Protein AF-A0A6P0LWA0-F1 (afdb_monomer)

Mean predicted aligned error: 20.04 Å

Solvent-accessible surface area (backbone atoms only — not comparable to full-atom values): 35787 Å² total; per-residue (Å²): 76,81,41,71,52,66,68,63,47,53,53,48,49,58,61,55,54,74,42,59,48,37,23,41,47,68,44,53,10,57,70,91,48,100,72,55,39,59,17,35,42,28,43,23,68,60,74,83,49,85,84,28,76,74,18,36,37,37,52,36,58,94,32,68,70,56,50,51,49,46,25,72,53,46,30,47,32,60,76,26,38,40,34,22,52,63,40,81,61,52,27,67,78,44,69,25,76,87,48,42,29,47,72,45,38,45,34,58,54,45,50,55,42,54,64,36,87,92,65,35,81,66,68,61,98,53,68,49,65,68,50,37,19,36,58,74,62,65,51,74,89,74,83,71,74,65,80,79,50,75,51,68,55,77,83,73,50,71,66,55,54,51,51,55,27,42,51,22,35,38,48,34,49,38,44,56,50,51,49,54,54,49,51,67,72,70,52,89,75,84,85,72,84,83,82,79,94,72,97,70,89,75,55,82,64,43,40,42,69,52,52,25,33,40,64,54,18,32,39,60,30,47,42,37,76,63,57,42,74,72,78,64,75,60,58,95,90,57,76,86,76,52,54,65,58,46,53,56,49,52,51,50,48,55,52,46,50,64,69,40,65,72,56,33,58,72,46,62,61,58,65,93,70,60,52,62,68,58,48,24,53,52,50,52,55,49,46,38,62,71,60,49,48,58,50,38,75,74,38,67,91,51,29,66,61,52,53,56,49,44,54,27,44,64,51,44,44,51,55,54,35,49,55,41,58,66,27,35,78,77,44,56,41,86,41,25,55,53,57,30,54,61,47,62,66,48,78,47,74,43,72,41,67,25,90,88,71,47,64,42,37,40,33,44,70,45,50,35,33,36,39,41,61,83,76,73,32,36,30,39,32,42,79,33,73,44,74,71,91,56,63,68,29,54,52,50,39,38,44,50,52,19,51,52,49,23,76,74,67,79,49,69,32,20,25,32,42,40,22,26,27,96,56,63,45,78,49,77,44,52,43,68,62,35,54,77,55,51,60,72,45,47,36,56,51,56,49,50,53,54,54,38,67,70,44,75,81,87,75,84,65,84,68,75,103,51,94,60,82,76,73,76,88,54,94,72,93,77,91,76,91,67,66,73,52,50,75,44,92,50,72,71,54,55,82,43,34,72,48,41,67,61,51,46,59,74,76,52,79,80,70,83,78,83,79,85,83,74,86,81,82,89,82,86,84,90,82,90,85,87,88,88,85,86,87,84,86,86,78,85,63,53,60,54,52,42,52,53,52,41,54,56,34,41,76,72,73,43,55,52,45,82,72,53,62,47,82,52,102,75,29,41,36,29,35,32,30,66,35,95,89,54,55,70,65,67,59,46,75,34,25,64,58,47,15,65,78,70,70,46,97,50,63,37,51,62,45,86,49,98,87,35,32,40,37,34,37,105

Radius of gyration: 31.92 Å; Cα contacts (8 Å, |Δi|>4): 887; chains: 1; bounding box: 71×88×86 Å

Structure (mmCIF, N/CA/C/O backbone):
data_AF-A0A6P0LWA0-F1
#
_entry.id   AF-A0A6P0LWA0-F1
#
loop_
_atom_site.group_PDB
_atom_site.id
_atom_site.type_symbol
_atom_site.label_atom_id
_atom_site.label_alt_id
_atom_site.label_comp_id
_atom_site.label_asym_id
_atom_site.label_entity_id
_atom_site.label_seq_id
_atom_site.pdbx_PDB_ins_code
_atom_site.Cartn_x
_atom_site.Cartn_y
_atom_site.Cartn_z
_atom_site.occupancy
_atom_site.B_iso_or_equiv
_atom_site.auth_seq_id
_atom_site.auth_comp_id
_atom_site.auth_asym_id
_atom_site.auth_atom_id
_atom_site.pdbx_PDB_model_num
ATOM 1 N N . MET A 1 1 ? 26.193 -9.022 -0.050 1.00 90.06 1 MET A N 1
ATOM 2 C CA . MET A 1 1 ? 27.642 -9.145 0.251 1.00 90.06 1 MET A CA 1
ATOM 3 C C . MET A 1 1 ? 28.475 -9.091 -1.036 1.00 90.06 1 MET A C 1
ATOM 5 O O . MET A 1 1 ? 28.055 -9.693 -2.011 1.00 90.06 1 MET A O 1
ATOM 9 N N . TYR A 1 2 ? 29.609 -8.376 -1.066 1.00 97.06 2 TYR A N 1
ATOM 10 C CA . TYR A 1 2 ? 30.525 -8.293 -2.226 1.00 97.06 2 TYR A CA 1
ATOM 11 C C . TYR A 1 2 ? 31.827 -9.043 -1.919 1.00 97.06 2 TYR A C 1
ATOM 13 O O . TYR A 1 2 ? 32.471 -8.737 -0.918 1.00 97.06 2 TYR A O 1
ATOM 21 N N . LEU A 1 3 ? 32.188 -10.029 -2.743 1.00 97.19 3 LEU A N 1
ATOM 22 C CA . LEU A 1 3 ? 33.341 -10.905 -2.530 1.00 97.19 3 LEU A CA 1
ATOM 23 C C . LEU A 1 3 ? 34.341 -10.786 -3.675 1.00 97.19 3 LEU A C 1
ATOM 25 O O . LEU A 1 3 ? 33.976 -10.928 -4.840 1.00 97.19 3 LEU A O 1
ATOM 29 N N . THR A 1 4 ? 35.615 -10.597 -3.331 1.00 96.88 4 THR A N 1
ATOM 30 C CA . THR A 1 4 ? 36.709 -10.463 -4.306 1.00 96.88 4 THR A CA 1
ATOM 31 C C . THR A 1 4 ? 37.733 -11.591 -4.236 1.00 96.88 4 THR A C 1
ATOM 33 O O . THR A 1 4 ? 38.434 -11.834 -5.220 1.00 96.88 4 THR A O 1
ATOM 36 N N . GLN A 1 5 ? 37.821 -12.305 -3.110 1.00 97.19 5 GLN A N 1
ATOM 37 C CA . GLN A 1 5 ? 38.816 -13.355 -2.901 1.00 97.19 5 GLN A CA 1
ATOM 38 C C . GLN A 1 5 ? 38.328 -14.710 -3.445 1.00 97.19 5 GLN A C 1
ATOM 40 O O . GLN A 1 5 ? 37.274 -15.181 -3.009 1.00 97.19 5 GLN A O 1
ATOM 45 N N . PRO A 1 6 ? 39.092 -15.390 -4.329 1.00 96.62 6 PRO A N 1
ATOM 46 C CA . PRO A 1 6 ? 38.699 -16.679 -4.905 1.00 96.62 6 PRO A CA 1
ATOM 47 C C . PRO A 1 6 ? 38.294 -17.741 -3.875 1.00 96.62 6 PRO A C 1
ATOM 49 O O . PRO A 1 6 ? 37.328 -18.465 -4.098 1.00 96.62 6 PRO A O 1
ATOM 52 N N . ALA A 1 7 ? 38.995 -17.825 -2.738 1.00 94.94 7 ALA A N 1
ATOM 53 C CA . ALA A 1 7 ? 38.699 -18.804 -1.688 1.00 94.94 7 ALA A CA 1
ATOM 54 C C . ALA A 1 7 ? 37.304 -18.595 -1.068 1.00 94.94 7 ALA A C 1
ATOM 56 O O . ALA A 1 7 ? 36.519 -19.537 -1.003 1.00 94.94 7 ALA A O 1
ATOM 57 N N . GLN A 1 8 ? 36.967 -17.351 -0.705 1.00 96.50 8 GLN A N 1
ATOM 58 C CA . GLN A 1 8 ? 35.656 -16.993 -0.146 1.00 96.50 8 GLN A CA 1
ATOM 59 C C . GLN A 1 8 ? 34.530 -17.204 -1.162 1.00 96.50 8 GLN A C 1
ATOM 61 O O . GLN A 1 8 ? 33.444 -17.659 -0.813 1.00 96.50 8 GLN A O 1
ATOM 66 N N . ILE A 1 9 ? 34.792 -16.897 -2.437 1.00 97.81 9 ILE A N 1
ATOM 67 C CA . ILE A 1 9 ? 33.823 -17.132 -3.509 1.00 97.81 9 ILE A CA 1
ATOM 68 C C . ILE A 1 9 ? 33.548 -18.635 -3.662 1.00 97.81 9 ILE A C 1
ATOM 70 O O . ILE A 1 9 ? 32.389 -19.029 -3.754 1.00 97.81 9 ILE A O 1
ATOM 74 N N . ARG A 1 10 ? 34.581 -19.489 -3.651 1.00 97.00 10 ARG A N 1
ATOM 75 C CA . ARG A 1 10 ? 34.414 -20.952 -3.750 1.00 97.00 10 ARG A CA 1
ATOM 76 C C . ARG A 1 10 ? 33.632 -21.534 -2.574 1.00 97.00 10 ARG A C 1
ATOM 78 O O . ARG A 1 10 ? 32.763 -22.370 -2.796 1.00 97.00 10 ARG A O 1
ATOM 85 N N . GLU A 1 11 ? 33.898 -21.072 -1.356 1.00 95.75 11 GLU A N 1
ATOM 86 C CA . GLU A 1 11 ? 33.141 -21.476 -0.165 1.00 95.75 11 GLU A CA 1
ATOM 87 C C . GLU A 1 11 ? 31.658 -21.101 -0.288 1.00 95.75 11 GLU A C 1
ATOM 89 O O . GLU A 1 11 ? 30.778 -21.940 -0.095 1.00 95.75 11 GLU A O 1
ATOM 94 N N . LEU A 1 12 ? 31.367 -19.865 -0.705 1.00 97.50 12 LEU A N 1
ATOM 95 C CA . LEU A 1 12 ? 29.992 -19.438 -0.940 1.00 97.50 12 LEU A CA 1
ATOM 96 C C . LEU A 1 12 ? 29.315 -20.263 -2.045 1.00 97.50 12 LEU A C 1
ATOM 98 O O . LEU A 1 12 ? 28.150 -20.618 -1.901 1.00 97.50 12 LEU A O 1
ATOM 102 N N . ILE A 1 13 ? 30.025 -20.605 -3.125 1.00 97.62 13 ILE A N 1
ATOM 103 C CA . ILE A 1 13 ? 29.497 -21.462 -4.199 1.00 97.62 13 ILE A CA 1
ATOM 104 C C . ILE A 1 13 ? 29.072 -22.831 -3.660 1.00 97.62 13 ILE A C 1
ATOM 106 O O . ILE A 1 13 ? 28.018 -23.334 -4.048 1.00 97.62 13 ILE A O 1
ATOM 110 N N . LEU A 1 14 ? 29.847 -23.424 -2.748 1.00 95.31 14 LEU A N 1
ATOM 111 C CA . LEU A 1 14 ? 29.467 -24.683 -2.107 1.00 95.31 14 LEU A CA 1
ATOM 112 C C . LEU A 1 14 ? 28.193 -24.525 -1.271 1.00 95.31 14 LEU A C 1
ATOM 114 O O . LEU A 1 14 ? 27.290 -25.350 -1.396 1.00 95.31 14 LEU A O 1
ATOM 118 N N . ASN A 1 15 ? 28.067 -23.443 -0.503 1.00 95.25 15 ASN A N 1
ATOM 119 C CA . ASN A 1 15 ? 26.852 -23.173 0.272 1.00 95.25 15 ASN A CA 1
ATOM 120 C C . ASN A 1 15 ? 25.626 -22.984 -0.638 1.00 95.25 15 ASN A C 1
ATOM 122 O O . ASN A 1 15 ? 24.583 -23.594 -0.414 1.00 95.25 15 ASN A O 1
ATOM 126 N N . LEU A 1 16 ? 25.772 -22.213 -1.719 1.00 95.88 16 LEU A N 1
ATOM 127 C CA . LEU A 1 16 ? 24.715 -21.986 -2.710 1.00 95.88 16 LEU A CA 1
ATOM 128 C C . LEU A 1 16 ? 24.316 -23.265 -3.462 1.00 95.88 16 LEU A C 1
ATOM 130 O O . LEU A 1 16 ? 23.205 -23.346 -3.976 1.00 95.88 16 LEU A O 1
ATOM 134 N N . SER A 1 17 ? 25.188 -24.278 -3.523 1.00 93.06 17 SER A N 1
ATOM 135 C CA . SER A 1 17 ? 24.883 -25.547 -4.199 1.00 93.06 17 SER A CA 1
ATOM 136 C C . SER A 1 17 ? 23.808 -26.387 -3.492 1.00 93.06 17 SER A C 1
ATOM 138 O O . SER A 1 17 ? 23.259 -27.309 -4.099 1.00 93.06 17 SER A O 1
ATOM 140 N N . ALA A 1 18 ? 23.486 -26.053 -2.237 1.00 93.00 18 ALA A N 1
ATOM 141 C CA . ALA A 1 18 ? 22.398 -26.661 -1.474 1.00 93.00 18 ALA A CA 1
ATOM 142 C C . ALA A 1 18 ? 21.027 -26.008 -1.737 1.00 93.00 18 ALA A C 1
ATOM 144 O O . ALA A 1 18 ? 19.996 -26.555 -1.334 1.00 93.00 18 ALA A O 1
ATOM 145 N N . GLU A 1 19 ? 20.996 -24.852 -2.404 1.00 96.88 19 GLU A N 1
ATOM 146 C CA . GLU A 1 19 ? 19.766 -24.108 -2.658 1.00 96.88 19 GLU A CA 1
ATOM 147 C C . GLU A 1 19 ? 18.940 -24.722 -3.787 1.00 96.88 19 GLU A C 1
ATOM 149 O O . GLU A 1 19 ? 19.455 -25.287 -4.749 1.00 96.88 19 GLU A O 1
ATOM 154 N N . LYS A 1 20 ? 17.616 -24.579 -3.694 1.00 96.88 20 LYS A N 1
ATOM 155 C CA . LYS A 1 20 ? 16.695 -25.126 -4.705 1.00 96.88 20 LYS A CA 1
ATOM 156 C C . LYS A 1 20 ? 16.570 -24.233 -5.934 1.00 96.88 20 LYS A C 1
ATOM 158 O O . LYS A 1 20 ? 16.376 -24.733 -7.039 1.00 96.88 20 LYS A O 1
ATOM 163 N N . ILE A 1 21 ? 16.620 -22.919 -5.732 1.00 98.12 21 ILE A N 1
ATOM 164 C CA . ILE A 1 21 ? 16.432 -21.911 -6.775 1.00 98.12 21 ILE A CA 1
ATOM 165 C C . ILE A 1 21 ? 17.455 -20.807 -6.546 1.00 98.12 21 ILE A C 1
ATOM 167 O O . ILE A 1 21 ? 17.596 -20.327 -5.425 1.00 98.12 21 ILE A O 1
ATOM 171 N N . LEU A 1 22 ? 18.131 -20.391 -7.612 1.00 98.38 22 LEU A N 1
ATOM 172 C CA . LEU A 1 22 ? 19.031 -19.244 -7.609 1.00 98.38 22 LEU A CA 1
ATOM 173 C C . LEU A 1 22 ? 18.617 -18.261 -8.704 1.00 98.38 22 LEU A C 1
ATOM 175 O O . LEU A 1 22 ? 18.446 -18.647 -9.865 1.00 98.38 22 LEU A O 1
ATOM 179 N N . TRP A 1 23 ? 18.489 -16.986 -8.340 1.00 98.62 23 TRP A N 1
ATOM 180 C CA . TRP A 1 23 ? 18.303 -15.886 -9.286 1.00 98.62 23 TRP A CA 1
ATOM 181 C C . TRP A 1 23 ? 19.658 -15.277 -9.600 1.00 98.62 23 TRP A C 1
ATOM 183 O O . TRP A 1 23 ? 20.361 -14.815 -8.699 1.00 98.62 23 TRP A O 1
ATOM 193 N N . LEU A 1 24 ? 20.022 -15.335 -10.876 1.00 98.25 24 LEU A N 1
ATOM 194 C CA . LEU A 1 24 ? 21.362 -15.057 -11.359 1.00 98.25 24 LEU A CA 1
ATOM 195 C C . LEU A 1 24 ? 21.334 -13.949 -12.407 1.00 98.25 24 LEU A C 1
ATOM 197 O O . LEU A 1 24 ? 20.447 -13.915 -13.262 1.00 98.25 24 LEU A O 1
ATOM 201 N N . ASP A 1 25 ? 22.337 -13.085 -12.344 1.00 97.38 25 ASP A N 1
ATOM 202 C CA . ASP A 1 25 ? 22.624 -12.066 -13.351 1.00 97.38 25 ASP A CA 1
ATOM 203 C C . ASP A 1 25 ? 24.142 -11.991 -13.565 1.00 97.38 25 ASP A C 1
ATOM 205 O O . ASP A 1 25 ? 24.910 -12.568 -12.776 1.00 97.38 25 ASP A O 1
ATOM 209 N N . THR A 1 26 ? 24.577 -11.354 -14.654 1.00 96.44 26 THR A N 1
ATOM 210 C CA . THR A 1 26 ? 26.001 -11.155 -14.940 1.00 96.44 26 THR A CA 1
ATOM 211 C C . THR A 1 26 ? 26.298 -9.757 -15.456 1.00 96.44 26 THR A C 1
ATOM 213 O O . THR A 1 26 ? 25.529 -9.198 -16.231 1.00 96.44 26 THR A O 1
ATOM 216 N N . GLU A 1 27 ? 27.469 -9.227 -15.094 1.00 95.94 27 GLU A N 1
ATOM 217 C CA . GLU A 1 27 ? 27.998 -7.997 -15.696 1.00 95.94 27 GLU A CA 1
ATOM 218 C C . GLU A 1 27 ? 29.295 -8.272 -16.445 1.00 95.94 27 GLU A C 1
ATOM 220 O O . GLU A 1 27 ? 30.135 -9.066 -16.006 1.00 95.94 27 GLU A O 1
ATOM 225 N N . VAL A 1 28 ? 29.468 -7.600 -17.581 1.00 93.19 28 VAL A N 1
ATOM 226 C CA . VAL A 1 28 ? 30.533 -7.878 -18.550 1.00 93.19 28 VAL A CA 1
ATOM 227 C C . VAL A 1 28 ? 31.359 -6.618 -18.788 1.00 93.19 28 VAL A C 1
ATOM 229 O O . VAL A 1 28 ? 30.832 -5.570 -19.157 1.00 93.19 28 VAL A O 1
ATOM 232 N N . ALA A 1 29 ? 32.669 -6.730 -18.595 1.00 91.06 29 ALA A N 1
ATOM 233 C CA . ALA A 1 29 ? 33.633 -5.707 -18.973 1.00 91.06 29 ALA A CA 1
ATOM 234 C C . ALA A 1 29 ? 33.945 -5.789 -20.475 1.00 91.06 29 ALA A C 1
ATOM 236 O O . ALA A 1 29 ? 33.913 -6.872 -21.066 1.00 91.06 29 ALA A O 1
ATOM 237 N N . ASP A 1 30 ? 34.275 -4.646 -21.080 1.00 86.75 30 ASP A N 1
ATOM 238 C CA . ASP A 1 30 ? 34.716 -4.554 -22.479 1.00 86.75 30 ASP A CA 1
ATOM 239 C C . ASP A 1 30 ? 33.729 -5.178 -23.482 1.00 86.75 30 ASP A C 1
ATOM 241 O O . ASP A 1 30 ? 34.130 -5.769 -24.487 1.00 86.75 30 ASP A O 1
ATOM 245 N N . TRP A 1 31 ? 32.422 -5.063 -23.209 1.00 81.12 31 TRP A N 1
ATOM 246 C CA . TRP A 1 31 ? 31.355 -5.728 -23.971 1.00 81.12 31 TRP A CA 1
ATOM 247 C C . TRP A 1 31 ? 31.340 -5.371 -25.467 1.00 81.12 31 TRP A C 1
ATOM 249 O O . TRP A 1 31 ? 30.814 -6.130 -26.280 1.00 81.12 31 TRP A O 1
ATOM 259 N N . ASN A 1 32 ? 31.905 -4.215 -25.826 1.00 78.31 32 ASN A N 1
ATOM 260 C CA . ASN A 1 32 ? 32.020 -3.698 -27.188 1.00 78.31 32 ASN A CA 1
ATOM 261 C C . ASN A 1 32 ? 33.325 -4.111 -27.899 1.00 78.31 32 ASN A C 1
ATOM 263 O O . ASN A 1 32 ? 33.543 -3.713 -29.043 1.00 78.31 32 ASN A O 1
ATOM 267 N N . THR A 1 33 ? 34.195 -4.884 -27.246 1.00 83.31 33 THR A N 1
ATOM 268 C CA . THR A 1 33 ? 35.459 -5.367 -27.814 1.00 83.31 33 THR A CA 1
ATOM 269 C C . THR A 1 33 ? 35.333 -6.813 -28.311 1.00 83.31 33 THR A C 1
ATOM 271 O O . THR A 1 33 ? 34.386 -7.512 -27.948 1.00 83.31 33 THR A O 1
ATOM 274 N N . PRO A 1 34 ? 36.290 -7.316 -29.117 1.00 80.94 34 PRO A N 1
ATOM 275 C CA . PRO A 1 34 ? 36.308 -8.722 -29.531 1.00 80.94 34 PRO A CA 1
ATOM 276 C C . PRO A 1 34 ? 36.442 -9.724 -28.374 1.00 80.94 34 PRO A C 1
ATOM 278 O O . PRO A 1 34 ? 36.107 -10.892 -28.553 1.00 80.94 34 PRO A O 1
ATOM 281 N N . ASN A 1 35 ? 36.925 -9.279 -27.207 1.00 85.38 35 ASN A N 1
ATOM 282 C CA . ASN A 1 35 ? 37.229 -10.124 -26.052 1.00 85.38 35 ASN A CA 1
ATOM 283 C C . ASN A 1 35 ? 36.488 -9.623 -24.796 1.00 85.38 35 ASN A C 1
ATOM 285 O O . ASN A 1 35 ? 37.136 -9.137 -23.868 1.00 85.38 35 ASN A O 1
ATOM 289 N N . PRO A 1 36 ? 35.146 -9.720 -24.744 1.00 90.06 36 PRO A N 1
ATOM 290 C CA . PRO A 1 36 ? 34.386 -9.361 -23.553 1.00 90.06 36 PRO A CA 1
ATOM 291 C C . PRO A 1 36 ? 34.758 -10.272 -22.380 1.00 90.06 36 PRO A C 1
ATOM 293 O O . PRO A 1 36 ? 34.930 -11.484 -22.545 1.00 90.06 36 PRO A O 1
ATOM 296 N N . ARG A 1 37 ? 34.853 -9.701 -21.179 1.00 93.12 37 ARG A N 1
ATOM 297 C CA . ARG A 1 37 ? 35.296 -10.416 -19.974 1.00 93.12 37 ARG A CA 1
ATOM 298 C C . ARG A 1 37 ? 34.187 -10.419 -18.936 1.00 93.12 37 ARG A C 1
ATOM 300 O O . ARG A 1 37 ? 33.644 -9.369 -18.602 1.00 93.12 37 ARG A O 1
ATOM 307 N N . LEU A 1 38 ? 33.850 -11.594 -18.407 1.00 96.44 38 LEU A N 1
ATOM 308 C CA . LEU A 1 38 ? 32.884 -11.692 -17.316 1.00 96.44 38 LEU A CA 1
ATOM 309 C C . LEU A 1 38 ? 33.459 -10.990 -16.081 1.00 96.44 38 LEU A C 1
ATOM 311 O O . LEU A 1 38 ? 34.525 -11.364 -15.599 1.00 96.44 38 LEU A O 1
ATOM 315 N N . SER A 1 39 ? 32.768 -9.961 -15.601 1.00 97.12 39 SER A N 1
ATOM 316 C CA . SER A 1 39 ? 33.226 -9.131 -14.489 1.00 97.12 39 SER A CA 1
ATOM 317 C C . SER A 1 39 ? 32.602 -9.568 -13.173 1.00 97.12 39 SER A C 1
ATOM 319 O O . SER A 1 39 ? 33.310 -9.786 -12.189 1.00 97.12 39 SER A O 1
ATOM 321 N N . LEU A 1 40 ? 31.278 -9.735 -13.159 1.00 98.25 40 LEU A N 1
ATOM 322 C CA . LEU A 1 40 ? 30.526 -10.087 -11.961 1.00 98.25 40 LEU A CA 1
ATOM 323 C C . LEU A 1 40 ? 29.564 -11.241 -12.230 1.00 98.25 40 LEU A C 1
ATOM 325 O O . LEU A 1 40 ? 28.981 -11.336 -13.310 1.00 98.25 40 LEU A O 1
ATOM 329 N N . ILE A 1 41 ? 29.362 -12.063 -11.203 1.00 98.44 41 ILE A N 1
ATOM 330 C CA . ILE A 1 41 ? 28.213 -12.964 -11.090 1.00 98.44 41 ILE A CA 1
ATOM 331 C C . ILE A 1 41 ? 27.416 -12.517 -9.871 1.00 98.44 41 ILE A C 1
ATOM 333 O O . ILE A 1 41 ? 27.947 -12.497 -8.756 1.00 98.44 41 ILE A O 1
ATOM 337 N N . GLN A 1 42 ? 26.153 -12.160 -10.067 1.00 98.19 42 GLN A N 1
ATOM 338 C CA . GLN A 1 42 ? 25.244 -11.829 -8.978 1.00 98.19 42 GLN A CA 1
ATOM 339 C C . GLN A 1 42 ? 24.365 -13.031 -8.651 1.00 98.19 42 GLN A C 1
ATOM 341 O O . GLN A 1 42 ? 23.885 -13.723 -9.547 1.00 98.19 42 GLN A O 1
ATOM 346 N N . VAL A 1 43 ? 24.155 -13.284 -7.358 1.00 98.19 43 VAL A N 1
ATOM 347 C CA . VAL A 1 43 ? 23.369 -14.421 -6.878 1.00 98.19 43 VAL A CA 1
ATOM 348 C C . VAL A 1 43 ? 22.431 -13.994 -5.763 1.00 98.19 43 VAL A C 1
ATOM 350 O O . VAL A 1 43 ? 22.871 -13.461 -4.746 1.00 98.19 43 VAL A O 1
ATOM 353 N N . LEU A 1 44 ? 21.152 -14.317 -5.908 1.00 97.81 44 LEU A N 1
ATOM 354 C CA . LEU A 1 44 ? 20.181 -14.282 -4.823 1.00 97.81 44 LEU A CA 1
ATOM 355 C C . LEU A 1 44 ? 19.620 -15.691 -4.603 1.00 97.81 44 LEU A C 1
ATOM 357 O O . LEU A 1 44 ? 19.242 -16.365 -5.560 1.00 97.81 44 LEU A O 1
ATOM 361 N N . ALA A 1 45 ? 19.568 -16.116 -3.342 1.00 94.25 45 ALA A N 1
ATOM 362 C CA . ALA A 1 45 ? 18.981 -17.393 -2.920 1.00 94.25 45 ALA A CA 1
ATOM 363 C C . ALA A 1 45 ? 17.644 -17.217 -2.175 1.00 94.25 45 ALA A C 1
ATOM 365 O O . ALA A 1 45 ? 16.846 -18.146 -2.097 1.00 94.25 45 ALA A O 1
ATOM 366 N N . ASP A 1 46 ? 17.365 -16.014 -1.658 1.00 89.62 46 ASP A N 1
ATOM 367 C CA . ASP A 1 46 ? 16.143 -15.718 -0.909 1.00 89.62 46 ASP A CA 1
ATOM 368 C C . ASP A 1 46 ? 15.188 -14.822 -1.725 1.00 89.62 46 ASP A C 1
ATOM 370 O O . ASP A 1 46 ? 15.464 -13.632 -1.896 1.00 89.62 46 ASP A O 1
ATOM 374 N N . PRO A 1 47 ? 14.036 -15.339 -2.197 1.00 83.56 47 PRO A N 1
ATOM 375 C CA . PRO A 1 47 ? 13.078 -14.559 -2.985 1.00 83.56 47 PRO A CA 1
ATOM 376 C C . PRO A 1 47 ? 12.328 -13.490 -2.182 1.00 83.56 47 PRO A C 1
ATOM 378 O O . PRO A 1 47 ? 11.573 -12.710 -2.764 1.00 83.56 47 PRO A O 1
ATOM 381 N N . THR A 1 48 ? 12.458 -13.487 -0.853 1.00 80.12 48 THR A N 1
ATOM 382 C CA . THR A 1 48 ? 11.819 -12.502 0.030 1.00 80.12 48 THR A CA 1
ATOM 383 C C . THR A 1 48 ? 12.668 -11.255 0.242 1.00 80.12 48 THR A C 1
ATOM 385 O O . THR A 1 48 ? 12.182 -10.302 0.849 1.00 80.12 48 THR A O 1
ATOM 388 N N . ASP A 1 49 ? 13.906 -11.231 -0.267 1.00 74.88 49 ASP A N 1
ATOM 389 C CA . ASP A 1 49 ? 14.747 -10.037 -0.237 1.00 74.88 49 ASP A CA 1
ATOM 390 C C . ASP A 1 49 ? 14.127 -8.917 -1.093 1.00 74.88 49 ASP A C 1
ATOM 392 O O . ASP A 1 49 ? 13.608 -9.143 -2.188 1.00 74.88 49 ASP A O 1
ATOM 396 N N . ILE A 1 50 ? 14.147 -7.699 -0.557 1.00 74.50 50 ILE A N 1
ATOM 397 C CA . ILE A 1 50 ? 13.594 -6.485 -1.176 1.00 74.50 50 ILE A CA 1
ATOM 398 C C . ILE A 1 50 ? 14.685 -5.420 -1.347 1.00 74.50 50 ILE A C 1
ATOM 400 O O . ILE A 1 50 ? 14.600 -4.603 -2.263 1.00 74.50 50 ILE A O 1
ATOM 404 N N . ASN A 1 51 ? 15.722 -5.442 -0.504 1.00 77.19 51 ASN A N 1
ATOM 405 C CA . ASN A 1 51 ? 16.749 -4.400 -0.441 1.00 77.19 51 ASN A CA 1
ATOM 406 C C . ASN A 1 51 ? 18.095 -4.855 -1.031 1.00 77.19 51 ASN A C 1
ATOM 408 O O . ASN A 1 51 ? 18.964 -4.022 -1.286 1.00 77.19 51 ASN A O 1
ATOM 412 N N . GLY A 1 52 ? 18.267 -6.159 -1.279 1.00 82.00 52 GLY A N 1
ATOM 413 C CA . GLY A 1 52 ? 19.510 -6.739 -1.790 1.00 82.00 52 GLY A CA 1
ATOM 414 C C . GLY A 1 52 ? 20.538 -7.034 -0.694 1.00 82.00 52 GLY A C 1
ATOM 415 O O . GLY A 1 52 ? 21.722 -7.217 -0.993 1.00 82.00 52 GLY A O 1
ATOM 416 N N . ASP A 1 53 ? 20.117 -7.073 0.572 1.00 83.31 53 ASP A N 1
ATOM 417 C CA . ASP A 1 53 ? 20.991 -7.356 1.717 1.00 83.31 53 ASP A CA 1
ATOM 418 C C . ASP A 1 53 ? 21.492 -8.807 1.695 1.00 83.31 53 ASP A C 1
ATOM 420 O O . ASP A 1 53 ? 22.630 -9.089 2.086 1.00 83.31 53 ASP A O 1
ATOM 424 N N . LYS A 1 54 ? 20.672 -9.714 1.153 1.00 88.69 54 LYS A N 1
ATOM 425 C CA . LYS A 1 54 ? 20.964 -11.143 0.992 1.00 88.69 54 LYS A CA 1
ATOM 426 C C . LYS A 1 54 ? 21.527 -11.476 -0.393 1.00 88.69 54 LYS A C 1
ATOM 428 O O . LYS A 1 54 ? 21.896 -12.621 -0.634 1.00 88.69 54 LYS A O 1
ATOM 433 N N . ALA A 1 55 ? 21.629 -10.497 -1.294 1.00 93.62 55 ALA A N 1
ATOM 434 C CA . ALA A 1 55 ? 22.246 -10.681 -2.604 1.00 93.62 55 ALA A CA 1
ATOM 435 C C . ALA A 1 55 ? 23.779 -10.748 -2.492 1.00 93.62 55 ALA A C 1
ATOM 437 O O . ALA A 1 55 ? 24.423 -9.925 -1.828 1.00 93.62 55 ALA A O 1
ATOM 438 N N . TYR A 1 56 ? 24.381 -11.711 -3.178 1.00 97.56 56 TYR A N 1
ATOM 439 C CA . TYR A 1 56 ? 25.822 -11.895 -3.286 1.00 97.56 56 TYR A CA 1
ATOM 440 C C . TYR A 1 56 ? 26.327 -11.355 -4.625 1.00 97.56 56 TYR A C 1
ATOM 442 O O . TYR A 1 56 ? 25.729 -11.609 -5.664 1.00 97.56 56 TYR A O 1
ATOM 450 N N . ILE A 1 57 ? 27.446 -10.633 -4.605 1.00 98.19 57 ILE A N 1
ATOM 451 C CA . ILE A 1 57 ? 28.181 -10.213 -5.801 1.00 98.19 57 ILE A CA 1
ATOM 452 C C . ILE A 1 57 ? 29.547 -10.887 -5.754 1.00 98.19 57 ILE A C 1
ATOM 454 O O . ILE A 1 57 ? 30.321 -10.646 -4.825 1.00 98.19 57 ILE A O 1
ATOM 458 N N . LEU A 1 58 ? 29.836 -11.712 -6.756 1.00 98.31 58 LEU A N 1
ATOM 459 C CA . LEU A 1 58 ? 31.110 -12.401 -6.924 1.00 98.31 58 LEU A CA 1
ATOM 460 C C . LEU A 1 58 ? 31.930 -11.645 -7.970 1.00 98.31 58 LEU A C 1
ATOM 462 O O . LEU A 1 58 ? 31.541 -11.604 -9.136 1.00 98.31 58 LEU A O 1
ATOM 466 N N . ASP A 1 59 ? 33.049 -11.046 -7.566 1.00 97.94 59 ASP A N 1
ATOM 467 C CA . ASP A 1 59 ? 33.988 -10.420 -8.498 1.00 97.94 59 ASP A CA 1
ATOM 468 C C . ASP A 1 59 ? 34.854 -11.492 -9.163 1.00 97.94 59 ASP A C 1
ATOM 470 O O . ASP A 1 59 ? 35.775 -12.046 -8.546 1.00 97.94 59 ASP A O 1
ATOM 474 N N . VAL A 1 60 ? 34.547 -11.778 -10.425 1.00 97.81 60 VAL A N 1
ATOM 475 C CA . VAL A 1 60 ? 35.177 -12.831 -11.230 1.00 97.81 60 VAL A CA 1
ATOM 476 C C . VAL A 1 60 ? 36.019 -12.279 -12.380 1.00 97.81 60 VAL A C 1
ATOM 478 O O . VAL A 1 60 ? 36.501 -13.059 -13.204 1.00 97.81 60 VAL A O 1
ATOM 481 N N . LEU A 1 61 ? 36.229 -10.958 -12.420 1.00 97.19 61 LEU A N 1
ATOM 482 C CA . LEU A 1 61 ? 37.048 -10.317 -13.443 1.00 97.19 61 LEU A CA 1
ATOM 483 C C . LEU A 1 61 ? 38.451 -10.936 -13.455 1.00 97.19 61 LEU A C 1
ATOM 485 O O . LEU A 1 61 ? 39.116 -10.997 -12.419 1.00 97.19 61 LEU A O 1
ATOM 489 N N . ASP A 1 62 ? 38.861 -11.416 -14.630 1.00 95.50 62 ASP A N 1
ATOM 490 C CA . ASP A 1 62 ? 40.137 -12.097 -14.882 1.00 95.50 62 ASP A CA 1
ATOM 491 C C . ASP A 1 62 ? 40.385 -13.354 -14.012 1.00 95.50 62 ASP A C 1
ATOM 493 O O . ASP A 1 62 ? 41.530 -13.734 -13.777 1.00 95.50 62 ASP A O 1
ATOM 497 N N . LYS A 1 63 ? 39.315 -14.032 -13.555 1.00 96.75 63 LYS A N 1
ATOM 498 C CA . LYS A 1 63 ? 39.374 -15.255 -12.718 1.00 96.75 63 LYS A CA 1
ATOM 499 C C . LYS A 1 63 ? 38.636 -16.441 -13.360 1.00 96.75 63 LYS A C 1
ATOM 501 O O . LYS A 1 63 ? 37.622 -16.912 -12.823 1.00 96.75 63 LYS A O 1
ATOM 506 N N . PRO A 1 64 ? 39.095 -16.946 -14.521 1.00 95.19 64 PRO A N 1
ATOM 507 C CA . PRO A 1 64 ? 38.412 -18.018 -15.251 1.00 95.19 64 PRO A CA 1
ATOM 508 C C . PRO A 1 64 ? 38.250 -19.305 -14.427 1.00 95.19 64 PRO A C 1
ATOM 510 O O . PRO A 1 64 ? 37.267 -20.026 -14.586 1.00 95.19 64 PRO A O 1
ATOM 513 N N . GLU A 1 65 ? 39.161 -19.584 -13.496 1.00 96.88 65 GLU A N 1
ATOM 514 C CA . GLU A 1 65 ? 39.094 -20.734 -12.599 1.00 96.88 65 GLU A CA 1
ATOM 515 C C . GLU A 1 65 ? 37.936 -20.648 -11.595 1.00 96.88 65 GLU A C 1
ATOM 517 O O . GLU A 1 65 ? 37.368 -21.676 -11.226 1.00 96.88 65 GLU A O 1
ATOM 522 N N . VAL A 1 66 ? 37.561 -19.441 -11.155 1.00 97.56 66 VAL A N 1
ATOM 523 C CA . VAL A 1 66 ? 36.402 -19.224 -10.272 1.00 97.56 66 VAL A CA 1
ATOM 524 C C . VAL A 1 66 ? 35.106 -19.371 -11.063 1.00 97.56 66 VAL A C 1
ATOM 526 O O . VAL A 1 66 ? 34.175 -20.023 -10.591 1.00 97.56 66 VAL A O 1
ATOM 529 N N . VAL A 1 67 ? 35.066 -18.839 -12.288 1.00 97.62 67 VAL A N 1
ATOM 530 C CA . VAL A 1 67 ? 33.923 -19.005 -13.199 1.00 97.62 67 VAL A CA 1
ATOM 531 C C . VAL A 1 67 ? 33.701 -20.484 -13.510 1.00 97.62 67 VAL A C 1
ATOM 533 O O . VAL A 1 67 ? 32.590 -20.985 -13.350 1.00 97.62 67 VAL A O 1
ATOM 536 N N . GLN A 1 68 ? 34.757 -21.223 -13.863 1.00 97.38 68 GLN A N 1
ATOM 537 C CA . GLN A 1 68 ? 34.658 -22.659 -14.123 1.00 97.38 68 GLN A CA 1
ATOM 538 C C . GLN A 1 68 ? 34.198 -23.434 -12.880 1.00 97.38 68 GLN A C 1
ATOM 540 O O . GLN A 1 68 ? 33.402 -24.368 -12.989 1.00 97.38 68 GLN A O 1
ATOM 545 N N . TYR A 1 69 ? 34.646 -23.031 -11.687 1.00 97.88 69 TYR A N 1
ATOM 546 C CA . TYR A 1 69 ? 34.174 -23.618 -10.435 1.00 97.88 69 TYR A CA 1
ATOM 547 C C . TYR A 1 69 ? 32.672 -23.375 -10.221 1.00 97.88 69 TYR A C 1
ATOM 549 O O . TYR A 1 69 ? 31.950 -24.319 -9.901 1.00 97.88 69 TYR A O 1
ATOM 557 N N . PHE A 1 70 ? 32.185 -22.153 -10.468 1.00 98.38 70 PHE A N 1
ATOM 558 C CA . PHE A 1 70 ? 30.756 -21.822 -10.428 1.00 98.38 70 PHE A CA 1
ATOM 559 C C . PHE A 1 70 ? 29.954 -22.678 -11.418 1.00 98.38 70 PHE A C 1
ATOM 561 O O . PHE A 1 70 ? 28.928 -23.257 -11.057 1.00 98.38 70 PHE A O 1
ATOM 568 N N . VAL A 1 71 ? 30.448 -22.829 -12.651 1.00 98.00 71 VAL A N 1
ATOM 569 C CA . VAL A 1 71 ? 29.813 -23.665 -13.681 1.00 98.00 71 VAL A CA 1
ATOM 570 C C . VAL A 1 71 ? 29.687 -25.117 -13.217 1.00 98.00 71 VAL A C 1
ATOM 572 O O . VAL A 1 71 ? 28.590 -25.676 -13.266 1.00 98.00 71 VAL A O 1
ATOM 575 N N . ASN A 1 72 ? 30.773 -25.694 -12.700 1.00 97.44 72 ASN A N 1
ATOM 576 C CA . ASN A 1 72 ? 30.838 -27.098 -12.291 1.00 97.44 72 ASN A CA 1
ATOM 577 C C . ASN A 1 72 ? 29.961 -27.442 -11.074 1.00 97.44 72 ASN A C 1
ATOM 579 O O . ASN A 1 72 ? 29.600 -28.605 -10.914 1.00 97.44 72 ASN A O 1
ATOM 583 N N . HIS A 1 73 ? 29.615 -26.470 -10.224 1.00 97.69 73 HIS A N 1
ATOM 584 C CA . HIS A 1 73 ? 28.829 -26.720 -9.004 1.00 97.69 73 HIS A CA 1
ATOM 585 C C . HIS A 1 73 ? 27.378 -26.234 -9.109 1.00 97.69 73 HIS A C 1
ATOM 587 O O . HIS A 1 73 ? 26.479 -26.866 -8.555 1.00 97.69 73 HIS A O 1
ATOM 593 N N . ILE A 1 74 ? 27.128 -25.141 -9.839 1.00 98.19 74 ILE A N 1
ATOM 594 C CA . ILE A 1 74 ? 25.804 -24.509 -9.931 1.00 98.19 74 ILE A CA 1
ATOM 595 C C . ILE A 1 74 ? 25.156 -24.760 -11.294 1.00 98.19 74 ILE A C 1
ATOM 597 O O . ILE A 1 74 ? 24.037 -25.277 -11.380 1.00 98.19 74 ILE A O 1
ATOM 601 N N . MET A 1 75 ? 25.849 -24.415 -12.383 1.00 98.00 75 MET A N 1
ATOM 602 C CA . MET A 1 75 ? 25.233 -24.394 -13.716 1.00 98.00 75 MET A CA 1
ATOM 603 C C . MET A 1 75 ? 24.902 -25.799 -14.221 1.00 98.00 75 MET A C 1
ATOM 605 O O . MET A 1 75 ? 23.797 -26.020 -14.725 1.00 98.00 75 MET A O 1
ATOM 609 N N . VAL A 1 76 ? 25.809 -26.759 -14.028 1.00 97.50 76 VAL A N 1
ATOM 610 C CA . VAL A 1 76 ? 25.604 -28.160 -14.441 1.00 97.50 76 VAL A CA 1
ATOM 611 C C . VAL A 1 76 ? 24.633 -28.928 -13.540 1.00 97.50 76 VAL A C 1
ATOM 613 O O . VAL A 1 76 ? 24.079 -29.937 -13.971 1.00 97.50 76 VAL A O 1
ATOM 616 N N . ASN A 1 77 ? 24.396 -28.463 -12.308 1.00 97.44 77 ASN A N 1
ATOM 617 C CA . ASN A 1 77 ? 23.595 -29.180 -11.317 1.00 97.44 77 ASN A CA 1
ATOM 618 C C . ASN A 1 77 ? 22.089 -29.099 -11.650 1.00 97.44 77 ASN A C 1
ATOM 620 O O . ASN A 1 77 ? 21.509 -28.017 -11.552 1.00 97.44 77 ASN A O 1
ATOM 624 N N . PRO A 1 78 ? 21.412 -30.202 -12.019 1.00 97.38 78 PRO A N 1
ATOM 625 C CA . PRO A 1 78 ? 20.002 -30.163 -12.411 1.00 97.38 78 PRO A CA 1
ATOM 626 C C . PRO A 1 78 ? 19.042 -29.910 -11.238 1.00 97.38 78 PRO A C 1
ATOM 628 O O . PRO A 1 78 ? 17.911 -29.485 -11.473 1.00 97.38 78 PRO A O 1
ATOM 631 N N . ASN A 1 79 ? 19.477 -30.133 -9.994 1.00 97.25 79 ASN A N 1
ATOM 632 C CA . ASN A 1 79 ? 18.634 -29.983 -8.803 1.00 97.25 79 ASN A CA 1
ATOM 633 C C . ASN A 1 79 ? 18.420 -28.519 -8.397 1.00 97.25 79 ASN A C 1
ATOM 635 O O . ASN A 1 79 ? 17.529 -28.235 -7.602 1.00 97.25 79 ASN A O 1
ATOM 639 N N . ILE A 1 80 ? 19.213 -27.607 -8.963 1.00 98.06 80 ILE A N 1
ATOM 640 C CA . ILE A 1 80 ? 19.099 -26.166 -8.750 1.00 98.06 80 ILE A CA 1
ATOM 641 C C . ILE A 1 80 ? 18.411 -25.564 -9.971 1.00 98.06 80 ILE A C 1
ATOM 643 O O . ILE A 1 80 ? 18.921 -25.693 -11.091 1.00 98.06 80 ILE A O 1
ATOM 647 N N . GLU A 1 81 ? 17.286 -24.886 -9.774 1.00 98.25 81 GLU A N 1
ATOM 648 C CA . GLU A 1 81 ? 16.689 -24.037 -10.804 1.00 98.25 81 GLU A CA 1
ATOM 649 C C . GLU A 1 81 ? 17.486 -22.733 -10.905 1.00 98.25 81 GLU A C 1
ATOM 651 O O . GLU A 1 81 ? 17.595 -21.986 -9.934 1.00 98.25 81 GLU A O 1
ATOM 656 N N . LYS A 1 82 ? 18.045 -22.444 -12.084 1.00 98.38 82 LYS A N 1
ATOM 657 C CA . LYS A 1 82 ? 18.732 -21.174 -12.341 1.00 98.38 82 LYS A CA 1
ATOM 658 C C . LYS A 1 82 ? 17.816 -20.253 -13.119 1.00 98.38 82 LYS A C 1
ATOM 660 O O . LYS A 1 82 ? 17.470 -20.532 -14.269 1.00 98.38 82 LYS A O 1
ATOM 665 N N . VAL A 1 83 ? 17.444 -19.144 -12.504 1.00 98.50 83 VAL A N 1
ATOM 666 C CA . VAL A 1 83 ? 16.542 -18.162 -13.091 1.00 98.50 83 VAL A CA 1
ATOM 667 C C . VAL A 1 83 ? 17.362 -16.984 -13.599 1.00 98.50 83 VAL A C 1
ATOM 669 O O . VAL A 1 83 ? 18.112 -16.394 -12.832 1.00 98.50 83 VAL A O 1
ATOM 672 N N . PHE A 1 84 ? 17.173 -16.628 -14.870 1.00 98.19 84 PHE A N 1
ATOM 673 C CA . PHE A 1 84 ? 17.781 -15.465 -15.532 1.00 98.19 84 PHE A CA 1
ATOM 674 C C . PHE A 1 84 ? 16.709 -14.640 -16.245 1.00 98.19 84 PHE A C 1
ATOM 676 O O . PHE A 1 84 ? 15.673 -15.180 -16.660 1.00 98.19 84 PHE A O 1
ATOM 683 N N . HIS A 1 85 ? 16.956 -13.348 -16.479 1.00 96.19 85 HIS A N 1
ATOM 684 C CA . HIS A 1 85 ? 16.059 -12.570 -17.330 1.00 96.19 85 HIS A CA 1
ATOM 685 C C . HIS A 1 85 ? 16.238 -12.914 -18.804 1.00 96.19 85 HIS A C 1
ATOM 687 O O . HIS A 1 85 ? 15.328 -13.478 -19.412 1.00 96.19 85 HIS A O 1
ATOM 693 N N . ASN A 1 86 ? 17.427 -12.678 -19.355 1.00 94.12 86 ASN A N 1
ATOM 694 C CA . ASN A 1 86 ? 17.783 -12.976 -20.738 1.00 94.12 86 ASN A CA 1
ATOM 695 C C . ASN A 1 86 ? 18.846 -14.085 -20.808 1.00 94.12 86 ASN A C 1
ATOM 697 O O . ASN A 1 86 ? 19.911 -13.896 -21.383 1.00 94.12 86 ASN A O 1
ATOM 701 N N . ALA A 1 87 ? 18.516 -15.266 -20.271 1.00 94.44 87 ALA A N 1
ATOM 702 C CA . ALA A 1 87 ? 19.433 -16.398 -20.079 1.00 94.44 87 ALA A CA 1
ATOM 703 C C . ALA A 1 87 ? 20.420 -16.663 -21.233 1.00 94.44 87 ALA A C 1
ATOM 705 O O . ALA A 1 87 ? 21.560 -17.042 -21.005 1.00 94.44 87 ALA A O 1
ATOM 706 N N . SER A 1 88 ? 20.013 -16.496 -22.496 1.00 91.62 88 SER A N 1
ATOM 707 C CA . SER A 1 88 ? 20.914 -16.724 -23.636 1.00 91.62 88 SER A CA 1
ATOM 708 C C . SER A 1 88 ? 22.141 -15.814 -23.675 1.00 91.62 88 SER A C 1
ATOM 710 O O . SER A 1 88 ? 23.103 -16.174 -24.348 1.00 91.62 88 SER A O 1
ATOM 712 N N . PHE A 1 89 ? 22.087 -14.645 -23.038 1.00 91.19 89 PHE A N 1
ATOM 713 C CA . PHE A 1 89 ? 23.219 -13.738 -22.908 1.00 91.19 89 PHE A CA 1
ATOM 714 C C . PHE A 1 89 ? 24.175 -14.246 -21.825 1.00 91.19 89 PHE A C 1
ATOM 716 O O . PHE A 1 89 ? 25.304 -14.605 -22.149 1.00 91.19 89 PHE A O 1
ATOM 723 N N . ASP A 1 90 ? 23.688 -14.397 -20.592 1.00 94.81 90 ASP A N 1
ATOM 724 C CA . ASP A 1 90 ? 24.483 -14.793 -19.420 1.00 94.81 90 ASP A CA 1
ATOM 725 C C . ASP A 1 90 ? 25.137 -16.168 -19.593 1.00 94.81 90 ASP A C 1
ATOM 727 O O . ASP A 1 90 ? 26.317 -16.368 -19.304 1.00 94.81 90 ASP A O 1
ATOM 731 N N . LEU A 1 91 ? 24.395 -17.129 -20.157 1.00 94.56 91 LEU A N 1
ATOM 732 C CA . LEU A 1 91 ? 24.890 -18.489 -20.360 1.00 94.56 91 LEU A CA 1
ATOM 733 C C . LEU A 1 91 ? 26.122 -18.551 -21.268 1.00 94.56 91 LEU A C 1
ATOM 735 O O . LEU A 1 91 ? 26.884 -19.505 -21.150 1.00 94.56 91 LEU A O 1
ATOM 739 N N . ARG A 1 92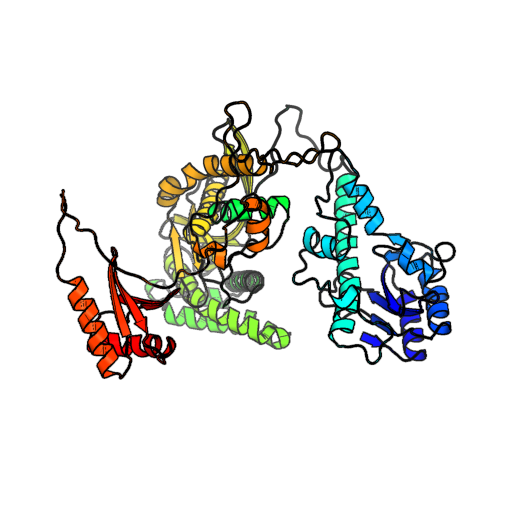 ? 26.357 -17.566 -22.148 1.00 93.31 92 ARG A N 1
ATOM 740 C CA . ARG A 1 92 ? 27.574 -17.524 -22.986 1.00 93.31 92 ARG A CA 1
ATOM 741 C C . ARG A 1 92 ? 28.843 -17.451 -22.144 1.00 93.31 92 ARG A C 1
ATOM 743 O O . ARG A 1 92 ? 29.862 -17.992 -22.553 1.00 93.31 92 ARG A O 1
ATOM 750 N N . TYR A 1 93 ? 28.750 -16.827 -20.975 1.00 93.56 93 TYR A N 1
ATOM 751 C CA . TYR A 1 93 ? 29.859 -16.633 -20.048 1.00 93.56 93 TYR A CA 1
ATOM 752 C C . TYR A 1 93 ? 29.884 -17.682 -18.925 1.00 93.56 93 TYR A C 1
ATOM 754 O O . TYR A 1 93 ? 30.877 -17.804 -18.217 1.00 93.56 93 TYR A O 1
ATOM 762 N N . LEU A 1 94 ? 28.813 -18.473 -18.784 1.00 96.06 94 LEU A N 1
ATOM 763 C CA . LEU A 1 94 ? 28.623 -19.460 -17.716 1.00 96.06 94 LEU A CA 1
ATOM 764 C C . LEU A 1 94 ? 28.539 -20.902 -18.254 1.00 96.06 94 LEU A C 1
ATOM 766 O O . LEU A 1 94 ? 27.653 -21.671 -17.881 1.00 96.06 94 LEU A O 1
ATOM 770 N N . GLY A 1 95 ? 29.460 -21.275 -19.150 1.00 88.50 95 GLY A N 1
ATOM 771 C CA . GLY A 1 95 ? 29.611 -22.652 -19.654 1.00 88.50 95 GLY A CA 1
ATOM 772 C C . GLY A 1 95 ? 28.697 -23.038 -20.826 1.00 88.50 95 GLY A C 1
ATOM 773 O O . GLY A 1 95 ? 28.770 -24.157 -21.334 1.00 88.50 95 GLY A O 1
ATOM 774 N N . GLY A 1 96 ? 27.857 -22.119 -21.300 1.00 89.94 96 GLY A N 1
ATOM 775 C CA . GLY A 1 96 ? 26.992 -22.322 -22.456 1.00 89.94 96 GLY A CA 1
ATOM 776 C C . GLY A 1 96 ? 25.701 -23.085 -22.151 1.00 89.94 96 GLY A C 1
ATOM 777 O O . GLY A 1 96 ? 25.499 -23.689 -21.096 1.00 89.94 96 GLY A O 1
ATOM 778 N N . LYS A 1 97 ? 24.793 -23.078 -23.133 1.00 87.81 97 LYS A N 1
ATOM 779 C CA . LYS A 1 97 ? 23.477 -23.733 -23.037 1.00 87.81 97 LYS A CA 1
ATOM 780 C C . LYS A 1 97 ? 23.570 -25.259 -22.889 1.00 87.81 97 LYS A C 1
ATOM 782 O O . LYS A 1 97 ? 22.646 -25.870 -22.365 1.00 87.81 97 LYS A O 1
ATOM 787 N N . GLU A 1 98 ? 24.643 -25.879 -23.374 1.00 88.50 98 GLU A N 1
ATOM 788 C CA . GLU A 1 98 ? 24.809 -27.337 -23.337 1.00 88.50 98 GLU A CA 1
ATOM 789 C C . GLU A 1 98 ? 25.087 -27.852 -21.920 1.00 88.50 98 GLU A C 1
ATOM 791 O O . GLU A 1 98 ? 24.520 -28.869 -21.500 1.00 88.50 98 GLU A O 1
ATOM 796 N N . GLN A 1 99 ? 25.908 -27.114 -21.168 1.00 91.62 99 GLN A N 1
ATOM 797 C CA . GLN A 1 99 ? 26.285 -27.460 -19.801 1.00 91.62 99 GLN A CA 1
ATOM 798 C C . GLN A 1 99 ? 25.200 -27.063 -18.796 1.00 91.62 99 GLN A C 1
ATOM 800 O O . GLN A 1 99 ? 24.891 -27.845 -17.899 1.00 91.62 99 GLN A O 1
ATOM 805 N N . ALA A 1 100 ? 24.576 -25.893 -18.966 1.00 94.88 100 ALA A N 1
ATOM 806 C CA . ALA A 1 100 ? 23.579 -25.394 -18.026 1.00 94.88 100 ALA A CA 1
ATOM 807 C C . ALA A 1 100 ? 22.291 -26.241 -18.020 1.00 94.88 100 ALA A C 1
ATOM 809 O O . ALA A 1 100 ? 21.597 -26.365 -19.033 1.00 94.88 100 ALA A O 1
ATOM 810 N N . LYS A 1 101 ? 21.942 -26.811 -16.862 1.00 96.00 101 LYS A N 1
ATOM 811 C CA . LYS A 1 101 ? 20.719 -27.613 -16.655 1.00 96.00 101 LYS A CA 1
ATOM 812 C C . LYS A 1 101 ? 19.685 -26.838 -15.841 1.00 96.00 101 LYS A C 1
ATOM 814 O O . LYS A 1 101 ? 20.069 -25.976 -15.067 1.00 96.00 101 LYS A O 1
ATOM 819 N N . ASN A 1 102 ? 18.396 -27.159 -15.988 1.00 97.00 102 ASN A N 1
ATOM 820 C CA . ASN A 1 102 ? 17.290 -26.563 -15.217 1.00 97.00 102 ASN A CA 1
ATOM 821 C C . ASN A 1 102 ? 17.316 -25.016 -15.192 1.00 97.00 102 ASN A C 1
ATOM 823 O O . ASN A 1 102 ? 17.475 -24.387 -14.147 1.00 97.00 102 ASN A O 1
ATOM 827 N N . VAL A 1 103 ? 17.246 -24.407 -16.382 1.00 97.75 103 VAL A N 1
ATOM 828 C CA . VAL A 1 103 ? 17.302 -22.947 -16.554 1.00 97.75 103 VAL A CA 1
ATOM 829 C C . VAL A 1 103 ? 15.924 -22.390 -16.892 1.00 97.75 103 VAL A C 1
ATOM 831 O O . VAL A 1 103 ? 15.340 -22.749 -17.920 1.00 97.75 103 VAL A O 1
ATOM 834 N N . THR A 1 104 ? 15.471 -21.426 -16.097 1.00 97.88 104 THR A N 1
ATOM 835 C CA . THR A 1 104 ? 14.254 -20.648 -16.337 1.00 97.88 104 THR A CA 1
ATOM 836 C C . THR A 1 104 ? 14.610 -19.253 -16.846 1.00 97.88 104 THR A C 1
ATOM 838 O O . THR A 1 104 ? 15.483 -18.571 -16.316 1.00 97.88 104 THR A O 1
ATOM 841 N N . CYS A 1 105 ? 13.928 -18.806 -17.904 1.00 97.50 105 CYS A N 1
ATOM 842 C CA . CYS A 1 105 ? 14.182 -17.513 -18.539 1.00 97.50 105 CYS A CA 1
ATOM 843 C C . CYS A 1 105 ? 12.939 -16.623 -18.467 1.00 97.50 105 CYS A C 1
ATOM 845 O O . CYS A 1 105 ? 11.966 -16.850 -19.197 1.00 97.50 105 CYS A O 1
ATOM 847 N N . THR A 1 106 ? 12.973 -15.590 -17.623 1.00 96.44 106 THR A N 1
ATOM 848 C CA . THR A 1 106 ? 11.801 -14.732 -17.390 1.00 96.44 106 THR A CA 1
ATOM 849 C C . THR A 1 106 ? 11.438 -13.895 -18.614 1.00 96.44 106 THR A C 1
ATOM 851 O O . THR A 1 106 ? 10.252 -13.730 -18.882 1.00 96.44 106 THR A O 1
ATOM 854 N N . TYR A 1 107 ? 12.403 -13.485 -19.449 1.00 94.75 107 TYR A N 1
ATOM 855 C CA . TYR A 1 107 ? 12.119 -12.825 -20.730 1.00 94.75 107 TYR A CA 1
ATOM 856 C C . TYR A 1 107 ? 11.311 -13.720 -21.679 1.00 94.75 107 TYR A C 1
ATOM 858 O O . TYR A 1 107 ? 10.391 -13.249 -22.345 1.00 94.75 107 TYR A O 1
ATOM 866 N N . LYS A 1 108 ? 11.601 -15.030 -21.737 1.00 94.00 108 LYS A N 1
ATOM 867 C CA . LYS A 1 108 ? 10.828 -15.970 -22.570 1.00 94.00 108 LYS A CA 1
ATOM 868 C C . LYS A 1 108 ? 9.415 -16.163 -22.040 1.00 94.00 108 LYS A C 1
ATOM 870 O O . LYS A 1 108 ? 8.482 -16.196 -22.844 1.00 94.00 108 LYS A O 1
ATOM 875 N N . ILE A 1 109 ? 9.254 -16.275 -20.720 1.00 92.25 109 ILE A N 1
ATOM 876 C CA . ILE A 1 109 ? 7.929 -16.353 -20.090 1.00 92.25 109 ILE A CA 1
ATOM 877 C C . ILE A 1 109 ? 7.145 -15.078 -20.409 1.00 92.25 109 ILE A C 1
ATOM 879 O O . ILE A 1 109 ? 6.034 -15.164 -20.932 1.00 92.25 109 ILE A O 1
ATOM 883 N N . ALA A 1 110 ? 7.760 -13.910 -20.197 1.00 89.44 110 ALA A N 1
ATOM 884 C CA . ALA A 1 110 ? 7.165 -12.615 -20.490 1.00 89.44 110 ALA A CA 1
ATOM 885 C C . ALA A 1 110 ? 6.749 -12.511 -21.960 1.00 89.44 110 ALA A C 1
ATOM 887 O O . ALA A 1 110 ? 5.577 -12.333 -22.260 1.00 89.44 110 ALA A O 1
ATOM 888 N N . ARG A 1 111 ? 7.665 -12.768 -22.899 1.00 89.12 111 ARG A N 1
ATOM 889 C CA . ARG A 1 111 ? 7.378 -12.734 -24.340 1.00 89.12 111 ARG A CA 1
ATOM 890 C C . ARG A 1 111 ? 6.256 -13.689 -24.748 1.00 89.12 111 ARG A C 1
ATOM 892 O O . ARG A 1 111 ? 5.436 -13.342 -25.593 1.00 89.12 111 ARG A O 1
ATOM 899 N N . THR A 1 112 ? 6.216 -14.885 -24.165 1.00 87.00 112 THR A N 1
ATOM 900 C CA . THR A 1 112 ? 5.168 -15.879 -24.449 1.00 87.00 112 THR A CA 1
ATOM 901 C C . THR A 1 112 ? 3.802 -15.379 -23.998 1.00 87.00 112 THR A C 1
ATOM 903 O O . THR A 1 112 ? 2.831 -15.504 -24.739 1.00 87.00 112 THR A O 1
ATOM 906 N N . LEU A 1 113 ? 3.725 -14.790 -22.805 1.00 82.50 113 LEU A N 1
ATOM 907 C CA . LEU A 1 113 ? 2.500 -14.194 -22.285 1.00 82.50 113 LEU A CA 1
ATOM 908 C C . LEU A 1 113 ? 2.100 -12.949 -23.096 1.00 82.50 113 LEU A C 1
ATOM 910 O O . LEU A 1 113 ? 0.942 -12.846 -23.488 1.00 82.50 113 LEU A O 1
ATOM 914 N N . THR A 1 114 ? 3.046 -12.075 -23.451 1.00 79.56 114 THR A N 1
ATOM 915 C CA . THR A 1 114 ? 2.790 -10.868 -24.255 1.00 79.56 114 THR A CA 1
ATOM 916 C C . THR A 1 114 ? 2.250 -11.199 -25.651 1.00 79.56 114 THR A C 1
ATOM 918 O O . THR A 1 114 ? 1.347 -10.532 -26.151 1.00 79.56 114 THR A O 1
ATOM 921 N N . ASN A 1 115 ? 2.727 -12.285 -26.266 1.00 75.12 115 ASN A N 1
ATOM 922 C CA . ASN A 1 115 ? 2.317 -12.702 -27.610 1.00 75.12 115 ASN A CA 1
ATOM 923 C C . ASN A 1 115 ? 0.978 -13.468 -27.667 1.00 75.12 115 ASN A C 1
ATOM 925 O O . ASN A 1 115 ? 0.540 -13.840 -28.761 1.00 75.12 115 ASN A O 1
ATOM 929 N N . LYS A 1 116 ? 0.294 -13.714 -26.537 1.00 69.88 116 LYS A N 1
ATOM 930 C CA . LYS A 1 116 ? -1.055 -14.313 -26.532 1.00 69.88 116 LYS A CA 1
ATOM 931 C C . LYS A 1 116 ? -2.083 -13.295 -27.056 1.00 69.88 116 LYS A C 1
ATOM 933 O O . LYS A 1 116 ? -2.699 -12.566 -26.283 1.00 69.88 116 LYS A O 1
ATOM 938 N N . LYS A 1 117 ? -2.272 -13.270 -28.384 1.00 48.16 117 LYS A N 1
ATOM 939 C CA . LYS A 1 117 ? -3.041 -12.270 -29.163 1.00 48.16 117 LYS A CA 1
ATOM 940 C C . LYS A 1 117 ? -4.465 -11.951 -28.670 1.00 48.16 117 LYS A C 1
ATOM 942 O O . LYS A 1 117 ? -4.936 -10.856 -28.943 1.00 48.16 117 LYS A O 1
ATOM 947 N N . LEU A 1 118 ? -5.148 -12.863 -27.969 1.00 45.81 118 LEU A N 1
ATOM 948 C CA . LEU A 1 118 ? -6.520 -12.637 -27.478 1.00 45.81 118 LEU A CA 1
ATOM 949 C C . LEU A 1 118 ? -6.612 -12.110 -26.036 1.00 45.81 118 LEU A C 1
ATOM 951 O O . LEU A 1 118 ? -7.678 -11.639 -25.653 1.00 45.81 118 LEU A O 1
ATOM 955 N N . SER A 1 119 ? -5.549 -12.202 -25.229 1.00 53.56 119 SER A N 1
ATOM 956 C CA . SER A 1 119 ? -5.630 -11.879 -23.796 1.00 53.56 119 SER A CA 1
ATOM 957 C C . SER A 1 119 ? -4.474 -11.065 -23.227 1.00 53.56 119 SER A C 1
ATOM 959 O O . SER A 1 119 ? -4.679 -10.524 -22.146 1.00 53.56 119 SER A O 1
ATOM 961 N N . ASN A 1 120 ? -3.315 -10.987 -23.912 1.00 61.91 120 ASN A N 1
ATOM 962 C CA . ASN A 1 120 ? -2.053 -10.368 -23.455 1.00 61.91 120 ASN A CA 1
ATOM 963 C C . ASN A 1 120 ? -2.061 -10.038 -21.944 1.00 61.91 120 ASN A C 1
ATOM 965 O O . ASN A 1 120 ? -2.239 -8.879 -21.565 1.00 61.91 120 ASN A O 1
ATOM 969 N N . PRO A 1 121 ? -1.932 -11.051 -21.070 1.00 61.97 121 PRO A N 1
ATOM 970 C CA . PRO A 1 121 ? -2.191 -10.894 -19.643 1.00 61.97 121 PRO A CA 1
ATOM 971 C C . PRO A 1 121 ? -1.149 -10.039 -18.911 1.00 61.97 121 PRO A C 1
ATOM 973 O O . PRO A 1 121 ? -1.364 -9.721 -17.746 1.00 61.97 121 PRO A O 1
ATOM 976 N N . LEU A 1 122 ? -0.025 -9.690 -19.551 1.00 68.44 122 LEU A N 1
ATOM 977 C CA . LEU A 1 122 ? 1.014 -8.872 -18.924 1.00 68.44 122 LEU A CA 1
ATOM 978 C C . LEU A 1 122 ? 0.776 -7.377 -19.086 1.00 68.44 122 LEU A C 1
ATOM 980 O O . LEU A 1 122 ? 1.060 -6.647 -18.149 1.00 68.44 122 LEU A O 1
ATOM 984 N N . GLN A 1 123 ? 0.260 -6.934 -20.239 1.00 68.12 123 GLN A N 1
ATOM 985 C CA . GLN A 1 123 ? 0.008 -5.514 -20.539 1.00 68.12 123 GLN A CA 1
ATOM 986 C C . GLN A 1 123 ? 1.189 -4.577 -20.194 1.00 68.12 123 GLN A C 1
ATOM 988 O O . GLN A 1 123 ? 0.978 -3.436 -19.800 1.00 68.12 123 GLN A O 1
ATOM 993 N N . VAL A 1 124 ? 2.426 -5.060 -20.351 1.00 70.94 124 VAL A N 1
ATOM 994 C CA . VAL A 1 124 ? 3.652 -4.295 -20.070 1.00 70.94 124 VAL A CA 1
ATOM 995 C C . VAL A 1 124 ? 4.151 -3.545 -21.302 1.00 70.94 124 VAL A C 1
ATOM 997 O O . VAL A 1 124 ? 3.977 -4.019 -22.428 1.00 70.94 124 VAL A O 1
ATOM 1000 N N . SER A 1 125 ? 4.811 -2.403 -21.103 1.00 72.94 125 SER A N 1
ATOM 1001 C CA . SER A 1 125 ? 5.332 -1.562 -22.191 1.00 72.94 125 SER A CA 1
ATOM 1002 C C . SER A 1 125 ? 6.426 -2.261 -23.004 1.00 72.94 125 SER A C 1
ATOM 1004 O O . SER A 1 125 ? 6.504 -2.118 -24.224 1.00 72.94 125 SER A O 1
ATOM 1006 N N . ASN A 1 126 ? 7.265 -3.058 -22.343 1.00 82.31 126 ASN A N 1
ATOM 1007 C CA . ASN A 1 126 ? 8.232 -3.945 -22.970 1.00 82.31 126 ASN A CA 1
ATOM 1008 C C . ASN A 1 126 ? 8.613 -5.089 -22.012 1.00 82.31 126 ASN A C 1
ATOM 1010 O O . ASN A 1 126 ? 8.284 -5.082 -20.830 1.00 82.31 126 ASN A O 1
ATOM 1014 N N . ASN A 1 127 ? 9.332 -6.088 -22.526 1.00 88.44 127 ASN A N 1
ATOM 1015 C CA . ASN A 1 127 ? 9.683 -7.278 -21.750 1.00 88.44 127 ASN A CA 1
ATOM 1016 C C . ASN A 1 127 ? 11.029 -7.166 -21.009 1.00 88.44 127 ASN A C 1
ATOM 1018 O O . ASN A 1 127 ? 11.524 -8.204 -20.591 1.00 88.44 127 ASN A O 1
ATOM 1022 N N . LYS A 1 128 ? 11.656 -5.983 -20.882 1.00 90.94 128 LYS A N 1
ATOM 1023 C CA . LYS A 1 128 ? 12.932 -5.807 -20.154 1.00 90.94 128 LYS A CA 1
ATOM 1024 C C . LYS A 1 128 ? 12.728 -5.987 -18.649 1.00 90.94 128 LYS A C 1
ATOM 1026 O O . LYS A 1 128 ? 11.699 -5.585 -18.116 1.00 90.94 128 LYS A O 1
ATOM 1031 N N . LEU A 1 129 ? 13.745 -6.487 -17.944 1.00 91.62 129 LEU A N 1
ATOM 1032 C CA . LEU A 1 129 ? 13.669 -6.795 -16.512 1.00 91.62 129 LEU A CA 1
ATOM 1033 C C . LEU A 1 129 ? 13.188 -5.606 -15.681 1.00 91.62 129 LEU A C 1
ATOM 1035 O O . LEU A 1 129 ? 12.227 -5.732 -14.932 1.00 91.62 129 LEU A O 1
ATOM 1039 N N . LYS A 1 130 ? 13.830 -4.450 -15.863 1.00 88.81 130 LYS A N 1
ATOM 1040 C CA . LYS A 1 130 ? 13.531 -3.204 -15.148 1.00 88.81 130 LYS A CA 1
ATOM 1041 C C . LYS A 1 130 ? 12.083 -2.750 -15.382 1.00 88.81 130 LYS A C 1
ATOM 1043 O O . LYS A 1 130 ? 11.396 -2.372 -14.439 1.00 88.81 130 LYS A O 1
ATOM 1048 N N . THR A 1 131 ? 11.590 -2.879 -16.616 1.00 82.94 131 THR A N 1
ATOM 1049 C CA . THR A 1 131 ? 10.190 -2.603 -16.968 1.00 82.94 131 THR A CA 1
ATOM 1050 C C . THR A 1 131 ? 9.239 -3.573 -16.277 1.00 82.94 131 THR A C 1
ATOM 1052 O O . THR A 1 131 ? 8.279 -3.137 -15.654 1.00 82.94 131 THR A O 1
ATOM 1055 N N . LEU A 1 132 ? 9.526 -4.877 -16.301 1.00 86.38 132 LEU A N 1
ATOM 1056 C CA . LEU A 1 132 ? 8.711 -5.870 -15.597 1.00 86.38 132 LEU A CA 1
ATOM 1057 C C . LEU A 1 132 ? 8.734 -5.655 -14.073 1.00 86.38 132 LEU A C 1
ATOM 1059 O O . LEU A 1 132 ? 7.719 -5.838 -13.407 1.00 86.38 132 LEU A O 1
ATOM 1063 N N . ALA A 1 133 ? 9.869 -5.251 -13.505 1.00 84.62 133 ALA A N 1
ATOM 1064 C CA . ALA A 1 133 ? 10.003 -4.963 -12.081 1.00 84.62 133 ALA A CA 1
ATOM 1065 C C . ALA A 1 133 ? 9.179 -3.733 -11.671 1.00 84.62 133 ALA A C 1
ATOM 1067 O O . ALA A 1 133 ? 8.485 -3.761 -10.652 1.00 84.62 133 ALA A O 1
ATOM 1068 N N . LEU A 1 134 ? 9.202 -2.683 -12.491 1.00 80.62 134 LEU A N 1
ATOM 1069 C CA . LEU A 1 134 ? 8.400 -1.480 -12.296 1.00 80.62 134 LEU A CA 1
ATOM 1070 C C . LEU A 1 134 ? 6.900 -1.772 -12.460 1.00 80.62 134 LEU A C 1
ATOM 1072 O O . LEU A 1 134 ? 6.119 -1.532 -11.542 1.00 80.62 134 LEU A O 1
ATOM 1076 N N . GLU A 1 135 ? 6.502 -2.330 -13.604 1.00 80.38 135 GLU A N 1
ATOM 1077 C CA . GLU A 1 135 ? 5.097 -2.422 -14.024 1.00 80.38 135 GLU A CA 1
ATOM 1078 C C . GLU A 1 135 ? 4.359 -3.632 -13.430 1.00 80.38 135 GLU A C 1
ATOM 1080 O O . GLU A 1 135 ? 3.160 -3.554 -13.171 1.00 80.38 135 GLU A O 1
ATOM 1085 N N . LEU A 1 136 ? 5.048 -4.752 -13.161 1.00 79.44 136 LEU A N 1
ATOM 1086 C CA . LEU A 1 136 ? 4.415 -5.951 -12.584 1.00 79.44 136 LEU A CA 1
ATOM 1087 C C . LEU A 1 136 ? 4.642 -6.103 -11.082 1.00 79.44 136 LEU A C 1
ATOM 1089 O O . LEU A 1 136 ? 3.831 -6.753 -10.416 1.00 79.44 136 LEU A O 1
ATOM 1093 N N . CYS A 1 137 ? 5.746 -5.561 -10.561 1.00 74.00 137 CYS A N 1
ATOM 1094 C CA . CYS A 1 137 ? 6.169 -5.771 -9.172 1.00 74.00 137 CYS A CA 1
ATOM 1095 C C . CYS A 1 137 ? 6.179 -4.485 -8.328 1.00 74.00 137 CYS A C 1
ATOM 1097 O O . CYS A 1 137 ? 6.366 -4.573 -7.118 1.00 74.00 137 CYS A O 1
ATOM 1099 N N . ASN A 1 138 ? 5.892 -3.318 -8.921 1.00 65.44 138 ASN A N 1
ATOM 1100 C CA . ASN A 1 138 ? 5.796 -2.016 -8.250 1.00 65.44 138 ASN A CA 1
ATOM 1101 C C . ASN A 1 138 ? 7.098 -1.528 -7.583 1.00 65.44 138 ASN A C 1
ATOM 1103 O O . ASN A 1 138 ? 7.039 -0.784 -6.598 1.00 65.44 138 ASN A O 1
ATOM 1107 N N . PHE A 1 139 ? 8.273 -1.916 -8.092 1.00 67.50 139 PHE A N 1
ATOM 1108 C CA . PHE A 1 139 ? 9.534 -1.331 -7.623 1.00 67.50 139 PHE A CA 1
ATOM 1109 C C . PHE A 1 139 ? 9.622 0.146 -8.018 1.00 67.50 139 PHE A C 1
ATOM 1111 O O . PHE A 1 139 ? 9.425 0.497 -9.177 1.00 67.50 139 PHE A O 1
ATOM 1118 N N . ALA A 1 140 ? 9.927 1.017 -7.055 1.00 52.41 140 ALA A N 1
ATOM 1119 C CA . ALA A 1 140 ? 10.178 2.437 -7.302 1.00 52.41 140 ALA A CA 1
ATOM 1120 C C . ALA A 1 140 ? 11.675 2.692 -7.537 1.00 52.41 140 ALA A C 1
ATOM 1122 O O . ALA A 1 140 ? 12.509 1.970 -6.994 1.00 52.41 140 ALA A O 1
ATOM 1123 N N . ASN A 1 141 ? 12.005 3.752 -8.285 1.00 60.69 141 ASN A N 1
ATOM 1124 C CA . ASN A 1 141 ? 13.383 4.212 -8.517 1.00 60.69 141 ASN A CA 1
ATOM 1125 C C . ASN A 1 141 ? 14.302 3.116 -9.080 1.00 60.69 141 ASN A C 1
ATOM 1127 O O . ASN A 1 141 ? 15.424 2.920 -8.614 1.00 60.69 141 ASN A O 1
ATOM 1131 N N . VAL A 1 142 ? 13.787 2.374 -10.061 1.00 71.94 142 VAL A N 1
ATOM 1132 C CA . VAL A 1 142 ? 14.536 1.341 -10.772 1.00 71.94 142 VAL A CA 1
ATOM 1133 C C . VAL A 1 142 ? 15.620 2.022 -11.608 1.00 71.94 142 VAL A C 1
ATOM 1135 O O . VAL A 1 142 ? 15.324 2.635 -12.630 1.00 71.94 142 VAL A O 1
ATOM 1138 N N . ASP A 1 143 ? 16.864 1.942 -11.139 1.00 72.12 143 ASP A N 1
ATOM 1139 C CA . ASP A 1 143 ? 18.024 2.534 -11.807 1.00 72.12 143 ASP A CA 1
ATOM 1140 C C . ASP A 1 143 ? 18.294 1.806 -13.135 1.00 72.12 143 ASP A C 1
ATOM 1142 O O . ASP A 1 143 ? 18.345 0.571 -13.178 1.00 72.12 143 ASP A O 1
ATOM 1146 N N . THR A 1 144 ? 18.426 2.576 -14.217 1.00 70.81 144 THR A N 1
ATOM 1147 C CA . THR A 1 144 ? 18.756 2.101 -15.570 1.00 70.81 144 THR A CA 1
ATOM 1148 C C . THR A 1 144 ? 20.093 2.638 -16.077 1.00 70.81 144 THR A C 1
ATOM 1150 O O . THR A 1 144 ? 20.513 2.270 -17.169 1.00 70.81 144 THR A O 1
ATOM 1153 N N . GLU A 1 145 ? 20.746 3.529 -15.331 1.00 73.81 145 GLU A N 1
ATOM 1154 C CA . GLU A 1 145 ? 21.928 4.265 -15.789 1.00 73.81 145 GLU A CA 1
ATOM 1155 C C . GLU A 1 145 ? 23.203 3.422 -15.708 1.00 73.81 145 GLU A C 1
ATOM 1157 O O . GLU A 1 145 ? 24.068 3.524 -16.575 1.00 73.81 145 GLU A O 1
ATOM 1162 N N . GLU A 1 146 ? 23.314 2.544 -14.707 1.00 82.75 146 GLU A N 1
ATOM 1163 C CA . GLU A 1 146 ? 24.517 1.719 -14.524 1.00 82.75 146 GLU A CA 1
ATOM 1164 C C . GLU A 1 146 ? 24.589 0.508 -15.468 1.00 82.75 146 GLU A C 1
ATOM 1166 O O . GLU A 1 146 ? 25.608 -0.176 -15.501 1.00 82.75 146 GLU A O 1
ATOM 1171 N N . GLN A 1 147 ? 23.570 0.264 -16.301 1.00 76.06 147 GLN A N 1
ATOM 1172 C CA . GLN A 1 147 ? 23.597 -0.835 -17.275 1.00 76.06 147 GLN A CA 1
ATOM 1173 C C . GLN A 1 147 ? 24.767 -0.706 -18.271 1.00 76.06 147 GLN A C 1
ATOM 1175 O O . GLN A 1 147 ? 25.299 -1.706 -18.745 1.00 76.06 147 GLN A O 1
ATOM 1180 N N . SER A 1 148 ? 25.170 0.525 -18.599 1.00 78.19 148 SER A N 1
ATOM 1181 C CA . SER A 1 148 ? 26.296 0.825 -19.495 1.00 78.19 148 SER A CA 1
ATOM 1182 C C . SER A 1 148 ? 27.568 1.246 -18.751 1.00 78.19 148 SER A C 1
ATOM 1184 O O . SER A 1 148 ? 28.440 1.878 -19.348 1.00 78.19 148 SER A O 1
ATOM 1186 N N . SER A 1 149 ? 27.654 0.962 -17.449 1.00 85.38 149 SER A N 1
ATOM 1187 C CA . SER A 1 149 ? 28.805 1.320 -16.617 1.00 85.38 149 SER A CA 1
ATOM 1188 C C . SER A 1 149 ? 30.065 0.554 -17.040 1.00 85.38 149 SER A C 1
ATOM 1190 O O . SER A 1 149 ? 29.995 -0.527 -17.630 1.00 85.38 149 SER A O 1
ATOM 1192 N N . ASP A 1 150 ? 31.244 1.102 -16.735 1.00 87.69 150 ASP A N 1
ATOM 1193 C CA . ASP A 1 150 ? 32.508 0.393 -16.947 1.00 87.69 150 ASP A CA 1
ATOM 1194 C C . ASP A 1 150 ? 32.706 -0.649 -15.838 1.00 87.69 150 ASP A C 1
ATOM 1196 O O . ASP A 1 150 ? 33.245 -0.372 -14.760 1.00 87.69 150 ASP A O 1
ATOM 1200 N N . TRP A 1 151 ? 32.249 -1.869 -16.118 1.00 94.06 151 TRP A N 1
ATOM 1201 C CA . TRP A 1 151 ? 32.377 -3.014 -15.223 1.00 94.06 151 TRP A CA 1
ATOM 1202 C C . TRP A 1 151 ? 33.795 -3.593 -15.171 1.00 94.06 151 TRP A C 1
ATOM 1204 O O . TRP A 1 151 ? 34.042 -4.470 -14.345 1.00 94.06 151 TRP A O 1
ATOM 1214 N N . GLY A 1 152 ? 34.741 -3.135 -15.996 1.00 92.44 152 GLY A N 1
ATOM 1215 C CA . GLY A 1 152 ? 36.157 -3.518 -15.914 1.00 92.44 152 GLY A CA 1
ATOM 1216 C C . GLY A 1 152 ? 36.935 -2.699 -14.884 1.00 92.44 152 GLY A C 1
ATOM 1217 O O . GLY A 1 152 ? 37.959 -3.146 -14.364 1.00 92.44 152 GLY A O 1
ATOM 1218 N N . LYS A 1 153 ? 36.432 -1.512 -14.537 1.00 92.88 153 LYS A N 1
ATOM 1219 C CA . LYS A 1 153 ? 37.082 -0.607 -13.589 1.00 92.88 153 LYS A CA 1
ATOM 1220 C C . LYS A 1 153 ? 36.986 -1.116 -12.149 1.00 92.88 153 LYS A C 1
ATOM 1222 O O . LYS A 1 153 ? 35.953 -1.621 -11.703 1.00 92.88 153 LYS A O 1
ATOM 1227 N N . ARG A 1 154 ? 38.073 -0.955 -11.388 1.00 94.62 154 ARG A N 1
ATOM 1228 C CA . ARG A 1 154 ? 38.124 -1.199 -9.938 1.00 94.62 154 ARG A CA 1
ATOM 1229 C C . ARG A 1 154 ? 38.736 0.004 -9.200 1.00 94.62 154 ARG A C 1
ATOM 1231 O O . ARG A 1 154 ? 39.613 0.656 -9.768 1.00 94.62 154 ARG A O 1
ATOM 1238 N N . PRO A 1 155 ? 38.312 0.289 -7.950 1.00 93.81 155 PRO A N 1
ATOM 1239 C CA . PRO A 1 155 ? 37.213 -0.365 -7.226 1.00 93.81 155 PRO A CA 1
ATOM 1240 C C . PRO A 1 155 ? 35.844 -0.053 -7.853 1.00 93.81 155 PRO A C 1
ATOM 1242 O O . PRO A 1 155 ? 35.679 0.984 -8.493 1.00 93.81 155 PRO A O 1
ATOM 1245 N N . LEU A 1 156 ? 34.877 -0.960 -7.684 1.00 95.19 156 LEU A N 1
ATOM 1246 C CA . LEU A 1 156 ? 33.489 -0.692 -8.070 1.00 95.19 156 LEU A CA 1
ATOM 1247 C C . LEU A 1 156 ? 32.904 0.393 -7.165 1.00 95.19 156 LEU A C 1
ATOM 1249 O O . LEU A 1 156 ? 33.146 0.395 -5.956 1.00 95.19 156 LEU A O 1
ATOM 1253 N N . SER A 1 157 ? 32.117 1.296 -7.745 1.00 94.81 157 SER A N 1
ATOM 1254 C CA . SER A 1 157 ? 31.405 2.314 -6.975 1.00 94.81 157 SER A CA 1
ATOM 1255 C C . SER A 1 157 ? 30.248 1.707 -6.175 1.00 94.81 157 SER A C 1
ATOM 1257 O O . SER A 1 157 ? 29.707 0.652 -6.516 1.00 94.81 157 SER A O 1
ATOM 1259 N N . GLU A 1 158 ? 29.801 2.405 -5.129 1.00 92.62 158 GLU A N 1
ATOM 1260 C CA . GLU A 1 158 ? 28.611 1.992 -4.374 1.00 92.62 158 GLU A CA 1
ATOM 1261 C C . GLU A 1 158 ? 27.360 1.910 -5.258 1.00 92.62 158 GLU A C 1
ATOM 1263 O O . GLU A 1 158 ? 26.525 1.028 -5.058 1.00 92.62 158 GLU A O 1
ATOM 1268 N N . LYS A 1 159 ? 27.251 2.783 -6.270 1.00 91.06 159 LYS A N 1
ATOM 1269 C CA . LYS A 1 159 ? 26.132 2.783 -7.220 1.00 91.06 159 LYS A CA 1
ATOM 1270 C C . LYS A 1 159 ? 26.141 1.521 -8.088 1.00 91.06 159 LYS A C 1
ATOM 1272 O O . LYS A 1 159 ? 25.116 0.851 -8.166 1.00 91.06 159 LYS A O 1
ATOM 1277 N N . GLN A 1 160 ? 27.302 1.126 -8.617 1.00 93.94 160 GLN A N 1
ATOM 1278 C CA . GLN A 1 160 ? 27.479 -0.133 -9.356 1.00 93.94 160 GLN A CA 1
ATOM 1279 C C . GLN A 1 160 ? 27.136 -1.355 -8.492 1.00 93.94 160 GLN A C 1
ATOM 1281 O O . GLN A 1 160 ? 26.393 -2.237 -8.918 1.00 93.94 160 GLN A O 1
ATOM 1286 N N . LEU A 1 161 ? 27.623 -1.393 -7.246 1.00 94.69 161 LEU A N 1
ATOM 1287 C CA . LEU A 1 161 ? 27.323 -2.488 -6.318 1.00 94.69 161 LEU A CA 1
ATOM 1288 C C . LEU A 1 161 ? 25.832 -2.549 -5.963 1.00 94.69 161 LEU A C 1
ATOM 1290 O O . LEU A 1 161 ? 25.262 -3.635 -5.871 1.00 94.69 161 LEU A O 1
ATOM 1294 N N . LYS A 1 162 ? 25.186 -1.398 -5.756 1.00 92.44 162 LYS A N 1
ATOM 1295 C CA . LYS A 1 162 ? 23.748 -1.327 -5.479 1.00 92.44 162 LYS A CA 1
ATOM 1296 C C . LYS A 1 162 ? 22.927 -1.784 -6.683 1.00 92.44 162 LYS A C 1
ATOM 1298 O O . LYS A 1 162 ? 22.009 -2.580 -6.505 1.00 92.44 162 LYS A O 1
ATOM 1303 N N . TYR A 1 163 ? 23.276 -1.322 -7.882 1.00 92.25 163 TYR A N 1
ATOM 1304 C CA . TYR A 1 163 ? 22.633 -1.727 -9.129 1.00 92.25 163 TYR A CA 1
ATOM 1305 C C . TYR A 1 163 ? 22.708 -3.248 -9.322 1.00 92.25 163 TYR A C 1
ATOM 1307 O O . TYR A 1 163 ? 21.669 -3.902 -9.408 1.00 92.25 163 TYR A O 1
ATOM 1315 N N . ALA A 1 164 ? 23.918 -3.813 -9.244 1.00 93.44 164 ALA A N 1
ATOM 1316 C CA . ALA A 1 164 ? 24.163 -5.245 -9.402 1.00 93.44 164 ALA A CA 1
ATOM 1317 C C . ALA A 1 164 ? 23.357 -6.098 -8.400 1.00 93.44 164 ALA A C 1
ATOM 1319 O O . ALA A 1 164 ? 22.761 -7.107 -8.771 1.00 93.44 164 ALA A O 1
ATOM 1320 N N . LYS A 1 165 ? 23.276 -5.689 -7.124 1.00 93.12 165 LYS A N 1
ATOM 1321 C CA . LYS A 1 165 ? 22.438 -6.393 -6.132 1.00 93.12 165 LYS A CA 1
ATOM 1322 C C . LYS A 1 165 ? 20.967 -6.398 -6.542 1.00 93.12 165 LYS A C 1
ATOM 1324 O O . LYS A 1 165 ? 20.319 -7.444 -6.509 1.00 93.12 165 LYS A O 1
ATOM 1329 N N . LEU A 1 166 ? 20.442 -5.227 -6.899 1.00 92.25 166 LEU A N 1
ATOM 1330 C CA . LEU A 1 166 ? 19.016 -5.045 -7.145 1.00 92.25 166 LEU A CA 1
ATOM 1331 C C . LEU A 1 166 ? 18.525 -5.786 -8.391 1.00 92.25 166 LEU A C 1
ATOM 1333 O O . LEU A 1 166 ? 17.357 -6.163 -8.414 1.00 92.25 166 LEU A O 1
ATOM 1337 N N . ASP A 1 167 ? 19.375 -6.075 -9.378 1.00 93.00 167 ASP A N 1
ATOM 1338 C CA . ASP A 1 167 ? 18.947 -6.853 -10.547 1.00 93.00 167 ASP A CA 1
ATOM 1339 C C . ASP A 1 167 ? 18.507 -8.276 -10.208 1.00 93.00 167 ASP A C 1
ATOM 1341 O O . ASP A 1 167 ? 17.443 -8.719 -10.649 1.00 93.00 167 ASP A O 1
ATOM 1345 N N . THR A 1 168 ? 19.228 -8.961 -9.322 1.00 94.38 168 THR A N 1
ATOM 1346 C CA . THR A 1 168 ? 18.801 -10.288 -8.842 1.00 94.38 168 THR A CA 1
ATOM 1347 C C . THR A 1 168 ? 17.533 -10.230 -7.985 1.00 94.38 168 THR A C 1
ATOM 1349 O O . THR A 1 168 ? 16.697 -11.134 -8.062 1.00 94.38 168 THR A O 1
ATOM 1352 N N . VAL A 1 169 ? 17.325 -9.136 -7.240 1.00 93.25 169 VAL A N 1
ATOM 1353 C CA . VAL A 1 169 ? 16.081 -8.881 -6.494 1.00 93.25 169 VAL A CA 1
ATOM 1354 C C . VAL A 1 169 ? 14.915 -8.696 -7.463 1.00 93.25 169 VAL A C 1
ATOM 1356 O O . VAL A 1 169 ? 13.917 -9.412 -7.384 1.00 93.25 169 VAL A O 1
ATOM 1359 N N . TYR A 1 170 ? 15.040 -7.793 -8.435 1.00 94.31 170 TYR A N 1
ATOM 1360 C CA . TYR A 1 170 ? 14.023 -7.577 -9.463 1.00 94.31 170 TYR A CA 1
ATOM 1361 C C . TYR A 1 170 ? 13.680 -8.875 -10.187 1.00 94.31 170 TYR A C 1
ATOM 1363 O O . TYR A 1 170 ? 12.504 -9.191 -10.377 1.00 94.31 170 TYR A O 1
ATOM 1371 N N . LEU A 1 171 ? 14.697 -9.661 -10.530 1.00 97.06 171 LEU A N 1
ATOM 1372 C CA . LEU A 1 171 ? 14.543 -10.946 -11.187 1.00 97.06 171 LEU A CA 1
ATOM 1373 C C . LEU A 1 171 ? 13.749 -11.950 -10.345 1.00 97.06 171 LEU A C 1
ATOM 1375 O O . LEU A 1 171 ? 12.861 -12.607 -10.894 1.00 97.06 171 LEU A O 1
ATOM 1379 N N . ALA A 1 172 ? 13.993 -12.032 -9.035 1.00 94.94 172 ALA A N 1
ATOM 1380 C CA . ALA A 1 172 ? 13.230 -12.893 -8.133 1.00 94.94 172 ALA A CA 1
ATOM 1381 C C . ALA A 1 172 ? 11.740 -12.544 -8.084 1.00 94.94 172 ALA A C 1
ATOM 1383 O O . ALA A 1 172 ? 10.875 -13.412 -8.264 1.00 94.94 172 ALA A O 1
ATOM 1384 N N . HIS A 1 173 ? 11.425 -11.261 -7.914 1.00 91.31 173 HIS A N 1
ATOM 1385 C CA . HIS A 1 173 ? 10.039 -10.799 -7.840 1.00 91.31 173 HIS A CA 1
ATOM 1386 C C . HIS A 1 173 ? 9.315 -10.936 -9.181 1.00 91.31 173 HIS A C 1
ATOM 1388 O O . HIS A 1 173 ? 8.191 -11.445 -9.221 1.00 91.31 173 HIS A O 1
ATOM 1394 N N . VAL A 1 174 ? 9.976 -10.575 -10.286 1.00 93.75 174 VAL A N 1
ATOM 1395 C CA . VAL A 1 174 ? 9.438 -10.742 -11.644 1.00 93.75 174 VAL A CA 1
ATOM 1396 C C . VAL A 1 174 ? 9.203 -12.216 -11.951 1.00 93.75 174 VAL A C 1
ATOM 1398 O O . VAL A 1 174 ? 8.147 -12.564 -12.475 1.00 93.75 174 VAL A O 1
ATOM 1401 N N . HIS A 1 175 ? 10.135 -13.101 -11.590 1.00 97.12 175 HIS A N 1
ATOM 1402 C CA . HIS A 1 175 ? 9.975 -14.540 -11.776 1.00 97.12 175 HIS A CA 1
ATOM 1403 C C . HIS A 1 175 ? 8.703 -15.059 -11.104 1.00 97.12 175 HIS A C 1
ATOM 1405 O O . HIS A 1 175 ? 7.844 -15.642 -11.772 1.00 97.12 175 HIS A O 1
ATOM 1411 N N . ARG A 1 176 ? 8.544 -14.783 -9.803 1.00 91.94 176 ARG A N 1
ATOM 1412 C CA . ARG A 1 176 ? 7.357 -15.183 -9.038 1.00 91.94 176 ARG A CA 1
ATOM 1413 C C . ARG A 1 176 ? 6.082 -14.651 -9.687 1.00 91.94 176 ARG A C 1
ATOM 1415 O O . ARG A 1 176 ? 5.131 -15.405 -9.898 1.00 91.94 176 ARG A O 1
ATOM 1422 N N . ARG A 1 177 ? 6.077 -13.368 -10.054 1.00 89.50 177 ARG A N 1
ATOM 1423 C CA . ARG A 1 177 ? 4.902 -12.708 -10.622 1.00 89.50 177 ARG A CA 1
ATOM 1424 C C . ARG A 1 177 ? 4.503 -13.278 -11.982 1.00 89.50 177 ARG A C 1
ATOM 1426 O O . ARG A 1 177 ? 3.322 -13.509 -12.230 1.00 89.50 177 ARG A O 1
ATOM 1433 N N . LEU A 1 178 ? 5.471 -13.554 -12.852 1.00 90.69 178 LEU A N 1
ATOM 1434 C CA . LEU A 1 178 ? 5.218 -14.170 -14.153 1.00 90.69 178 LEU A CA 1
ATOM 1435 C C . LEU A 1 178 ? 4.656 -15.590 -14.017 1.00 90.69 178 LEU A C 1
ATOM 1437 O O . LEU A 1 178 ? 3.758 -15.952 -14.776 1.00 90.69 178 LEU A O 1
ATOM 1441 N N . LEU A 1 179 ? 5.133 -16.379 -13.048 1.00 90.00 179 LEU A N 1
ATOM 1442 C CA . LEU A 1 179 ? 4.591 -17.713 -12.779 1.00 90.00 179 LEU A CA 1
ATOM 1443 C C . LEU A 1 179 ? 3.147 -17.662 -12.265 1.00 90.00 179 LEU A C 1
ATOM 1445 O O . LEU A 1 179 ? 2.324 -18.462 -12.707 1.00 90.00 179 LEU A O 1
ATOM 1449 N N . GLU A 1 180 ? 2.813 -16.722 -11.376 1.00 84.69 180 GLU A N 1
ATOM 1450 C CA . GLU A 1 180 ? 1.430 -16.495 -10.927 1.00 84.69 180 GLU A CA 1
ATOM 1451 C C . GLU A 1 180 ? 0.506 -16.185 -12.113 1.00 84.69 180 GLU A C 1
ATOM 1453 O O . GLU A 1 180 ? -0.543 -16.809 -12.280 1.00 84.69 180 GLU A O 1
ATOM 1458 N N . ILE A 1 181 ? 0.928 -15.263 -12.984 1.00 81.62 181 ILE A N 1
ATOM 1459 C CA . ILE A 1 181 ? 0.164 -14.868 -14.173 1.00 81.62 181 ILE A CA 1
ATOM 1460 C C . ILE A 1 181 ? 0.033 -16.044 -15.152 1.00 81.62 181 ILE A C 1
ATOM 1462 O O . ILE A 1 181 ? -1.048 -16.283 -15.698 1.00 81.62 181 ILE A O 1
ATOM 1466 N N . ALA A 1 182 ? 1.103 -16.813 -15.359 1.00 84.06 182 ALA A N 1
ATOM 1467 C CA . ALA A 1 182 ? 1.099 -17.973 -16.242 1.00 84.06 182 ALA A CA 1
ATOM 1468 C C . ALA A 1 182 ? 0.178 -19.094 -15.735 1.00 84.06 182 ALA A C 1
ATOM 1470 O O . ALA A 1 182 ? -0.569 -19.657 -16.539 1.00 84.06 182 ALA A O 1
ATOM 1471 N N . LYS A 1 183 ? 0.171 -19.381 -14.425 1.00 77.06 183 LYS A N 1
ATOM 1472 C CA . LYS A 1 183 ? -0.735 -20.360 -13.793 1.00 77.06 183 LYS A CA 1
ATOM 1473 C C . LYS A 1 183 ? -2.198 -19.952 -13.952 1.00 77.06 183 LYS A C 1
ATOM 1475 O O . LYS A 1 183 ? -3.011 -20.743 -14.423 1.00 77.06 183 LYS A O 1
ATOM 1480 N N . ASN A 1 184 ? -2.507 -18.684 -13.695 1.00 63.25 184 ASN A N 1
ATOM 1481 C CA . ASN A 1 184 ? -3.855 -18.144 -13.889 1.00 63.25 184 ASN A CA 1
ATOM 1482 C C . ASN A 1 184 ? -4.285 -18.142 -15.368 1.00 63.25 184 ASN A C 1
ATOM 1484 O O . ASN A 1 184 ? -5.470 -18.192 -15.673 1.00 63.25 184 ASN A O 1
ATOM 1488 N N . SER A 1 185 ? -3.323 -18.124 -16.296 1.00 58.38 185 SER A N 1
ATOM 1489 C CA . SER A 1 185 ? -3.567 -18.184 -17.743 1.00 58.38 185 SER A CA 1
ATOM 1490 C C . SER A 1 185 ? -3.605 -19.607 -18.325 1.00 58.38 185 SER A C 1
ATOM 1492 O O . SER A 1 185 ? -3.843 -19.745 -19.526 1.00 58.38 185 SER A O 1
ATOM 1494 N N . SER A 1 186 ? -3.286 -20.643 -17.539 1.00 49.81 186 SER A N 1
ATOM 1495 C CA . SER A 1 186 ? -3.205 -22.051 -17.980 1.00 49.81 186 SER A CA 1
ATOM 1496 C C . SER A 1 186 ? -4.208 -22.980 -17.291 1.00 49.81 186 SER A C 1
ATOM 1498 O O . SER A 1 186 ? -4.432 -24.071 -17.800 1.00 49.81 186 SER A O 1
ATOM 1500 N N . ASN A 1 187 ? -4.882 -22.525 -16.228 1.00 35.53 187 ASN A N 1
ATOM 1501 C CA . ASN A 1 187 ? -6.030 -23.205 -15.623 1.00 35.53 187 ASN A CA 1
ATOM 1502 C C . ASN A 1 187 ? -7.318 -22.376 -15.785 1.00 35.53 187 ASN A C 1
ATOM 1504 O O . ASN A 1 187 ? -7.659 -21.593 -14.898 1.00 35.53 187 ASN A O 1
ATOM 1508 N N . PRO A 1 188 ? -8.084 -22.569 -16.875 1.00 37.88 188 PRO A N 1
ATOM 1509 C CA . PRO A 1 188 ? -9.438 -22.028 -16.990 1.00 37.88 188 PRO A CA 1
ATOM 1510 C C . PRO A 1 188 ? -10.468 -22.752 -16.095 1.00 37.88 188 PRO A C 1
ATOM 1512 O O . PRO A 1 188 ? -11.598 -22.286 -15.982 1.00 37.88 188 PRO A O 1
ATOM 1515 N N . GLU A 1 189 ? -10.116 -23.886 -15.467 1.00 27.41 189 GLU A N 1
ATOM 1516 C CA . GLU A 1 189 ? -11.086 -24.860 -14.925 1.00 27.41 189 GLU A CA 1
ATOM 1517 C C . GLU A 1 189 ? -11.240 -24.924 -13.390 1.00 27.41 189 GLU A C 1
ATOM 1519 O O . GLU A 1 189 ? -12.066 -25.690 -12.902 1.00 27.41 189 GLU A O 1
ATOM 1524 N N . GLN A 1 190 ? -10.555 -24.098 -12.592 1.00 28.23 190 GLN A N 1
ATOM 1525 C CA . GLN A 1 190 ? -10.760 -24.075 -11.127 1.00 28.23 190 GLN A CA 1
ATOM 1526 C C . GLN A 1 190 ? -11.137 -22.699 -10.565 1.00 28.23 190 GLN A C 1
ATOM 1528 O O . GLN A 1 190 ? -10.603 -22.258 -9.557 1.00 28.23 190 GLN A O 1
ATOM 1533 N N . MET A 1 191 ? -12.131 -22.049 -11.176 1.00 29.95 191 MET A N 1
ATOM 1534 C CA . MET A 1 191 ? -13.064 -21.161 -10.453 1.00 29.95 191 MET A CA 1
ATOM 1535 C C . MET A 1 191 ? -14.504 -21.292 -10.983 1.00 29.95 191 MET A C 1
ATOM 1537 O O . MET A 1 191 ? -15.270 -20.331 -10.992 1.00 29.95 191 MET A O 1
ATOM 1541 N N . VAL A 1 192 ? -14.906 -22.499 -11.399 1.00 33.09 192 VAL A N 1
ATOM 1542 C CA . VAL A 1 192 ? -16.314 -22.822 -11.666 1.00 33.09 192 VAL A CA 1
ATOM 1543 C C . VAL A 1 192 ? -16.717 -24.032 -10.832 1.00 33.09 192 VAL A C 1
ATOM 1545 O O . VAL A 1 192 ? -16.599 -25.171 -11.264 1.00 33.09 192 VAL A O 1
ATOM 1548 N N . THR A 1 193 ? -17.290 -23.795 -9.655 1.00 28.73 193 THR A N 1
ATOM 1549 C CA . THR A 1 193 ? -18.304 -24.715 -9.129 1.00 28.73 193 THR A CA 1
ATOM 1550 C C . THR A 1 193 ? -19.617 -23.970 -8.981 1.00 28.73 193 THR A C 1
ATOM 1552 O O . THR A 1 193 ? -19.849 -23.247 -8.019 1.00 28.73 193 THR A O 1
ATOM 1555 N N . LYS A 1 194 ? -20.451 -24.199 -10.001 1.00 34.25 194 LYS A N 1
ATOM 1556 C CA . LYS A 1 194 ? -21.910 -24.072 -10.051 1.00 34.25 194 LYS A CA 1
ATOM 1557 C C . LYS A 1 194 ? -22.501 -22.735 -9.587 1.00 34.25 194 LYS A C 1
ATOM 1559 O O . LYS A 1 194 ? -23.017 -22.626 -8.482 1.00 34.25 194 LYS A O 1
ATOM 1564 N N . LYS A 1 195 ? -22.680 -21.825 -10.548 1.00 30.20 195 LYS A N 1
ATOM 1565 C CA . LYS A 1 195 ? -24.032 -21.333 -10.849 1.00 30.20 195 LYS A CA 1
ATOM 1566 C C . LYS A 1 195 ? -24.304 -21.436 -12.347 1.00 30.20 195 LYS A C 1
ATOM 1568 O O . LYS A 1 195 ? -23.441 -21.203 -13.184 1.00 30.20 195 LYS A O 1
ATOM 1573 N N . SER A 1 196 ? -25.499 -21.931 -12.618 1.00 25.52 196 SER A N 1
ATOM 1574 C CA . SER A 1 196 ? -26.101 -22.252 -13.900 1.00 25.52 196 SER A CA 1
ATOM 1575 C C . SER A 1 196 ? -26.085 -21.096 -14.899 1.00 25.52 196 SER A C 1
ATOM 1577 O O . SER A 1 196 ? -26.182 -19.931 -14.528 1.00 25.52 196 SER A O 1
ATOM 1579 N N . ARG A 1 197 ? -26.031 -21.482 -16.179 1.00 32.78 197 ARG A N 1
ATOM 1580 C CA . ARG A 1 197 ? -26.285 -20.674 -17.377 1.00 32.78 197 ARG A CA 1
ATOM 1581 C C . ARG A 1 197 ? -27.344 -19.583 -17.170 1.00 32.78 197 ARG A C 1
ATOM 1583 O O . ARG A 1 197 ? -28.513 -19.913 -17.019 1.00 32.78 197 ARG A O 1
ATOM 1590 N N . THR A 1 198 ? -26.926 -18.335 -17.354 1.00 25.53 198 THR A N 1
ATOM 1591 C CA . THR A 1 198 ? -27.558 -17.370 -18.271 1.00 25.53 198 THR A CA 1
ATOM 1592 C C . THR A 1 198 ? -26.538 -16.286 -18.602 1.00 25.53 198 THR A C 1
ATOM 1594 O O . THR A 1 198 ? -25.817 -15.810 -17.732 1.00 25.53 198 THR A O 1
ATOM 1597 N N . GLN A 1 199 ? -26.429 -15.961 -19.886 1.00 36.62 199 GLN A N 1
ATOM 1598 C CA . GLN A 1 199 ? -25.537 -14.943 -20.426 1.00 36.62 199 GLN A CA 1
ATOM 1599 C C . GLN A 1 199 ? -25.849 -13.574 -19.810 1.00 36.62 199 GLN A C 1
ATOM 1601 O O . GLN A 1 199 ? -26.929 -13.044 -20.038 1.00 36.62 199 GLN A O 1
ATOM 1606 N N . GLN A 1 200 ? -24.889 -12.991 -19.095 1.00 29.23 200 GLN A N 1
ATOM 1607 C CA . GLN A 1 200 ? -24.680 -11.546 -19.012 1.00 29.23 200 GLN A CA 1
ATOM 1608 C C . GLN A 1 200 ? -23.223 -11.307 -18.606 1.00 29.23 200 GLN A C 1
ATOM 1610 O O . GLN A 1 200 ? -22.707 -11.911 -17.670 1.00 29.23 200 GLN A O 1
ATOM 1615 N N . SER A 1 201 ? -22.533 -10.479 -19.382 1.00 34.78 201 SER A N 1
ATOM 1616 C CA . SER A 1 201 ? -21.146 -10.074 -19.177 1.00 34.78 201 SER A CA 1
ATOM 1617 C C . SER A 1 201 ? -20.975 -9.371 -17.822 1.00 34.78 201 SER A C 1
ATOM 1619 O O . SER A 1 201 ? -21.244 -8.172 -17.716 1.00 34.78 201 SER A O 1
ATOM 1621 N N . GLU A 1 202 ? -20.535 -10.077 -16.779 1.00 38.06 202 GLU A N 1
ATOM 1622 C CA . GLU A 1 202 ? -20.143 -9.409 -15.534 1.00 38.06 202 GLU A CA 1
ATOM 1623 C C . GLU A 1 202 ? -18.807 -8.689 -15.751 1.00 38.06 202 GLU A C 1
ATOM 1625 O O . GLU A 1 202 ? -17.780 -9.297 -16.056 1.00 38.06 202 GLU A O 1
ATOM 1630 N N . SER A 1 203 ? -18.837 -7.362 -15.629 1.00 54.03 203 SER A N 1
ATOM 1631 C CA . SER A 1 203 ? -17.633 -6.529 -15.635 1.00 54.03 203 SER A CA 1
ATOM 1632 C C . SER A 1 203 ? -16.778 -6.844 -14.395 1.00 54.03 203 SER A C 1
ATOM 1634 O O . SER A 1 203 ? -17.344 -7.150 -13.341 1.00 54.03 203 SER A O 1
ATOM 1636 N N . PRO A 1 204 ? -15.434 -6.775 -14.474 1.00 70.06 204 PRO A N 1
ATOM 1637 C CA . PRO A 1 204 ? -14.571 -6.994 -13.313 1.00 70.06 204 PRO A CA 1
ATOM 1638 C C . PRO A 1 204 ? -14.938 -6.037 -12.169 1.00 70.06 204 PRO A C 1
ATOM 1640 O O . PRO A 1 204 ? -15.336 -4.895 -12.398 1.00 70.06 204 PRO A O 1
ATOM 1643 N N . GLY A 1 205 ? -14.836 -6.515 -10.926 1.00 86.00 205 GLY A N 1
ATOM 1644 C CA . GLY A 1 205 ? -15.198 -5.732 -9.743 1.00 86.00 205 GLY A CA 1
ATOM 1645 C C . GLY A 1 205 ? -14.234 -4.571 -9.477 1.00 86.00 205 GLY A C 1
ATOM 1646 O O . GLY A 1 205 ? -13.033 -4.716 -9.691 1.00 86.00 205 GLY A O 1
ATOM 1647 N N . PHE A 1 206 ? -14.742 -3.453 -8.954 1.00 94.19 206 PHE A N 1
ATOM 1648 C CA . PHE A 1 206 ? -13.921 -2.349 -8.451 1.00 94.19 206 PHE A CA 1
ATOM 1649 C C . PHE A 1 206 ? -13.620 -2.515 -6.962 1.00 94.19 206 PHE A C 1
ATOM 1651 O O . PHE A 1 206 ? -14.386 -3.139 -6.231 1.00 94.19 206 PHE A O 1
ATOM 1658 N N . SER A 1 207 ? -12.518 -1.946 -6.482 1.00 93.31 207 SER A N 1
ATOM 1659 C CA . SER A 1 207 ? -12.307 -1.757 -5.046 1.00 93.31 207 SER A CA 1
ATOM 1660 C C . SER A 1 207 ? -12.798 -0.381 -4.592 1.00 93.31 207 SER A C 1
ATOM 1662 O O . SER A 1 207 ? -12.778 0.573 -5.366 1.00 93.31 207 SER A O 1
ATOM 1664 N N . VAL A 1 208 ? -13.194 -0.233 -3.327 1.00 92.88 208 VAL A N 1
ATOM 1665 C CA . VAL A 1 208 ? -13.551 1.080 -2.757 1.00 92.88 208 VAL A CA 1
ATOM 1666 C C . VAL A 1 208 ? -12.400 2.083 -2.920 1.00 92.88 208 VAL A C 1
ATOM 1668 O O . VAL A 1 208 ? -12.628 3.231 -3.291 1.00 92.88 208 VAL A O 1
ATOM 1671 N N . THR A 1 209 ? -11.151 1.635 -2.762 1.00 89.25 209 THR A N 1
ATOM 1672 C CA . THR A 1 209 ? -9.955 2.447 -3.037 1.00 89.25 209 THR A CA 1
ATOM 1673 C C . THR A 1 209 ? -9.901 2.928 -4.487 1.00 89.25 209 THR A C 1
ATOM 1675 O O . THR A 1 209 ? -9.570 4.083 -4.731 1.00 89.25 209 THR A O 1
ATOM 1678 N N . GLN A 1 210 ? -10.246 2.081 -5.460 1.00 91.94 210 GLN A N 1
ATOM 1679 C CA . GLN A 1 210 ? -10.309 2.487 -6.867 1.00 91.94 210 GLN A CA 1
ATOM 1680 C C . GLN A 1 210 ? -11.403 3.530 -7.111 1.00 91.94 210 GLN A C 1
ATOM 1682 O O . GLN A 1 210 ? -11.177 4.465 -7.876 1.00 91.94 210 GLN A O 1
ATOM 1687 N N . VAL A 1 211 ? -12.556 3.412 -6.444 1.00 92.19 211 VAL A N 1
ATOM 1688 C CA . VAL A 1 211 ? -13.621 4.422 -6.534 1.00 92.19 211 VAL A CA 1
ATOM 1689 C C . VAL A 1 211 ? -13.164 5.751 -5.934 1.00 92.19 211 VAL A C 1
ATOM 1691 O O . VAL A 1 211 ? -13.358 6.787 -6.567 1.00 92.19 211 VAL A O 1
ATOM 1694 N N . ARG A 1 212 ? -12.481 5.732 -4.779 1.00 90.88 212 ARG A N 1
ATOM 1695 C CA . ARG A 1 212 ? -11.867 6.931 -4.184 1.00 90.88 212 ARG A CA 1
ATOM 1696 C C . ARG A 1 212 ? -10.925 7.622 -5.171 1.00 90.88 212 ARG A C 1
ATOM 1698 O O . ARG A 1 212 ? -11.124 8.790 -5.484 1.00 90.88 212 ARG A O 1
ATOM 1705 N N . VAL A 1 213 ? -9.961 6.883 -5.724 1.00 90.31 213 VAL A N 1
ATOM 1706 C CA . VAL A 1 213 ? -8.984 7.422 -6.689 1.00 90.31 213 VAL A CA 1
ATOM 1707 C C . VAL A 1 213 ? -9.686 7.985 -7.927 1.00 90.31 213 VAL A C 1
ATOM 1709 O O . VAL A 1 213 ? -9.303 9.030 -8.443 1.00 90.31 213 VAL A O 1
ATOM 1712 N N . ALA A 1 214 ? -10.751 7.333 -8.396 1.00 91.81 214 ALA A N 1
ATOM 1713 C CA . ALA A 1 214 ? -11.544 7.806 -9.526 1.00 91.81 214 ALA A CA 1
ATOM 1714 C C . ALA A 1 214 ? -12.325 9.097 -9.230 1.00 91.81 214 ALA A C 1
ATOM 1716 O O . ALA A 1 214 ? -12.698 9.821 -10.159 1.00 91.81 214 ALA A O 1
ATOM 1717 N N . ILE A 1 215 ? -12.622 9.380 -7.962 1.00 89.19 215 ILE A N 1
ATOM 1718 C CA . ILE A 1 215 ? -13.231 10.635 -7.514 1.00 89.19 215 ILE A CA 1
ATOM 1719 C C . ILE A 1 215 ? -12.176 11.739 -7.444 1.00 89.19 215 ILE A C 1
ATOM 1721 O O . ILE A 1 215 ? -12.408 12.788 -8.041 1.00 89.19 215 ILE A O 1
ATOM 1725 N N . GLU A 1 216 ? -11.013 11.461 -6.852 1.00 89.38 216 GLU A N 1
ATOM 1726 C CA . GLU A 1 216 ? -9.887 12.405 -6.764 1.00 89.38 216 GLU A CA 1
ATOM 1727 C C . GLU A 1 216 ? -9.374 12.795 -8.160 1.00 89.38 216 GLU A C 1
ATOM 1729 O O . GLU A 1 216 ? -9.239 13.973 -8.498 1.00 89.38 216 GLU A O 1
ATOM 1734 N N . CYS A 1 217 ? -9.087 11.801 -9.007 1.00 92.12 217 CYS A N 1
ATOM 1735 C CA . CYS A 1 217 ? -8.560 12.012 -10.349 1.00 92.12 217 CYS A CA 1
ATOM 1736 C C . CYS A 1 217 ? -8.920 10.853 -11.303 1.00 92.12 217 CYS A C 1
ATOM 1738 O O . CYS A 1 217 ? -8.287 9.793 -11.274 1.00 92.12 217 CYS A O 1
ATOM 1740 N N . PRO A 1 218 ? -9.878 11.056 -12.230 1.00 93.31 218 PRO A N 1
ATOM 1741 C CA . PRO A 1 218 ? -10.257 10.054 -13.229 1.00 93.31 218 PRO A CA 1
ATOM 1742 C C . PRO A 1 218 ? -9.100 9.600 -14.125 1.00 93.31 218 PRO A C 1
ATOM 1744 O O . PRO A 1 218 ? -9.011 8.415 -14.446 1.00 93.31 218 PRO A O 1
ATOM 1747 N N . ARG A 1 219 ? -8.185 10.513 -14.489 1.00 93.06 219 ARG A N 1
ATOM 1748 C CA . ARG A 1 219 ? -6.945 10.160 -15.200 1.00 93.06 219 ARG A CA 1
ATOM 1749 C C . ARG A 1 219 ? -6.052 9.248 -14.363 1.00 93.06 219 ARG A C 1
ATOM 1751 O O . ARG A 1 219 ? -5.635 8.221 -14.875 1.00 93.06 219 ARG A O 1
ATOM 1758 N N . LEU A 1 220 ? -5.807 9.558 -13.087 1.00 90.12 220 LEU A N 1
ATOM 1759 C CA . LEU A 1 220 ? -4.995 8.702 -12.211 1.00 90.12 220 LEU A CA 1
ATOM 1760 C C . LEU A 1 220 ? -5.633 7.323 -12.030 1.00 90.12 220 LEU A C 1
ATOM 1762 O O . LEU A 1 220 ? -4.934 6.317 -12.100 1.00 90.12 220 LEU A O 1
ATOM 1766 N N . PHE A 1 221 ? -6.957 7.258 -11.868 1.00 92.25 221 PHE A N 1
ATOM 1767 C CA . PHE A 1 221 ? -7.679 5.987 -11.857 1.00 92.25 221 PHE A CA 1
ATOM 1768 C C . PHE A 1 221 ? -7.449 5.214 -13.157 1.00 92.25 221 PHE A C 1
ATOM 1770 O O . PHE A 1 221 ? -7.007 4.068 -13.103 1.00 92.25 221 PHE A O 1
ATOM 1777 N N . TYR A 1 222 ? -7.678 5.839 -14.313 1.00 88.12 222 TYR A N 1
ATOM 1778 C CA . TYR A 1 222 ? -7.471 5.207 -15.613 1.00 88.12 222 TYR A CA 1
ATOM 1779 C C . TYR A 1 222 ? -6.035 4.693 -15.777 1.00 88.12 222 TYR A C 1
ATOM 1781 O O . TYR A 1 222 ? -5.842 3.528 -16.124 1.00 88.12 222 TYR A O 1
ATOM 1789 N N . LEU A 1 223 ? -5.035 5.527 -15.473 1.00 79.38 223 LEU A N 1
ATOM 1790 C CA . LEU A 1 223 ? -3.624 5.149 -15.533 1.00 79.38 223 LEU A CA 1
ATOM 1791 C C . LEU A 1 223 ? -3.335 3.989 -14.585 1.00 79.38 223 LEU A C 1
ATOM 1793 O O . LEU A 1 223 ? -2.720 3.020 -15.001 1.00 79.38 223 LEU A O 1
ATOM 1797 N N . SER A 1 224 ? -3.867 4.011 -13.362 1.00 79.38 224 SER A N 1
ATOM 1798 C CA . SER A 1 224 ? -3.677 2.921 -12.400 1.00 79.38 224 SER A CA 1
ATOM 1799 C C . SER A 1 224 ? -4.273 1.591 -12.862 1.00 79.38 224 SER A C 1
ATOM 1801 O O . SER A 1 224 ? -3.697 0.538 -12.609 1.00 79.38 224 SER A O 1
ATOM 1803 N N . GLN A 1 225 ? -5.412 1.623 -13.563 1.00 79.81 225 GLN A N 1
ATOM 1804 C CA . GLN A 1 225 ? -6.041 0.418 -14.104 1.00 79.81 225 GLN A CA 1
ATOM 1805 C C . GLN A 1 225 ? -5.320 -0.112 -15.347 1.00 79.81 225 GLN A C 1
ATOM 1807 O O . GLN A 1 225 ? -5.416 -1.301 -15.638 1.00 79.81 225 GLN A O 1
ATOM 1812 N N . ARG A 1 226 ? -4.630 0.759 -16.091 1.00 72.06 226 ARG A N 1
ATOM 1813 C CA . ARG A 1 226 ? -3.928 0.406 -17.334 1.00 72.06 226 ARG A CA 1
ATOM 1814 C C . ARG A 1 226 ? -2.459 0.055 -17.128 1.00 72.06 226 ARG A C 1
ATOM 1816 O O . ARG A 1 226 ? -1.968 -0.858 -17.773 1.00 72.06 226 ARG A O 1
ATOM 1823 N N . PHE A 1 227 ? -1.783 0.793 -16.259 1.00 64.25 227 PHE A N 1
ATOM 1824 C CA . PHE A 1 227 ? -0.329 0.811 -16.099 1.00 64.25 227 PHE A CA 1
ATOM 1825 C C . PHE A 1 227 ? 0.115 0.518 -14.659 1.00 64.25 227 PHE A C 1
ATOM 1827 O O . PHE A 1 227 ? 1.310 0.422 -14.395 1.00 64.25 227 PHE A O 1
ATOM 1834 N N . GLY A 1 228 ? -0.819 0.384 -13.710 1.00 62.53 228 GLY A N 1
ATOM 1835 C CA . GLY A 1 228 ? -0.484 0.238 -12.294 1.00 62.53 228 GLY A CA 1
ATOM 1836 C C . GLY A 1 228 ? 0.083 1.528 -11.689 1.00 62.53 228 GLY A C 1
ATOM 1837 O O . GLY A 1 228 ? -0.303 2.635 -12.061 1.00 62.53 228 GLY A O 1
ATOM 1838 N N . GLY A 1 229 ? 0.985 1.395 -10.715 1.00 59.28 229 GLY A N 1
ATOM 1839 C CA . GLY A 1 229 ? 1.640 2.527 -10.053 1.00 59.28 229 GLY A CA 1
ATOM 1840 C C . GLY A 1 229 ? 0.915 3.059 -8.811 1.00 59.28 229 GLY A C 1
ATOM 1841 O O . GLY A 1 229 ? -0.200 2.659 -8.470 1.00 59.28 229 GLY A O 1
ATOM 1842 N N . LYS A 1 230 ? 1.582 3.968 -8.086 1.00 71.12 230 LYS A N 1
ATOM 1843 C CA . LYS A 1 230 ? 1.036 4.583 -6.865 1.00 71.12 230 LYS A CA 1
ATOM 1844 C C . LYS A 1 230 ? -0.170 5.460 -7.210 1.00 71.12 230 LYS A C 1
ATOM 1846 O O . LYS A 1 230 ? -0.189 6.117 -8.247 1.00 71.12 230 LYS A O 1
ATOM 1851 N N . THR A 1 231 ? -1.155 5.491 -6.318 1.00 81.38 231 THR A N 1
ATOM 1852 C CA . THR A 1 231 ? -2.399 6.262 -6.494 1.00 81.38 231 THR A CA 1
ATOM 1853 C C . THR A 1 231 ? -2.702 7.196 -5.325 1.00 81.38 231 THR A C 1
ATOM 1855 O O . THR A 1 231 ? -3.771 7.790 -5.288 1.00 81.38 231 THR A O 1
ATOM 1858 N N . LEU A 1 232 ? -1.809 7.276 -4.335 1.00 77.06 232 LEU A N 1
ATOM 1859 C CA . LEU A 1 232 ? -1.981 8.128 -3.161 1.00 77.06 232 LEU A CA 1
ATOM 1860 C C . LEU A 1 232 ? -1.334 9.490 -3.399 1.00 77.06 232 LEU A C 1
ATOM 1862 O O . LEU A 1 232 ? -0.158 9.555 -3.758 1.00 77.06 232 LEU A O 1
ATOM 1866 N N . PHE A 1 233 ? -2.093 10.550 -3.138 1.00 74.44 233 PHE A N 1
ATOM 1867 C CA . PHE A 1 233 ? -1.593 11.917 -3.045 1.00 74.44 233 PHE A CA 1
ATOM 1868 C C . PHE A 1 233 ? -0.982 12.115 -1.656 1.00 74.44 233 PHE A C 1
ATOM 1870 O O . PHE A 1 233 ? -1.693 12.414 -0.700 1.00 74.44 233 PHE A O 1
ATOM 1877 N N . ILE A 1 234 ? 0.320 11.855 -1.529 1.00 63.72 234 ILE A N 1
ATOM 1878 C CA . ILE A 1 234 ? 1.050 12.005 -0.263 1.00 63.72 234 ILE A CA 1
ATOM 1879 C C . ILE A 1 234 ? 1.819 13.331 -0.313 1.00 63.72 234 ILE A C 1
ATOM 1881 O O . ILE A 1 234 ? 2.653 13.493 -1.210 1.00 63.72 234 ILE A O 1
ATOM 1885 N N . PRO A 1 235 ? 1.564 14.277 0.608 1.00 61.78 235 PRO A N 1
ATOM 1886 C CA . PRO A 1 235 ? 2.374 15.482 0.738 1.00 61.78 235 PRO A CA 1
ATOM 1887 C C . PRO A 1 235 ? 3.855 15.143 1.003 1.00 61.78 235 PRO A C 1
ATOM 1889 O O . PRO A 1 235 ? 4.137 14.157 1.683 1.00 61.78 235 PRO A O 1
ATOM 1892 N N . PRO A 1 236 ? 4.824 15.956 0.541 1.00 50.91 236 PRO A N 1
ATOM 1893 C CA . PRO A 1 236 ? 6.257 15.683 0.724 1.00 50.91 236 PRO A CA 1
ATOM 1894 C C . PRO A 1 236 ? 6.715 15.534 2.187 1.00 50.91 236 PRO A C 1
ATOM 1896 O O . PRO A 1 236 ? 7.780 14.976 2.435 1.00 50.91 236 PRO A O 1
ATOM 1899 N N . SER A 1 237 ? 5.931 16.041 3.145 1.00 49.00 237 SER A N 1
ATOM 1900 C CA . SER A 1 237 ? 6.182 15.958 4.590 1.00 49.00 237 SER A CA 1
ATOM 1901 C C . SER A 1 237 ? 5.854 14.597 5.210 1.00 49.00 237 SER A C 1
ATOM 1903 O O . SER A 1 237 ? 6.281 14.324 6.332 1.00 49.00 237 SER A O 1
ATOM 1905 N N . ASP A 1 238 ? 5.102 13.747 4.508 1.00 55.56 238 ASP A N 1
ATOM 1906 C CA . ASP A 1 238 ? 4.473 12.572 5.103 1.00 55.56 238 ASP A CA 1
ATOM 1907 C C . ASP A 1 238 ? 5.195 11.289 4.677 1.00 55.56 238 ASP A C 1
ATOM 1909 O O . ASP A 1 238 ? 5.461 11.039 3.501 1.00 55.56 238 ASP A O 1
ATOM 1913 N N . SER A 1 239 ? 5.527 10.443 5.654 1.00 51.91 239 SER A N 1
ATOM 1914 C CA . SER A 1 239 ? 6.318 9.230 5.430 1.00 51.91 239 SER A CA 1
ATOM 1915 C C . SER A 1 239 ? 5.476 8.105 4.797 1.00 51.91 239 SER A C 1
ATOM 1917 O O . SER A 1 239 ? 4.532 7.608 5.426 1.00 51.91 239 SER A O 1
ATOM 1919 N N . PRO A 1 240 ? 5.806 7.632 3.578 1.00 50.44 240 PRO A N 1
ATOM 1920 C CA . PRO A 1 240 ? 5.078 6.543 2.931 1.00 50.44 240 PRO A CA 1
ATOM 1921 C C . PRO A 1 240 ? 5.260 5.219 3.689 1.00 50.44 240 PRO A C 1
ATOM 1923 O O . PRO A 1 240 ? 6.375 4.849 4.038 1.00 50.44 240 PRO A O 1
ATOM 1926 N N . GLY A 1 241 ? 4.177 4.458 3.886 1.00 58.84 241 GLY A N 1
ATOM 1927 C CA . GLY A 1 241 ? 4.233 3.088 4.433 1.00 58.84 241 GLY A CA 1
ATOM 1928 C C . GLY A 1 241 ? 3.904 2.945 5.924 1.00 58.84 241 GLY A C 1
ATOM 1929 O O . GLY A 1 241 ? 3.713 1.826 6.396 1.00 58.84 241 GLY A O 1
ATOM 1930 N N . ILE A 1 242 ? 3.730 4.057 6.643 1.00 71.00 242 ILE A N 1
ATOM 1931 C CA . ILE A 1 242 ? 3.358 4.070 8.065 1.00 71.00 242 ILE A CA 1
ATOM 1932 C C . ILE A 1 242 ? 1.918 3.563 8.309 1.00 71.00 242 ILE A C 1
ATOM 1934 O O . ILE A 1 242 ? 1.655 2.907 9.318 1.00 71.00 242 ILE A O 1
ATOM 1938 N N . GLY A 1 243 ? 0.993 3.791 7.368 1.00 75.56 243 GLY A N 1
ATOM 1939 C CA . GLY A 1 243 ? -0.434 3.470 7.529 1.00 75.56 243 GLY A CA 1
ATOM 1940 C C . GLY A 1 243 ? -0.729 2.007 7.882 1.00 75.56 243 GLY A C 1
ATOM 1941 O O . GLY A 1 243 ? -1.475 1.740 8.816 1.00 75.56 243 GLY A O 1
ATOM 1942 N N . LYS A 1 244 ? -0.075 1.045 7.215 1.00 78.38 244 LYS A N 1
ATOM 1943 C CA . LYS A 1 244 ? -0.287 -0.387 7.497 1.00 78.38 244 LYS A CA 1
ATOM 1944 C C . LYS A 1 244 ? 0.165 -0.767 8.910 1.00 78.38 244 LYS A C 1
ATOM 1946 O O . LYS A 1 244 ? -0.498 -1.558 9.576 1.00 78.38 244 LYS A O 1
ATOM 1951 N N . VAL A 1 245 ? 1.289 -0.209 9.362 1.00 80.75 245 VAL A N 1
ATOM 1952 C CA . VAL A 1 245 ? 1.810 -0.440 10.717 1.00 80.75 245 VAL A CA 1
ATOM 1953 C C . VAL A 1 245 ? 0.878 0.197 11.750 1.00 80.75 245 VAL A C 1
ATOM 1955 O O . VAL A 1 245 ? 0.612 -0.411 12.784 1.00 80.75 245 VAL A O 1
ATOM 1958 N N . PHE A 1 246 ? 0.319 1.375 11.449 1.00 86.06 246 PHE A N 1
ATOM 1959 C CA . PHE A 1 246 ? -0.683 2.022 12.294 1.00 86.06 246 PHE A CA 1
ATOM 1960 C C . PHE A 1 246 ? -1.958 1.189 12.442 1.00 86.06 246 PHE A C 1
ATOM 1962 O O . PHE A 1 246 ? -2.414 0.984 13.564 1.00 86.06 246 PHE A O 1
ATOM 1969 N N . HIS A 1 247 ? -2.507 0.670 11.339 1.00 85.62 247 HIS A N 1
ATOM 1970 C CA . HIS A 1 247 ? -3.698 -0.187 11.361 1.00 85.62 247 HIS A CA 1
ATOM 1971 C C . HIS A 1 247 ? -3.479 -1.439 12.210 1.00 85.62 247 HIS A C 1
ATOM 1973 O O . HIS A 1 247 ? -4.279 -1.735 13.095 1.00 85.62 247 HIS A O 1
ATOM 1979 N N . GLN A 1 248 ? -2.337 -2.111 12.033 1.00 85.75 248 GLN A N 1
ATOM 1980 C CA . GLN A 1 248 ? -1.952 -3.257 12.864 1.00 85.75 248 GLN A CA 1
ATOM 1981 C C . GLN A 1 248 ? -1.822 -2.889 14.346 1.00 85.75 248 GLN A C 1
ATOM 1983 O O . GLN A 1 248 ? -2.177 -3.683 15.216 1.00 85.75 248 GLN A O 1
ATOM 1988 N N . LEU A 1 249 ? -1.296 -1.701 14.650 1.00 88.25 249 LEU A N 1
ATOM 1989 C CA . LEU A 1 249 ? -1.157 -1.234 16.023 1.00 88.25 249 LEU A CA 1
ATOM 1990 C C . LEU A 1 249 ? -2.521 -0.906 16.650 1.00 88.25 249 LEU A C 1
ATOM 1992 O O . LEU A 1 249 ? -2.765 -1.313 17.780 1.00 88.25 249 LEU A O 1
ATOM 1996 N N . CYS A 1 250 ? -3.424 -0.254 15.911 1.00 90.69 250 CYS A N 1
ATOM 1997 C CA . CYS A 1 250 ? -4.800 -0.003 16.350 1.00 90.69 250 CYS A CA 1
ATOM 1998 C C . CYS A 1 250 ? -5.548 -1.303 16.629 1.00 90.69 250 CYS A C 1
ATOM 2000 O O . CYS A 1 250 ? -6.180 -1.419 17.677 1.00 90.69 250 CYS A O 1
ATOM 2002 N N . GLN A 1 251 ? -5.426 -2.285 15.729 1.00 89.81 251 GLN A N 1
ATOM 2003 C CA . GLN A 1 251 ? -6.044 -3.593 15.904 1.00 89.81 251 GLN A CA 1
ATOM 2004 C C . GLN A 1 251 ? -5.576 -4.248 17.205 1.00 89.81 251 GLN A C 1
ATOM 2006 O O . GLN A 1 251 ? -6.384 -4.602 18.058 1.00 89.81 251 GLN A O 1
ATOM 2011 N N . GLN A 1 252 ? -4.261 -4.309 17.414 1.00 91.75 252 GLN A N 1
ATOM 2012 C CA . GLN A 1 252 ? -3.703 -4.891 18.632 1.00 91.75 252 GLN A CA 1
ATOM 2013 C C . GLN A 1 252 ? -4.101 -4.130 19.895 1.00 91.75 252 GLN A C 1
ATOM 2015 O O . GLN A 1 252 ? -4.362 -4.762 20.916 1.00 91.75 252 GLN A O 1
ATOM 2020 N N . CYS A 1 253 ? -4.173 -2.797 19.848 1.00 94.19 253 CYS A N 1
ATOM 2021 C CA . CYS A 1 253 ? -4.663 -2.020 20.978 1.00 94.19 253 CYS A CA 1
ATOM 2022 C C . CYS A 1 253 ? -6.113 -2.382 21.307 1.00 94.19 253 CYS A C 1
ATOM 2024 O O . CYS A 1 253 ? -6.400 -2.696 22.456 1.00 94.19 253 CYS A O 1
ATOM 2026 N N . THR A 1 254 ? -7.018 -2.397 20.329 1.00 92.69 254 THR A N 1
ATOM 2027 C CA . THR A 1 254 ? -8.428 -2.737 20.572 1.00 92.69 254 THR A CA 1
ATOM 2028 C C . THR A 1 254 ? -8.621 -4.192 21.002 1.00 92.69 254 THR A C 1
ATOM 2030 O O . THR A 1 254 ? -9.433 -4.452 21.887 1.00 92.69 254 THR A O 1
ATOM 2033 N N . ASP A 1 255 ? -7.861 -5.135 20.443 1.00 93.50 255 ASP A N 1
ATOM 2034 C CA . ASP A 1 255 ? -7.867 -6.531 20.890 1.00 93.50 255 ASP A CA 1
ATOM 2035 C C . ASP A 1 255 ? -7.405 -6.641 22.350 1.00 93.50 255 ASP A C 1
ATOM 2037 O O . ASP A 1 255 ? -8.047 -7.311 23.159 1.00 93.50 255 ASP A O 1
ATOM 2041 N N . THR A 1 256 ? -6.352 -5.906 22.718 1.00 95.81 256 THR A N 1
ATOM 2042 C CA .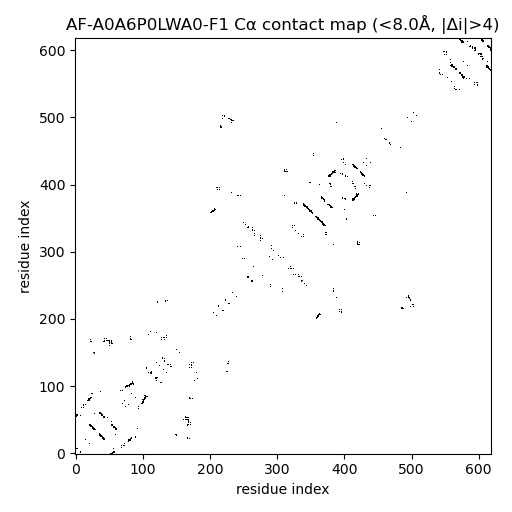 THR A 1 256 ? -5.846 -5.845 24.097 1.00 95.81 256 THR A CA 1
ATOM 2043 C C . THR A 1 256 ? -6.874 -5.223 25.047 1.00 95.81 256 THR A C 1
ATOM 2045 O O . THR A 1 256 ? -7.086 -5.760 26.132 1.00 95.81 256 THR A O 1
ATOM 2048 N N . LEU A 1 257 ? -7.569 -4.151 24.633 1.00 95.00 257 LEU A N 1
ATOM 2049 C CA . LEU A 1 257 ? -8.661 -3.546 25.411 1.00 95.00 257 LEU A CA 1
ATOM 2050 C C . LEU A 1 257 ? -9.767 -4.563 25.723 1.00 95.00 257 LEU A C 1
ATOM 2052 O O . LEU A 1 257 ? -10.317 -4.554 26.819 1.00 95.00 257 LEU A O 1
ATOM 2056 N N . LYS A 1 258 ? -10.105 -5.435 24.767 1.00 93.56 258 LYS A N 1
ATOM 2057 C CA . LYS A 1 258 ? -11.161 -6.444 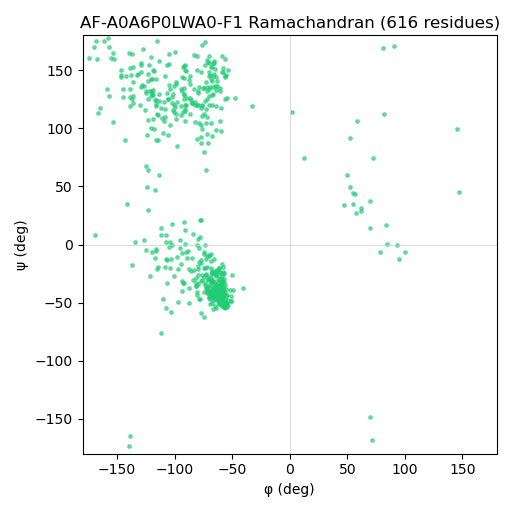24.939 1.00 93.56 258 LYS A CA 1
ATOM 2058 C C . LYS A 1 258 ? -10.743 -7.603 25.844 1.00 93.56 258 LYS A C 1
ATOM 2060 O O . LYS A 1 258 ? -11.593 -8.157 26.535 1.00 93.56 258 LYS A O 1
ATOM 2065 N N . GLN A 1 259 ? -9.473 -8.002 25.790 1.00 93.75 259 GLN A N 1
ATOM 2066 C CA . GLN A 1 259 ? -8.986 -9.241 26.405 1.00 93.75 259 GLN A CA 1
ATOM 2067 C C . GLN A 1 259 ? -8.425 -9.050 27.819 1.00 93.75 259 GLN A C 1
ATOM 2069 O O . GLN A 1 259 ? -8.515 -9.967 28.633 1.00 93.75 259 GLN A O 1
ATOM 2074 N N . ASP A 1 260 ? -7.832 -7.894 28.121 1.00 95.19 260 ASP A N 1
ATOM 2075 C CA . ASP A 1 260 ? -7.183 -7.660 29.412 1.00 95.19 260 ASP A CA 1
ATOM 2076 C C . ASP A 1 260 ? -8.167 -7.051 30.423 1.00 95.19 260 ASP A C 1
ATOM 2078 O O . ASP A 1 260 ? -8.673 -5.937 30.257 1.00 95.19 260 ASP A O 1
ATOM 2082 N N . SER A 1 261 ? -8.429 -7.795 31.501 1.00 93.94 261 SER A N 1
ATOM 2083 C CA . SER A 1 261 ? -9.423 -7.449 32.525 1.00 93.94 261 SER A CA 1
ATOM 2084 C C . SER A 1 261 ? -9.134 -6.134 33.249 1.00 93.94 261 SER A C 1
ATOM 2086 O O . SER A 1 261 ? -10.054 -5.525 33.797 1.00 93.94 261 SER A O 1
ATOM 2088 N N . ARG A 1 262 ? -7.888 -5.638 33.219 1.00 96.12 262 ARG A N 1
ATOM 2089 C CA . ARG A 1 262 ? -7.551 -4.336 33.810 1.00 96.12 262 ARG A CA 1
ATOM 2090 C C . ARG A 1 262 ? -8.250 -3.185 33.102 1.00 96.12 262 ARG A C 1
ATOM 2092 O O . ARG A 1 262 ? -8.572 -2.214 33.770 1.00 96.12 262 ARG A O 1
ATOM 2099 N N . PHE A 1 263 ? -8.520 -3.287 31.798 1.00 95.69 263 PHE A N 1
ATOM 2100 C CA . PHE A 1 263 ? -9.283 -2.252 31.093 1.00 95.69 263 PHE A CA 1
ATOM 2101 C C . PHE A 1 263 ? -10.762 -2.286 31.462 1.00 95.69 263 PHE A C 1
ATOM 2103 O O . PHE A 1 263 ? -11.363 -1.231 31.618 1.00 95.69 263 PHE A O 1
ATOM 2110 N N . GLN A 1 264 ? -11.339 -3.475 31.654 1.00 92.88 264 GLN A N 1
ATOM 2111 C CA . GLN A 1 264 ? -12.728 -3.617 32.107 1.00 92.88 264 GLN A CA 1
ATOM 2112 C C . GLN A 1 264 ? -12.911 -3.006 33.503 1.00 92.88 264 GLN A C 1
ATOM 2114 O O . GLN A 1 264 ? -13.882 -2.291 33.743 1.00 92.88 264 GLN A O 1
ATOM 2119 N N . ALA A 1 265 ? -11.928 -3.202 34.391 1.00 93.88 265 ALA A N 1
ATOM 2120 C CA . ALA A 1 265 ? -11.938 -2.645 35.741 1.00 93.88 265 ALA A CA 1
ATOM 2121 C C . ALA A 1 265 ? -12.018 -1.105 35.779 1.00 93.88 265 ALA A C 1
ATOM 2123 O O . ALA A 1 265 ? -12.577 -0.554 36.728 1.00 93.88 265 ALA A O 1
ATOM 2124 N N . LEU A 1 266 ? -11.530 -0.411 34.739 1.00 95.81 266 LEU A N 1
ATOM 2125 C CA . LEU A 1 266 ? -11.626 1.053 34.624 1.00 95.81 266 LEU A CA 1
ATOM 2126 C C . LEU A 1 266 ? -13.077 1.546 34.516 1.00 95.81 266 LEU A C 1
ATOM 2128 O O . LEU A 1 266 ? -13.364 2.696 34.836 1.00 95.81 266 LEU A O 1
ATOM 2132 N N . PHE A 1 267 ? -13.995 0.677 34.086 1.00 95.50 267 PHE A N 1
ATOM 2133 C CA . PHE A 1 267 ? -15.411 0.992 33.885 1.00 95.50 267 PHE A CA 1
ATOM 2134 C C . PHE A 1 267 ? -16.324 0.368 34.951 1.00 95.50 267 PHE A C 1
ATOM 2136 O O . PHE A 1 267 ? -17.551 0.442 34.827 1.00 95.50 267 PHE A O 1
ATOM 2143 N N . SER A 1 268 ? -15.752 -0.234 36.001 1.00 92.25 268 SER A N 1
ATOM 2144 C CA . SER A 1 268 ? -16.497 -0.776 37.145 1.00 92.25 268 SER A CA 1
ATOM 2145 C C . SER A 1 268 ? -17.298 0.273 37.930 1.00 92.25 268 SER A C 1
ATOM 2147 O O . SER A 1 268 ? -18.408 -0.060 38.356 1.00 92.25 268 SER A O 1
ATOM 2149 N N . PRO A 1 269 ? -16.813 1.521 38.133 1.00 92.88 269 PRO A N 1
ATOM 2150 C CA . PRO A 1 269 ? -17.611 2.556 38.786 1.00 92.88 269 PRO A CA 1
ATOM 2151 C C . PRO A 1 269 ? -18.927 2.848 38.050 1.00 92.88 269 PRO A C 1
ATOM 2153 O O . PRO A 1 269 ? -19.112 2.510 36.875 1.00 92.88 269 PRO A O 1
ATOM 2156 N N . THR A 1 270 ? -19.866 3.492 38.746 1.00 87.44 270 THR A N 1
ATOM 2157 C CA . THR A 1 270 ? -21.116 3.935 38.108 1.00 87.44 270 THR A CA 1
ATOM 2158 C C . THR A 1 270 ? -20.835 5.045 37.095 1.00 87.44 270 THR A C 1
ATOM 2160 O O . THR A 1 270 ? -19.868 5.788 37.239 1.00 87.44 270 THR A O 1
ATOM 2163 N N . ALA A 1 271 ? -21.678 5.180 36.066 1.00 83.19 271 ALA A N 1
ATOM 2164 C CA . ALA A 1 271 ? -21.408 6.092 34.953 1.00 83.19 271 ALA A CA 1
ATOM 2165 C C . ALA A 1 271 ? -21.199 7.560 35.375 1.00 83.19 271 ALA A C 1
ATOM 2167 O O . ALA A 1 271 ? -20.386 8.254 34.775 1.00 83.19 271 ALA A O 1
ATOM 2168 N N . SER A 1 272 ? -21.870 8.020 36.436 1.00 86.12 272 SER A N 1
ATOM 2169 C CA . SER A 1 272 ? -21.708 9.373 36.989 1.00 86.12 272 SER A CA 1
ATOM 2170 C C . SER A 1 272 ? -20.388 9.595 37.738 1.00 86.12 272 SER A C 1
ATOM 2172 O O . SER A 1 272 ? -20.056 10.734 38.053 1.00 86.12 272 SER A O 1
ATOM 2174 N N . GLN A 1 273 ? -19.645 8.528 38.038 1.00 91.50 273 GLN A N 1
ATOM 2175 C CA . GLN A 1 273 ? -18.374 8.555 38.767 1.00 91.50 273 GLN A CA 1
ATOM 2176 C C . GLN A 1 273 ? -17.161 8.351 37.850 1.00 91.50 273 GLN A C 1
ATOM 2178 O O . GLN A 1 273 ? -16.031 8.351 38.334 1.00 91.50 273 GLN A O 1
ATOM 2183 N N . LEU A 1 274 ? -17.372 8.131 36.550 1.00 92.94 274 LEU A N 1
ATOM 2184 C CA . LEU A 1 274 ? -16.283 7.909 35.603 1.00 92.94 274 LEU A CA 1
ATOM 2185 C C . LEU A 1 274 ? -15.598 9.232 35.272 1.00 92.94 274 LEU A C 1
ATOM 2187 O O . LEU A 1 274 ? -16.208 10.133 34.698 1.00 92.94 274 LEU A O 1
ATOM 2191 N N . ASP A 1 275 ? -14.307 9.320 35.576 1.00 94.44 275 ASP A N 1
ATOM 2192 C CA . ASP A 1 275 ? -13.459 10.420 35.131 1.00 94.44 275 ASP A CA 1
ATOM 2193 C C . ASP A 1 275 ? -12.806 10.048 33.792 1.00 94.44 275 ASP A C 1
ATOM 2195 O O . ASP A 1 275 ? -11.880 9.236 33.722 1.00 94.44 275 ASP A O 1
ATOM 2199 N N . GLN A 1 276 ? -13.291 10.656 32.706 1.00 94.62 276 GLN A N 1
ATOM 2200 C CA . GLN A 1 276 ? -12.782 10.415 31.354 1.00 94.62 276 GLN A CA 1
ATOM 2201 C C . GLN A 1 276 ? -11.279 10.721 31.223 1.00 94.62 276 GLN A C 1
ATOM 2203 O O . GLN A 1 276 ? -10.575 10.020 30.493 1.00 94.62 276 GLN A O 1
ATOM 2208 N N . SER A 1 277 ? -10.777 11.755 31.904 1.00 94.88 277 SER A N 1
ATOM 2209 C CA . SER A 1 277 ? -9.368 12.156 31.833 1.00 94.88 277 SER A CA 1
ATOM 2210 C C . SER A 1 277 ? -8.479 11.126 32.524 1.00 94.88 277 SER A C 1
ATOM 2212 O O . SER A 1 277 ? -7.489 10.661 31.948 1.00 94.88 277 SER A O 1
ATOM 2214 N N . GLN A 1 278 ? -8.884 10.704 33.725 1.00 95.62 278 GLN A N 1
ATOM 2215 C CA . GLN A 1 278 ? -8.188 9.666 34.477 1.00 95.62 278 GLN A CA 1
ATOM 2216 C C . GLN A 1 278 ? -8.170 8.342 33.703 1.00 95.62 278 GLN A C 1
ATOM 2218 O O . GLN A 1 278 ? -7.095 7.785 33.472 1.00 95.62 278 GLN A O 1
ATOM 2223 N N . ILE A 1 279 ? -9.331 7.878 33.227 1.00 96.50 279 ILE A N 1
ATOM 2224 C CA . ILE A 1 279 ? -9.445 6.625 32.467 1.00 96.50 279 ILE A CA 1
ATOM 2225 C C . ILE A 1 279 ? -8.590 6.689 31.199 1.00 96.50 279 ILE A C 1
ATOM 2227 O O . ILE A 1 279 ? -7.864 5.743 30.903 1.00 96.50 279 ILE A O 1
ATOM 2231 N N . SER A 1 280 ? -8.611 7.810 30.470 1.00 96.69 280 SER A N 1
ATOM 2232 C CA . SER A 1 280 ? -7.791 7.979 29.267 1.00 96.69 280 SER A CA 1
ATOM 2233 C C . SER A 1 280 ? -6.298 7.863 29.586 1.00 96.69 280 SER A C 1
ATOM 2235 O O . SER A 1 280 ? -5.563 7.193 28.859 1.00 96.69 280 SER A O 1
ATOM 2237 N N . SER A 1 281 ? -5.835 8.481 30.676 1.00 95.56 281 SER A N 1
ATOM 2238 C CA . SER A 1 281 ? -4.438 8.391 31.122 1.00 95.56 281 SER A CA 1
ATOM 2239 C C . SER A 1 281 ? -4.040 6.951 31.476 1.00 95.56 281 SER A C 1
ATOM 2241 O O . SER A 1 281 ? -3.012 6.448 31.010 1.00 95.56 281 SER A O 1
ATOM 2243 N N . GLU A 1 282 ? -4.888 6.243 32.226 1.00 96.19 282 GLU A N 1
ATOM 2244 C CA . GLU A 1 282 ? -4.660 4.845 32.605 1.00 96.19 282 GLU A CA 1
ATOM 2245 C C . GLU A 1 282 ? -4.673 3.910 31.386 1.00 96.19 282 GLU A C 1
ATOM 2247 O O . GLU A 1 282 ? -3.781 3.067 31.236 1.00 96.19 282 GLU A O 1
ATOM 2252 N N . MET A 1 283 ? -5.611 4.112 30.453 1.00 97.19 283 MET A N 1
ATOM 2253 C CA . MET A 1 283 ? -5.663 3.387 29.183 1.00 97.19 283 MET A CA 1
ATOM 2254 C C . MET A 1 283 ? -4.388 3.598 28.361 1.00 97.19 283 MET A C 1
ATOM 2256 O O . MET A 1 283 ? -3.822 2.627 27.855 1.00 97.19 283 MET A O 1
ATOM 2260 N N . GLN A 1 284 ? -3.900 4.838 28.246 1.00 96.38 284 GLN A N 1
ATOM 2261 C CA . GLN A 1 284 ? -2.648 5.136 27.545 1.00 96.38 284 GLN A CA 1
ATOM 2262 C C . GLN A 1 284 ? -1.452 4.431 28.193 1.00 96.38 284 GLN A C 1
ATOM 2264 O O . GLN A 1 284 ? -0.650 3.815 27.487 1.00 96.38 284 GLN A O 1
ATOM 2269 N N . ALA A 1 285 ? -1.333 4.487 29.521 1.00 94.31 285 ALA A N 1
ATOM 2270 C CA . ALA A 1 285 ? -0.234 3.856 30.246 1.00 94.31 285 ALA A CA 1
ATOM 2271 C C . ALA A 1 285 ? -0.227 2.328 30.066 1.00 94.31 285 ALA A C 1
ATOM 2273 O O . ALA A 1 285 ? 0.819 1.735 29.777 1.00 94.31 285 ALA A O 1
ATOM 2274 N N . LEU A 1 286 ? -1.394 1.688 30.184 1.00 95.94 286 LEU A N 1
ATOM 2275 C CA . LEU A 1 286 ? -1.537 0.245 30.002 1.00 95.94 286 LEU A CA 1
ATOM 2276 C C . LEU A 1 286 ? -1.271 -0.177 28.552 1.00 95.94 286 LEU A C 1
ATOM 2278 O O . LEU A 1 286 ? -0.478 -1.091 28.330 1.00 95.94 286 LEU A O 1
ATOM 2282 N N . LEU A 1 287 ? -1.858 0.502 27.561 1.00 96.12 287 LEU A N 1
ATOM 2283 C CA . LEU A 1 287 ? -1.635 0.183 26.145 1.00 96.12 287 LEU A CA 1
ATOM 2284 C C . LEU A 1 287 ? -0.174 0.379 25.737 1.00 96.12 287 LEU A C 1
ATOM 2286 O O . LEU A 1 287 ? 0.379 -0.459 25.021 1.00 96.12 287 LEU A O 1
ATOM 2290 N N . TYR A 1 288 ? 0.491 1.423 26.238 1.00 93.31 288 TYR A N 1
ATOM 2291 C CA . TYR A 1 288 ? 1.922 1.592 26.013 1.00 93.31 288 TYR A CA 1
ATOM 2292 C C . TYR A 1 288 ? 2.709 0.402 26.559 1.00 93.31 288 TYR A C 1
ATOM 2294 O O . TYR A 1 288 ? 3.496 -0.203 25.834 1.00 93.31 288 TYR A O 1
ATOM 2302 N N . LYS A 1 289 ? 2.467 0.034 27.821 1.00 93.25 289 LYS A N 1
ATOM 2303 C CA . LYS A 1 289 ? 3.180 -1.052 28.502 1.00 93.25 289 LYS A CA 1
ATOM 2304 C C . LYS A 1 289 ? 2.959 -2.415 27.842 1.00 93.25 289 LYS A C 1
ATOM 2306 O O . LYS A 1 289 ? 3.891 -3.213 27.806 1.00 93.25 289 LYS A O 1
ATOM 2311 N N . LEU A 1 290 ? 1.748 -2.692 27.362 1.00 93.44 290 LEU A N 1
ATOM 2312 C CA . LEU A 1 290 ? 1.361 -4.018 26.866 1.00 93.44 290 LEU A CA 1
ATOM 2313 C C . LEU A 1 290 ? 1.571 -4.194 25.364 1.00 93.44 290 LEU A C 1
ATOM 2315 O O . LEU A 1 290 ? 1.891 -5.295 24.930 1.00 93.44 290 LEU A O 1
ATOM 2319 N N . VAL A 1 291 ? 1.410 -3.130 24.575 1.00 91.06 291 VAL A N 1
ATOM 2320 C CA . VAL A 1 291 ? 1.416 -3.225 23.108 1.00 91.06 291 VAL A CA 1
ATOM 2321 C C . VAL A 1 291 ? 2.661 -2.584 22.505 1.00 91.06 291 VAL A C 1
ATOM 2323 O O . VAL A 1 291 ? 3.308 -3.175 21.640 1.00 91.06 291 VAL A O 1
ATOM 2326 N N . VAL A 1 292 ? 3.018 -1.374 22.941 1.00 87.62 292 VAL A N 1
ATOM 2327 C CA . VAL A 1 292 ? 4.065 -0.570 22.286 1.00 87.62 292 VAL A CA 1
ATOM 2328 C C . VAL A 1 292 ? 5.457 -0.890 22.831 1.00 87.62 292 VAL A C 1
ATOM 2330 O O . VAL A 1 292 ? 6.372 -1.178 22.060 1.00 87.62 292 VAL A O 1
ATOM 2333 N N . PHE A 1 293 ? 5.620 -0.881 24.153 1.00 86.31 293 PHE A N 1
ATOM 2334 C CA . PHE A 1 293 ? 6.901 -1.083 24.828 1.00 86.31 293 PHE A CA 1
ATOM 2335 C C . PHE A 1 293 ? 7.572 -2.427 24.484 1.00 86.31 293 PHE A C 1
ATOM 2337 O O . PHE A 1 293 ? 8.758 -2.407 24.142 1.00 86.31 293 PHE A O 1
ATOM 2344 N N . PRO A 1 294 ? 6.864 -3.579 24.465 1.00 86.31 294 PRO A N 1
ATOM 2345 C CA . PRO A 1 294 ? 7.483 -4.852 24.097 1.00 86.31 294 PRO A CA 1
ATOM 2346 C C . PRO A 1 294 ? 8.056 -4.833 22.676 1.00 86.31 294 PRO A C 1
ATOM 2348 O O . PRO A 1 294 ? 9.146 -5.349 22.442 1.00 86.31 294 PRO A O 1
ATOM 2351 N N . LYS A 1 295 ? 7.362 -4.174 21.738 1.00 83.12 295 LYS A N 1
ATOM 2352 C CA . LYS A 1 295 ? 7.794 -4.074 20.339 1.00 83.12 295 LYS A CA 1
ATOM 2353 C C . LYS A 1 295 ? 9.046 -3.225 20.173 1.00 83.12 295 LYS A C 1
ATOM 2355 O O . LYS A 1 295 ? 9.949 -3.639 19.449 1.00 83.12 295 LYS A O 1
ATOM 2360 N N . ILE A 1 296 ? 9.111 -2.084 20.864 1.00 78.56 296 ILE A N 1
ATOM 2361 C CA . ILE A 1 296 ? 10.295 -1.211 20.874 1.00 78.56 296 ILE A CA 1
ATOM 2362 C C . ILE A 1 296 ? 11.514 -1.983 21.387 1.00 78.56 296 ILE A C 1
ATOM 2364 O O . ILE A 1 296 ? 12.577 -1.922 20.778 1.00 78.56 296 ILE A O 1
ATOM 2368 N N . ASN A 1 297 ? 11.348 -2.753 22.466 1.00 71.44 297 ASN A N 1
ATOM 2369 C CA . ASN A 1 297 ? 12.442 -3.518 23.059 1.00 71.44 297 ASN A CA 1
ATOM 2370 C C . ASN A 1 297 ? 12.938 -4.658 22.147 1.00 71.44 297 ASN A C 1
ATOM 2372 O O . ASN A 1 297 ? 14.112 -5.008 22.175 1.00 71.44 297 ASN A O 1
ATOM 2376 N N . THR A 1 298 ? 12.051 -5.238 21.331 1.00 71.31 298 THR A N 1
ATOM 2377 C CA . THR A 1 298 ? 12.396 -6.352 20.426 1.00 71.31 298 THR A CA 1
ATOM 2378 C C . THR A 1 298 ? 12.972 -5.934 19.071 1.00 71.31 298 THR A C 1
ATOM 2380 O O . THR A 1 298 ? 13.631 -6.748 18.436 1.00 71.31 298 THR A O 1
ATOM 2383 N N . ASN A 1 299 ? 12.721 -4.706 18.603 1.00 66.88 299 ASN A N 1
ATOM 2384 C CA . ASN A 1 299 ? 13.219 -4.211 17.314 1.00 66.88 299 ASN A CA 1
ATOM 2385 C C . ASN A 1 299 ? 13.593 -2.717 17.410 1.00 66.88 299 ASN A C 1
ATOM 2387 O O . ASN A 1 299 ? 12.756 -1.851 17.125 1.00 66.88 299 ASN A O 1
ATOM 2391 N N . PRO A 1 300 ? 14.851 -2.400 17.769 1.00 61.09 300 PRO A N 1
ATOM 2392 C CA . PRO A 1 300 ? 15.335 -1.023 17.886 1.00 61.09 300 PRO A CA 1
ATOM 2393 C C . PRO A 1 300 ? 15.232 -0.232 16.572 1.00 61.09 300 PRO A C 1
ATOM 2395 O O . PRO A 1 300 ? 14.937 0.961 16.595 1.00 61.09 300 PRO A O 1
ATOM 2398 N N . ASP A 1 301 ? 15.382 -0.903 15.426 1.00 59.16 301 ASP A N 1
ATOM 2399 C CA . ASP A 1 301 ? 15.410 -0.269 14.100 1.00 59.16 301 ASP A CA 1
ATOM 2400 C C . ASP A 1 301 ? 14.060 0.341 13.672 1.00 59.16 301 ASP A C 1
ATOM 2402 O O . ASP A 1 301 ? 14.025 1.263 12.859 1.00 59.16 301 ASP A O 1
ATOM 2406 N N . ILE A 1 302 ? 12.938 -0.124 14.243 1.00 68.50 302 ILE A N 1
ATOM 2407 C CA . ILE A 1 302 ? 11.592 0.440 14.003 1.00 68.50 302 ILE A CA 1
ATOM 2408 C C . ILE A 1 302 ? 11.085 1.294 15.173 1.00 68.50 302 ILE A C 1
ATOM 2410 O O . ILE A 1 302 ? 9.953 1.783 15.131 1.00 68.50 302 ILE A O 1
ATOM 2414 N N . ALA A 1 303 ? 11.890 1.481 16.224 1.00 71.75 303 ALA A N 1
ATOM 2415 C CA . ALA A 1 303 ? 11.475 2.174 17.441 1.00 71.75 303 ALA A CA 1
ATOM 2416 C C . ALA A 1 303 ? 11.047 3.622 17.170 1.00 71.75 303 ALA A C 1
ATOM 2418 O O . ALA A 1 303 ? 10.037 4.070 17.707 1.00 71.75 303 ALA A O 1
ATOM 2419 N N . SER A 1 304 ? 11.760 4.338 16.296 1.00 73.38 304 SER A N 1
ATOM 2420 C CA . SER A 1 304 ? 11.418 5.714 15.906 1.00 73.38 304 SER A CA 1
ATOM 2421 C C . SER A 1 304 ? 10.040 5.801 15.236 1.00 73.38 304 SER A C 1
ATOM 2423 O O . SER A 1 304 ? 9.226 6.646 15.611 1.00 73.38 304 SER A O 1
ATOM 2425 N N . ILE A 1 305 ? 9.735 4.877 14.318 1.00 75.44 305 ILE A N 1
ATOM 2426 C CA . ILE A 1 305 ? 8.432 4.780 13.642 1.00 75.44 305 ILE A CA 1
ATOM 2427 C C . ILE A 1 305 ? 7.332 4.423 14.647 1.00 75.44 305 ILE A C 1
ATOM 2429 O O . ILE A 1 305 ? 6.270 5.041 14.644 1.00 75.44 305 ILE A O 1
ATOM 2433 N N . LEU A 1 306 ? 7.573 3.454 15.536 1.00 78.94 306 LEU A N 1
ATOM 2434 C CA . LEU A 1 306 ? 6.601 3.066 16.563 1.00 78.94 306 LEU A CA 1
ATOM 2435 C C . LEU A 1 306 ? 6.315 4.203 17.548 1.00 78.94 306 LEU A C 1
ATOM 2437 O O . LEU A 1 306 ? 5.164 4.389 17.936 1.00 78.94 306 LEU A O 1
ATOM 2441 N N . LEU A 1 307 ? 7.328 4.986 17.925 1.00 80.12 307 LEU A N 1
ATOM 2442 C CA . LEU A 1 307 ? 7.162 6.157 18.785 1.00 80.12 307 LEU A CA 1
ATOM 2443 C C . LEU A 1 307 ? 6.376 7.271 18.086 1.00 80.12 307 LEU A C 1
ATOM 2445 O O . LEU A 1 307 ? 5.515 7.881 18.717 1.00 80.12 307 LEU A O 1
ATOM 2449 N N . GLN A 1 308 ? 6.610 7.504 16.792 1.00 79.00 308 GLN A N 1
ATOM 2450 C CA . GLN A 1 308 ? 5.808 8.439 15.998 1.00 79.00 308 GLN A CA 1
ATOM 2451 C C . GLN A 1 308 ? 4.345 7.980 15.909 1.00 79.00 308 GLN A C 1
ATOM 2453 O O . GLN A 1 308 ? 3.427 8.764 16.146 1.00 79.00 308 GLN A O 1
ATOM 2458 N N . LEU A 1 309 ? 4.113 6.696 15.631 1.00 83.19 309 LEU A N 1
ATOM 2459 C CA . LEU A 1 309 ? 2.772 6.113 15.594 1.00 83.19 309 LEU A CA 1
ATOM 2460 C C . LEU A 1 309 ? 2.067 6.157 16.945 1.00 83.19 309 LEU A C 1
ATOM 2462 O O . LEU A 1 309 ? 0.856 6.367 17.011 1.00 83.19 309 LEU A O 1
ATOM 2466 N N . TRP A 1 310 ? 2.828 5.996 18.024 1.00 88.12 310 TRP A N 1
ATOM 2467 C CA . TRP A 1 310 ? 2.316 6.129 19.375 1.00 88.12 310 TRP A CA 1
ATOM 2468 C C . TRP A 1 310 ? 1.809 7.544 19.661 1.00 88.12 310 TRP A C 1
ATOM 2470 O O . TRP A 1 310 ? 0.786 7.673 20.325 1.00 88.12 310 TRP A O 1
ATOM 2480 N N . GLN A 1 311 ? 2.432 8.599 19.119 1.00 83.19 311 GLN A N 1
ATOM 2481 C CA . GLN A 1 311 ? 1.886 9.960 19.247 1.00 83.19 311 GLN A CA 1
ATOM 2482 C C . GLN A 1 311 ? 0.494 10.079 18.612 1.00 83.19 311 GLN A C 1
ATOM 2484 O O . GLN A 1 311 ? -0.409 10.635 19.232 1.00 83.19 311 GLN A O 1
ATOM 2489 N N . GLY A 1 312 ? 0.286 9.479 17.434 1.00 84.94 312 GLY A N 1
ATOM 2490 C CA . GLY A 1 312 ? -1.041 9.419 16.806 1.00 84.94 312 GLY A CA 1
ATOM 2491 C C . GLY A 1 312 ? -2.055 8.585 17.602 1.00 84.94 312 GLY A C 1
ATOM 2492 O O . GLY A 1 312 ? -3.238 8.903 17.643 1.00 84.94 312 GLY A O 1
ATOM 2493 N N . LEU A 1 313 ? -1.617 7.529 18.296 1.00 88.94 313 LEU A N 1
ATOM 2494 C CA . LEU A 1 313 ? -2.499 6.782 19.202 1.00 88.94 313 LEU A CA 1
ATOM 2495 C C . LEU A 1 313 ? -2.832 7.552 20.480 1.00 88.94 313 LEU A C 1
ATOM 2497 O O . LEU A 1 313 ? -3.967 7.475 20.944 1.00 88.94 313 LEU A O 1
ATOM 2501 N N . LYS A 1 314 ? -1.888 8.312 21.044 1.00 89.00 314 LYS A N 1
ATOM 2502 C CA . LYS A 1 314 ? -2.146 9.151 22.223 1.00 89.00 314 LYS A CA 1
ATOM 2503 C C . LYS A 1 314 ? -3.242 10.180 21.973 1.00 89.00 314 LYS A C 1
ATOM 2505 O O . LYS A 1 314 ? -3.969 10.497 22.907 1.00 89.00 314 LYS A O 1
ATOM 2510 N N . SER A 1 315 ? -3.372 10.684 20.747 1.00 87.81 315 SER A N 1
ATOM 2511 C CA . SER A 1 315 ? -4.455 11.599 20.377 1.00 87.81 315 SER A CA 1
ATOM 2512 C C . SER A 1 315 ? -5.781 10.871 20.098 1.00 87.81 315 SER A C 1
ATOM 2514 O O . SER A 1 315 ? -6.844 11.438 20.336 1.00 87.81 315 SER A O 1
ATOM 2516 N N . LEU A 1 316 ? -5.742 9.598 19.684 1.00 93.06 316 LEU A N 1
ATOM 2517 C CA . LEU A 1 316 ? -6.930 8.771 19.431 1.00 93.06 316 LEU A CA 1
ATOM 2518 C C . LEU A 1 316 ? -7.548 8.147 20.701 1.00 93.06 316 LEU A C 1
ATOM 2520 O O . LEU A 1 316 ? -8.770 8.030 20.800 1.00 93.06 316 LEU A O 1
ATOM 2524 N N . ILE A 1 317 ? -6.735 7.746 21.684 1.00 95.50 317 ILE A N 1
ATOM 2525 C CA . ILE A 1 317 ? -7.198 7.074 22.916 1.00 95.50 317 ILE A CA 1
ATOM 2526 C C . ILE A 1 317 ? -8.196 7.919 23.738 1.00 95.50 317 ILE A C 1
ATOM 2528 O O . ILE A 1 317 ? -9.176 7.345 24.218 1.00 95.50 317 ILE A O 1
ATOM 2532 N N . PRO A 1 318 ? -8.045 9.249 23.882 1.00 95.38 318 PRO A N 1
ATOM 2533 C CA . PRO A 1 318 ? -9.052 10.084 24.536 1.00 95.38 318 PRO A CA 1
ATOM 2534 C C . PRO A 1 318 ? -10.428 10.003 23.864 1.00 95.38 318 PRO A C 1
ATOM 2536 O O . PRO A 1 318 ? -11.444 9.934 24.554 1.00 95.38 318 PRO A O 1
ATOM 2539 N N . HIS A 1 319 ? -10.467 9.940 22.528 1.00 95.31 319 HIS A N 1
ATOM 2540 C CA . HIS A 1 319 ? -11.708 9.770 21.766 1.00 95.31 319 HIS A CA 1
ATOM 2541 C C . HIS A 1 319 ? -12.305 8.367 21.957 1.00 95.31 319 HIS A C 1
ATOM 2543 O O . HIS A 1 319 ? -13.505 8.227 22.171 1.00 95.31 319 HIS A O 1
ATOM 2549 N N . TRP A 1 320 ? -11.482 7.314 21.972 1.00 96.19 320 TRP A N 1
ATOM 2550 C CA . TRP A 1 320 ? -11.942 5.969 22.355 1.00 96.19 320 TRP A CA 1
ATOM 2551 C C . TRP A 1 320 ? -12.509 5.924 23.773 1.00 96.19 320 TRP A C 1
ATOM 2553 O O . TRP A 1 320 ? -13.532 5.287 24.005 1.00 96.19 320 TRP A O 1
ATOM 2563 N N . THR A 1 321 ? -11.866 6.622 24.704 1.00 96.69 321 THR A N 1
ATOM 2564 C CA . THR A 1 321 ? -12.308 6.700 26.097 1.00 96.69 321 THR A CA 1
ATOM 2565 C C . THR A 1 321 ? -13.656 7.406 26.184 1.00 96.69 321 THR A C 1
ATOM 2567 O O . THR A 1 321 ? -14.549 6.914 26.865 1.00 96.69 321 THR A O 1
ATOM 2570 N N . GLN A 1 322 ? -13.839 8.498 25.434 1.00 95.44 322 GLN A N 1
ATOM 2571 C CA . GLN A 1 322 ? -15.125 9.183 25.321 1.00 95.44 322 GLN A CA 1
ATOM 2572 C C . GLN A 1 322 ? -16.234 8.228 24.863 1.00 95.44 322 GLN A C 1
ATOM 2574 O O . GLN A 1 322 ? -17.263 8.145 25.520 1.00 95.44 322 GLN A O 1
ATOM 2579 N N . LEU A 1 323 ? -16.009 7.465 23.787 1.00 95.38 323 LEU A N 1
ATOM 2580 C CA . LEU A 1 323 ? -16.990 6.499 23.276 1.00 95.38 323 LEU A CA 1
ATOM 2581 C C . LEU A 1 323 ? -17.368 5.444 24.327 1.00 95.38 323 LEU A C 1
ATOM 2583 O O . LEU A 1 323 ? -18.545 5.143 24.507 1.00 95.38 323 LEU A O 1
ATOM 2587 N N . LEU A 1 324 ? -16.380 4.903 25.045 1.00 96.62 324 LEU A N 1
ATOM 2588 C CA . LEU A 1 324 ? -16.612 3.911 26.097 1.00 96.62 324 LEU A CA 1
ATOM 2589 C C . LEU A 1 324 ? -17.395 4.500 27.276 1.00 96.62 324 LEU A C 1
ATOM 2591 O O . LEU A 1 324 ? -18.350 3.884 27.742 1.00 96.62 324 LEU A O 1
ATOM 2595 N N . VAL A 1 325 ? -17.026 5.700 27.735 1.00 95.50 325 VAL A N 1
ATOM 2596 C CA . VAL A 1 325 ? -17.721 6.397 28.828 1.00 95.50 325 VAL A CA 1
ATOM 2597 C C . VAL A 1 325 ? -19.162 6.729 28.430 1.00 95.50 325 VAL A C 1
ATOM 2599 O O . VAL A 1 325 ? -20.071 6.468 29.212 1.00 95.50 325 VAL A O 1
ATOM 2602 N N . THR A 1 326 ? -19.395 7.211 27.205 1.00 94.12 326 THR A N 1
ATOM 2603 C CA . THR A 1 326 ? -20.742 7.491 26.675 1.00 94.12 326 THR A CA 1
ATOM 2604 C C . THR A 1 326 ? -21.602 6.230 26.568 1.00 94.12 326 THR A C 1
ATOM 2606 O O . THR A 1 326 ? -22.796 6.281 26.850 1.00 94.12 326 THR A O 1
ATOM 2609 N N . ASN A 1 327 ? -21.017 5.082 26.221 1.00 95.56 327 ASN A N 1
ATOM 2610 C CA . ASN A 1 327 ? -21.753 3.819 26.114 1.00 95.56 327 ASN A CA 1
ATOM 2611 C C . ASN A 1 327 ? -22.005 3.132 27.461 1.00 95.56 327 ASN A C 1
ATOM 2613 O O . ASN A 1 327 ? -22.912 2.301 27.574 1.00 95.56 327 ASN A O 1
ATOM 2617 N N . ARG A 1 328 ? -21.218 3.456 28.490 1.00 94.50 328 ARG A N 1
ATOM 2618 C CA . ARG A 1 328 ? -21.262 2.778 29.788 1.00 94.50 328 ARG A CA 1
ATOM 2619 C C . ARG A 1 328 ? -22.620 2.849 30.515 1.00 94.50 328 ARG A C 1
ATOM 2621 O O . ARG A 1 328 ? -22.974 1.839 31.119 1.00 94.50 328 ARG A O 1
ATOM 2628 N N . PRO A 1 329 ? -23.426 3.928 30.452 1.00 94.56 329 PRO A N 1
ATOM 2629 C CA . PRO A 1 329 ? -24.794 3.933 30.984 1.00 94.56 329 PRO A CA 1
ATOM 2630 C C . PRO A 1 329 ? -25.723 2.850 30.407 1.00 94.56 329 PRO A C 1
ATOM 2632 O O . PRO A 1 329 ? -26.684 2.463 31.065 1.00 94.56 329 PRO A O 1
ATOM 2635 N N . TYR A 1 330 ? -25.444 2.351 29.200 1.00 94.19 330 TYR A N 1
ATOM 2636 C CA . TYR A 1 330 ? -26.334 1.466 28.438 1.00 94.19 330 TYR A CA 1
ATOM 2637 C C . TYR A 1 330 ? -25.921 -0.016 28.479 1.00 94.19 330 TYR A C 1
ATOM 2639 O O . TYR A 1 330 ? -26.564 -0.869 27.864 1.00 94.19 330 TYR A O 1
ATOM 2647 N N . CYS A 1 331 ? -24.825 -0.352 29.161 1.00 92.38 331 CYS A N 1
ATOM 2648 C CA . CYS A 1 331 ? -24.313 -1.720 29.236 1.00 92.38 331 CYS A CA 1
ATOM 2649 C C . CYS A 1 331 ? -23.501 -1.965 30.510 1.00 92.38 331 CYS A C 1
ATOM 2651 O O . CYS A 1 331 ? -23.109 -1.026 31.196 1.00 92.38 331 CYS A O 1
ATOM 2653 N N . GLN A 1 332 ? -23.259 -3.233 30.838 1.00 91.38 332 GLN A N 1
ATOM 2654 C CA . GLN A 1 332 ? -22.463 -3.605 32.009 1.00 91.38 332 GLN A CA 1
ATOM 2655 C C . GLN A 1 332 ? -20.959 -3.332 31.778 1.00 91.38 332 GLN A C 1
ATOM 2657 O O . GLN A 1 332 ? -20.528 -3.308 30.617 1.00 91.38 332 GLN A O 1
ATOM 2662 N N . PRO A 1 333 ? -20.149 -3.118 32.840 1.00 91.12 333 PRO A N 1
ATOM 2663 C CA . PRO A 1 333 ? -18.705 -2.877 32.718 1.00 91.12 333 PRO A CA 1
ATOM 2664 C C . PRO A 1 333 ? -17.977 -3.892 31.835 1.00 91.12 333 PRO A C 1
ATOM 2666 O O . PRO A 1 333 ? -17.093 -3.534 31.062 1.00 91.12 333 PRO A O 1
ATOM 2669 N N . GLU A 1 334 ? -18.366 -5.161 31.926 1.00 90.94 334 GLU A N 1
ATOM 2670 C CA . GLU A 1 334 ? -17.707 -6.281 31.253 1.00 90.94 334 GLU A CA 1
ATOM 2671 C C . GLU A 1 334 ? -17.995 -6.287 29.743 1.00 90.94 334 GLU A C 1
ATOM 2673 O O . GLU A 1 334 ? -17.256 -6.876 28.954 1.00 90.94 334 GLU A O 1
ATOM 2678 N N . GLU A 1 335 ? -19.063 -5.605 29.323 1.00 92.69 335 GLU A N 1
ATOM 2679 C CA . GLU A 1 335 ? -19.538 -5.584 27.943 1.00 92.69 335 GLU A CA 1
ATOM 2680 C C . GLU A 1 335 ? -19.193 -4.285 27.211 1.00 92.69 335 GLU A C 1
ATOM 2682 O O . GLU A 1 335 ? -19.201 -4.271 25.983 1.00 92.69 335 GLU A O 1
ATOM 2687 N N . VAL A 1 336 ? -18.894 -3.185 27.915 1.00 95.50 336 VAL A N 1
ATOM 2688 C CA . VAL A 1 336 ? -18.790 -1.852 27.290 1.00 95.50 336 VAL A CA 1
ATOM 2689 C C . VAL A 1 336 ? -17.753 -1.801 26.172 1.00 95.50 336 VAL A C 1
ATOM 2691 O O . VAL A 1 336 ? -18.020 -1.250 25.105 1.00 95.50 336 VAL A O 1
ATOM 2694 N N . ILE A 1 337 ? -16.595 -2.437 26.354 1.00 96.12 337 ILE A N 1
ATOM 2695 C CA . ILE A 1 337 ? -15.523 -2.442 25.352 1.00 96.12 337 ILE A CA 1
ATOM 2696 C C . ILE A 1 337 ? -15.919 -3.276 24.128 1.00 96.12 337 ILE A C 1
ATOM 2698 O O . ILE A 1 337 ? -15.730 -2.836 22.992 1.00 96.12 337 ILE A O 1
ATOM 2702 N N . SER A 1 338 ? -16.481 -4.468 24.342 1.00 94.06 338 SER A N 1
ATOM 2703 C CA . SER A 1 338 ? -16.860 -5.386 23.262 1.00 94.06 338 SER A CA 1
ATOM 2704 C C . SER A 1 338 ? -18.105 -4.922 22.503 1.00 94.06 338 SER A C 1
ATOM 2706 O O . SER A 1 338 ? -18.164 -5.106 21.288 1.00 94.06 338 SER A O 1
ATOM 2708 N N . LYS A 1 339 ? -19.053 -4.265 23.183 1.00 94.56 339 LYS A N 1
ATOM 2709 C CA . LYS A 1 339 ? -20.209 -3.601 22.567 1.00 94.56 339 LYS A CA 1
ATOM 2710 C C . LYS A 1 339 ? -19.799 -2.368 21.775 1.00 94.56 339 LYS A C 1
ATOM 2712 O O . LYS A 1 339 ? -20.278 -2.203 20.663 1.00 94.56 339 LYS A O 1
ATOM 2717 N N . THR A 1 340 ? -18.892 -1.543 22.300 1.00 96.00 340 THR A N 1
ATOM 2718 C CA . THR A 1 340 ? -18.447 -0.318 21.613 1.00 96.00 340 THR A CA 1
ATOM 2719 C C . THR A 1 340 ? -17.621 -0.641 20.374 1.00 96.00 340 THR A C 1
ATOM 2721 O O . THR A 1 340 ? -17.917 -0.144 19.293 1.00 96.00 340 THR A O 1
ATOM 2724 N N . PHE A 1 341 ? -16.591 -1.482 20.496 1.00 95.69 341 PHE A N 1
ATOM 2725 C CA . PHE A 1 341 ? -15.730 -1.862 19.375 1.00 95.69 341 PHE A CA 1
ATOM 2726 C C . PHE A 1 341 ? -16.182 -3.202 18.802 1.00 95.69 341 PHE A C 1
ATOM 2728 O O . PHE A 1 341 ? -15.643 -4.250 19.147 1.00 95.69 341 PHE A O 1
ATOM 2735 N N . VAL A 1 342 ? -17.163 -3.187 17.908 1.00 91.94 342 VAL A N 1
ATOM 2736 C CA . VAL A 1 342 ? -17.847 -4.401 17.441 1.00 91.94 342 VAL A CA 1
ATOM 2737 C C . VAL A 1 342 ? -16.923 -5.297 16.618 1.00 91.94 342 VAL A C 1
ATOM 2739 O O . VAL A 1 342 ? -16.806 -6.495 16.872 1.00 91.94 342 VAL A O 1
ATOM 2742 N N . ALA A 1 343 ? -16.246 -4.726 15.624 1.00 85.50 343 ALA A N 1
ATOM 2743 C CA . ALA A 1 343 ? -15.449 -5.488 14.672 1.00 85.50 343 ALA A CA 1
ATOM 2744 C C . ALA A 1 343 ? -14.343 -4.636 14.049 1.00 85.50 343 ALA A C 1
ATOM 2746 O O . ALA A 1 343 ? -14.427 -3.412 14.050 1.00 85.50 343 ALA A O 1
ATOM 2747 N N . GLN A 1 344 ? -13.323 -5.287 13.494 1.00 80.88 344 GLN A N 1
ATOM 2748 C CA . GLN A 1 344 ? -12.211 -4.630 12.808 1.00 80.88 344 GLN A CA 1
ATOM 2749 C C . GLN A 1 344 ? -11.875 -5.350 11.508 1.00 80.88 344 GLN A C 1
ATOM 2751 O O . GLN A 1 344 ? -12.108 -6.554 11.389 1.00 80.88 344 GLN A O 1
ATOM 2756 N N . GLU A 1 345 ? -11.315 -4.609 10.549 1.00 79.81 345 GLU A N 1
ATOM 2757 C CA . GLU A 1 345 ? -10.750 -5.156 9.311 1.00 79.81 345 GLU A CA 1
ATOM 2758 C C . GLU A 1 345 ? -11.765 -5.997 8.501 1.00 79.81 345 GLU A C 1
ATOM 2760 O O . GLU A 1 345 ? -11.460 -7.082 7.991 1.00 79.81 345 GLU A O 1
ATOM 2765 N N . ILE A 1 346 ? -12.999 -5.497 8.378 1.00 82.88 346 ILE A N 1
ATOM 2766 C CA . ILE A 1 346 ? -14.125 -6.241 7.803 1.00 82.88 346 ILE A CA 1
ATOM 2767 C C . ILE A 1 346 ? -14.165 -6.103 6.284 1.00 82.88 346 ILE A C 1
ATOM 2769 O O . ILE A 1 346 ? -14.273 -5.008 5.734 1.00 82.88 346 ILE A O 1
ATOM 2773 N N . ASN A 1 347 ? -14.158 -7.251 5.602 1.00 87.19 347 ASN A N 1
ATOM 2774 C CA . ASN A 1 347 ? -14.331 -7.324 4.156 1.00 87.19 347 ASN A CA 1
ATOM 2775 C C . ASN A 1 347 ? -15.812 -7.214 3.769 1.00 87.19 347 ASN A C 1
ATOM 2777 O O . ASN A 1 347 ? -16.668 -7.958 4.263 1.00 87.19 347 ASN A O 1
ATOM 2781 N N . LEU A 1 348 ? -16.096 -6.332 2.818 1.00 90.31 348 LEU A N 1
ATOM 2782 C CA . LEU A 1 348 ? -17.406 -6.134 2.216 1.00 90.31 348 LEU A CA 1
ATOM 2783 C C . LEU A 1 348 ? -17.332 -6.321 0.703 1.00 90.31 348 LEU A C 1
ATOM 2785 O O . LEU A 1 348 ? -16.336 -6.000 0.056 1.00 90.31 348 LEU A O 1
ATOM 2789 N N . SER A 1 349 ? -18.420 -6.843 0.152 1.00 92.50 349 SER A N 1
ATOM 2790 C CA . SER A 1 349 ? -18.638 -6.973 -1.282 1.00 92.50 349 SER A CA 1
ATOM 2791 C C . SER A 1 349 ? -20.115 -6.749 -1.560 1.00 92.50 349 SER A C 1
ATOM 2793 O O . SER A 1 349 ? -20.960 -7.296 -0.846 1.00 92.50 349 SER A O 1
ATOM 2795 N N . TYR A 1 350 ? -20.416 -5.943 -2.571 1.00 94.38 350 TYR A N 1
ATOM 2796 C CA . TYR A 1 350 ? -21.780 -5.647 -2.991 1.00 94.38 350 TYR A CA 1
ATOM 2797 C C . TYR A 1 350 ? -21.844 -5.442 -4.507 1.00 94.38 350 TYR A C 1
ATOM 2799 O O . TYR A 1 350 ? -20.913 -4.899 -5.102 1.00 94.38 350 TYR A O 1
ATOM 2807 N N . ASN A 1 351 ? -22.938 -5.875 -5.137 1.00 94.06 351 ASN A N 1
ATOM 2808 C CA . ASN A 1 351 ? -23.197 -5.635 -6.556 1.00 94.06 351 ASN A CA 1
ATOM 2809 C C . ASN A 1 351 ? -24.151 -4.443 -6.690 1.00 94.06 351 ASN A C 1
ATOM 2811 O O . ASN A 1 351 ? -25.309 -4.521 -6.288 1.00 94.06 351 ASN A O 1
ATOM 2815 N N . PHE A 1 352 ? -23.652 -3.340 -7.240 1.00 93.75 352 PHE A N 1
ATOM 2816 C CA . PHE A 1 352 ? -24.444 -2.149 -7.518 1.00 93.75 352 PHE A CA 1
ATOM 2817 C C . PHE A 1 352 ? -25.167 -2.296 -8.853 1.00 93.75 352 PHE A C 1
ATOM 2819 O O . PHE A 1 352 ? -24.543 -2.641 -9.859 1.00 93.75 352 PHE A O 1
ATOM 2826 N N . THR A 1 353 ? -26.455 -1.954 -8.872 1.00 93.12 353 THR A N 1
ATOM 2827 C CA . THR A 1 353 ? -27.206 -1.790 -10.121 1.00 93.12 353 THR A CA 1
ATOM 2828 C C . THR A 1 353 ? -26.878 -0.423 -10.709 1.00 93.12 353 THR A C 1
ATOM 2830 O O . THR A 1 353 ? -27.081 0.597 -10.053 1.00 93.12 353 THR A O 1
ATOM 2833 N N . LEU A 1 354 ? -26.331 -0.403 -11.921 1.00 93.12 354 LEU A N 1
ATOM 2834 C CA . LEU A 1 354 ? -25.974 0.815 -12.641 1.00 93.12 354 LEU A CA 1
ATOM 2835 C C . LEU A 1 354 ? -27.188 1.408 -13.379 1.00 93.12 354 LEU A C 1
ATOM 2837 O O . LEU A 1 354 ? -28.154 0.689 -13.638 1.00 93.12 354 LEU A O 1
ATOM 2841 N N . PRO A 1 355 ? -27.134 2.689 -13.794 1.00 92.62 355 PRO A N 1
ATOM 2842 C CA . PRO A 1 355 ? -28.218 3.323 -14.554 1.00 92.62 355 PRO A CA 1
ATOM 2843 C C . PRO A 1 355 ? -28.575 2.632 -15.881 1.00 92.62 355 PRO A C 1
ATOM 2845 O O . PRO A 1 355 ? -29.704 2.746 -16.345 1.00 92.62 355 PRO A O 1
ATOM 2848 N N . ASP A 1 356 ? -27.640 1.899 -16.494 1.00 88.69 356 ASP A N 1
ATOM 2849 C CA . ASP A 1 356 ? -27.893 1.078 -17.692 1.00 88.69 356 ASP A CA 1
ATOM 2850 C C . ASP A 1 356 ? -28.467 -0.320 -17.380 1.00 88.69 356 ASP A C 1
ATOM 2852 O O . ASP A 1 356 ? -28.552 -1.172 -18.264 1.00 88.69 356 ASP A O 1
ATOM 2856 N N . GLY A 1 357 ? -28.842 -0.575 -16.123 1.00 90.75 357 GLY A N 1
ATOM 2857 C CA . GLY A 1 357 ? -29.399 -1.841 -15.643 1.00 90.75 357 GLY A CA 1
ATOM 2858 C C . GLY A 1 357 ? -28.363 -2.941 -15.404 1.00 90.75 357 GLY A C 1
ATOM 2859 O O . GLY A 1 357 ? -28.702 -3.998 -14.870 1.00 90.75 357 GLY A O 1
ATOM 2860 N N . THR A 1 358 ? -27.096 -2.723 -15.765 1.00 91.75 358 THR A N 1
ATOM 2861 C CA . THR A 1 358 ? -26.042 -3.718 -15.546 1.00 91.75 358 THR A CA 1
ATOM 2862 C C . THR A 1 358 ? -25.519 -3.701 -14.109 1.00 91.75 358 THR A C 1
ATOM 2864 O O . THR A 1 358 ? -25.726 -2.747 -13.362 1.00 91.75 358 THR A O 1
ATOM 2867 N N . GLN A 1 359 ? -24.836 -4.771 -13.700 1.00 93.75 359 GLN A N 1
ATOM 2868 C CA . GLN A 1 359 ? -24.287 -4.904 -12.349 1.00 93.75 359 GLN A CA 1
ATOM 2869 C C . GLN A 1 359 ? -22.794 -4.559 -12.311 1.00 93.75 359 GLN A C 1
ATOM 2871 O O . GLN A 1 359 ? -22.028 -4.968 -13.186 1.00 93.75 359 GLN A O 1
ATOM 2876 N N . GLN A 1 360 ? -22.368 -3.856 -11.262 1.00 94.31 360 GLN A N 1
ATOM 2877 C CA . GLN A 1 360 ? -20.962 -3.606 -10.951 1.00 94.31 360 GLN A CA 1
ATOM 2878 C C . GLN A 1 360 ? -20.652 -4.048 -9.526 1.00 94.31 360 GLN A C 1
ATOM 2880 O O . GLN A 1 360 ? -21.133 -3.463 -8.556 1.00 94.31 360 GLN A O 1
ATOM 2885 N N . ARG A 1 361 ? -19.787 -5.054 -9.391 1.00 95.62 361 ARG A N 1
ATOM 2886 C CA . ARG A 1 361 ? -19.286 -5.476 -8.082 1.00 95.62 361 ARG A CA 1
ATOM 2887 C C . ARG A 1 361 ? -18.325 -4.434 -7.527 1.00 95.62 361 ARG A C 1
ATOM 2889 O O . ARG A 1 361 ? -17.432 -3.989 -8.250 1.00 95.62 361 ARG A O 1
ATOM 2896 N N . VAL A 1 362 ? -18.468 -4.098 -6.252 1.00 94.75 362 VAL A N 1
ATOM 2897 C CA . VAL A 1 362 ? -17.506 -3.300 -5.491 1.00 94.75 362 VAL A CA 1
ATOM 2898 C C . VAL A 1 362 ? -17.092 -4.078 -4.249 1.00 94.75 362 VAL A C 1
ATOM 2900 O O . VAL A 1 362 ? -17.938 -4.622 -3.544 1.00 94.75 362 VAL A O 1
ATOM 2903 N N . ASN A 1 363 ? -15.788 -4.146 -3.996 1.00 93.56 363 ASN A N 1
ATOM 2904 C CA . ASN A 1 363 ? -15.197 -4.802 -2.835 1.00 93.56 363 ASN A CA 1
ATOM 2905 C C . ASN A 1 363 ? -14.438 -3.787 -1.984 1.00 93.56 363 ASN A C 1
ATOM 2907 O O . ASN A 1 363 ? -13.829 -2.856 -2.506 1.00 93.56 363 ASN A O 1
ATOM 2911 N N . GLY A 1 364 ? -14.373 -3.991 -0.679 1.00 90.38 364 GLY A N 1
ATOM 2912 C CA . GLY A 1 364 ? -13.513 -3.167 0.155 1.00 90.38 364 GLY A CA 1
ATOM 2913 C C . GLY A 1 364 ? -13.355 -3.710 1.558 1.00 90.38 364 GLY A C 1
ATOM 2914 O O . GLY A 1 364 ? -13.968 -4.713 1.921 1.00 90.38 364 GLY A O 1
ATOM 2915 N N . LYS A 1 365 ? -12.496 -3.045 2.320 1.00 90.75 365 LYS A N 1
ATOM 2916 C CA . LYS A 1 365 ? -12.157 -3.409 3.685 1.00 90.75 365 LYS A CA 1
ATOM 2917 C C . LYS A 1 365 ? -12.075 -2.131 4.500 1.00 90.75 365 LYS A C 1
ATOM 2919 O O . LYS A 1 365 ? -11.295 -1.253 4.141 1.00 90.75 365 LYS A O 1
ATOM 2924 N N . PHE A 1 366 ? -12.920 -2.013 5.513 1.00 90.44 366 PHE A N 1
ATOM 2925 C CA . PHE A 1 366 ? -12.916 -0.861 6.410 1.00 90.44 366 PHE A CA 1
ATOM 2926 C C . PHE A 1 366 ? -12.289 -1.244 7.748 1.00 90.44 366 PHE A C 1
ATOM 2928 O O . PHE A 1 366 ? -12.288 -2.421 8.127 1.00 90.44 366 PHE A O 1
ATOM 2935 N N . ASP A 1 367 ? -11.753 -0.248 8.445 1.00 91.00 367 ASP A N 1
ATOM 2936 C CA . ASP A 1 367 ? -10.810 -0.498 9.529 1.00 91.00 367 ASP A CA 1
ATOM 2937 C C . ASP A 1 367 ? -11.516 -0.895 10.828 1.00 91.00 367 ASP A C 1
ATOM 2939 O O . ASP A 1 367 ? -11.098 -1.846 11.489 1.00 91.00 367 ASP A O 1
ATOM 2943 N N . SER A 1 368 ? -12.608 -0.212 11.191 1.00 93.75 368 SER A N 1
ATOM 2944 C CA . SER A 1 368 ? -13.323 -0.474 12.447 1.00 93.75 368 SER A CA 1
ATOM 2945 C C . SER A 1 368 ? -14.834 -0.252 12.342 1.00 93.75 368 SER A C 1
ATOM 2947 O O . SER A 1 368 ? -15.298 0.623 11.614 1.00 93.75 368 SER A O 1
ATOM 2949 N N . LEU A 1 369 ? -15.607 -1.062 13.069 1.00 95.38 369 LEU A N 1
ATOM 2950 C CA . LEU A 1 369 ? -17.042 -0.894 13.292 1.00 95.38 369 LEU A CA 1
ATOM 2951 C C . LEU A 1 369 ? -17.262 -0.544 14.760 1.00 95.38 369 LEU A C 1
ATOM 2953 O O . LEU A 1 369 ? -16.964 -1.355 15.641 1.00 95.38 369 LEU A O 1
ATOM 2957 N N . ILE A 1 370 ? -17.807 0.641 15.005 1.00 95.94 370 ILE A N 1
ATOM 2958 C CA . ILE A 1 370 ? -18.126 1.139 16.342 1.00 95.94 370 ILE A CA 1
ATOM 2959 C C . ILE A 1 370 ? -19.642 1.145 16.518 1.00 95.94 370 ILE A C 1
ATOM 2961 O O . ILE A 1 370 ? -20.365 1.401 15.560 1.00 95.94 370 ILE A O 1
ATOM 2965 N N . PHE A 1 371 ? -20.128 0.861 17.719 1.00 95.62 371 PHE A N 1
ATOM 2966 C CA . PHE A 1 371 ? -21.535 1.023 18.070 1.00 95.62 371 PHE A CA 1
ATOM 2967 C C . PHE A 1 371 ? -21.688 2.130 19.112 1.00 95.62 371 PHE A C 1
ATOM 2969 O O . PHE A 1 371 ? -20.969 2.146 20.110 1.00 95.62 371 PHE A O 1
ATOM 2976 N N . ASP A 1 372 ? -22.593 3.064 18.849 1.00 92.31 372 ASP A N 1
ATOM 2977 C CA . ASP A 1 372 ? -23.018 4.131 19.751 1.00 92.31 372 ASP A CA 1
ATOM 2978 C C . ASP A 1 372 ? -24.336 3.685 20.399 1.00 92.31 372 ASP A C 1
ATOM 2980 O O . ASP A 1 372 ? -25.370 3.606 19.731 1.00 92.31 372 ASP A O 1
ATOM 2984 N N . CYS A 1 373 ? -24.278 3.336 21.686 1.00 90.25 373 CYS A N 1
ATOM 2985 C CA . CYS A 1 373 ? -25.424 2.816 22.428 1.00 90.25 373 CYS A CA 1
ATOM 2986 C C . CYS A 1 373 ? -26.483 3.890 22.697 1.00 90.25 373 CYS A C 1
ATOM 2988 O O . CYS A 1 373 ? -27.659 3.557 22.800 1.00 90.25 373 CYS A O 1
ATOM 2990 N N . GLU A 1 374 ? -26.078 5.157 22.830 1.00 87.69 374 GLU A N 1
ATOM 2991 C CA . GLU A 1 374 ? -27.002 6.267 23.075 1.00 87.69 374 GLU A CA 1
ATOM 2992 C C . GLU A 1 374 ? -27.875 6.517 21.845 1.00 87.69 374 GLU A C 1
ATOM 2994 O O . GLU A 1 374 ? -29.083 6.724 21.960 1.00 87.69 374 GLU A O 1
ATOM 2999 N N . ARG A 1 375 ? -27.266 6.467 20.657 1.00 87.62 375 ARG A N 1
ATOM 3000 C CA . ARG A 1 375 ? -27.973 6.697 19.391 1.00 87.62 375 ARG A CA 1
ATOM 3001 C C . ARG A 1 375 ? -28.582 5.438 18.779 1.00 87.62 375 ARG A C 1
ATOM 3003 O O . ARG A 1 375 ? -29.346 5.568 17.826 1.00 87.62 375 ARG A O 1
ATOM 3010 N N . ASP A 1 376 ? -28.230 4.256 19.286 1.00 89.00 376 ASP A N 1
ATOM 3011 C CA . ASP A 1 376 ? -28.523 2.956 18.665 1.00 89.00 376 ASP A CA 1
ATOM 3012 C C . ASP A 1 376 ? -28.048 2.911 17.199 1.00 89.00 376 ASP A C 1
ATOM 3014 O O . ASP A 1 376 ? -28.782 2.594 16.259 1.00 89.00 376 ASP A O 1
ATOM 3018 N N . ARG A 1 377 ? -26.791 3.322 16.980 1.00 91.69 377 ARG A N 1
ATOM 3019 C CA . ARG A 1 377 ? -26.199 3.454 15.640 1.00 91.69 377 ARG A CA 1
ATOM 3020 C C . ARG A 1 377 ? -24.871 2.730 15.535 1.00 91.69 377 ARG A C 1
ATOM 3022 O O . ARG A 1 377 ? -23.999 2.844 16.392 1.00 91.69 377 ARG A O 1
ATOM 3029 N N . TYR A 1 378 ? -24.682 2.035 14.418 1.00 95.62 378 TYR A N 1
ATOM 3030 C CA . TYR A 1 378 ? -23.364 1.562 14.010 1.00 95.62 378 TYR A CA 1
ATOM 3031 C C . TYR A 1 378 ? -22.651 2.653 13.216 1.00 95.62 378 TYR A C 1
ATOM 3033 O O . TYR A 1 378 ? -23.276 3.341 12.418 1.00 95.62 378 TYR A O 1
ATOM 3041 N N . CYS A 1 379 ? -21.338 2.758 13.371 1.00 96.81 379 CYS A N 1
ATOM 3042 C CA . CYS A 1 379 ? -20.492 3.694 12.649 1.00 96.81 379 CYS A CA 1
ATOM 3043 C C . CYS A 1 379 ? -19.288 2.959 12.053 1.00 96.81 379 CYS A C 1
ATOM 3045 O O . CYS A 1 379 ? -18.499 2.346 12.781 1.00 96.81 379 CYS A O 1
ATOM 3047 N N . VAL A 1 380 ? -19.147 3.002 10.726 1.00 96.62 380 VAL A N 1
ATOM 3048 C CA . VAL A 1 380 ? -17.934 2.523 10.048 1.00 96.62 380 VAL A CA 1
ATOM 3049 C C . VAL A 1 380 ? -16.846 3.585 10.134 1.00 96.62 380 VAL A C 1
ATOM 3051 O O . VAL A 1 380 ? -17.083 4.753 9.840 1.00 96.62 380 VAL A O 1
ATOM 3054 N N . VAL A 1 381 ? -15.638 3.183 10.512 1.00 95.31 381 VAL A N 1
ATOM 3055 C CA . VAL A 1 381 ? -14.499 4.086 10.697 1.00 95.31 381 VAL A CA 1
ATOM 3056 C C . VAL A 1 381 ? -13.357 3.691 9.766 1.00 95.31 381 VAL A C 1
ATOM 3058 O O . VAL A 1 381 ? -12.982 2.519 9.693 1.00 95.31 381 VAL A O 1
ATOM 3061 N N . ASP A 1 382 ? -12.800 4.688 9.078 1.00 93.19 382 ASP A N 1
ATOM 3062 C CA . ASP A 1 382 ? -11.591 4.591 8.253 1.00 93.19 382 ASP A CA 1
ATOM 3063 C C . ASP A 1 382 ? -10.498 5.494 8.855 1.00 93.19 382 ASP A C 1
ATOM 3065 O O . ASP A 1 382 ? -10.714 6.688 9.085 1.00 93.19 382 ASP A O 1
ATOM 3069 N N . TYR A 1 383 ? -9.333 4.924 9.158 1.00 91.44 383 TYR A N 1
ATOM 3070 C CA . TYR A 1 383 ? -8.194 5.625 9.745 1.00 91.44 383 TYR A CA 1
ATOM 3071 C C . TYR A 1 383 ? -7.248 6.148 8.660 1.00 91.44 383 TYR A C 1
ATOM 3073 O O . TYR A 1 383 ? -6.830 5.421 7.754 1.00 91.44 383 TYR A O 1
ATOM 3081 N N . LYS A 1 384 ? -6.814 7.402 8.807 1.00 87.69 384 LYS A N 1
ATOM 3082 C CA . LYS A 1 384 ? -5.786 8.043 7.981 1.00 87.69 384 LYS A CA 1
ATOM 3083 C C . LYS A 1 384 ? -4.620 8.504 8.847 1.00 87.69 384 LYS A C 1
ATOM 3085 O O . LYS A 1 384 ? -4.802 9.185 9.850 1.00 87.69 384 LYS A O 1
ATOM 3090 N N . THR A 1 385 ? -3.398 8.184 8.432 1.00 84.56 385 THR A N 1
ATOM 3091 C CA . THR A 1 385 ? -2.162 8.651 9.090 1.00 84.56 385 THR A CA 1
ATOM 3092 C C . THR A 1 385 ? -1.622 9.953 8.494 1.00 84.56 385 THR A C 1
ATOM 3094 O O . THR A 1 385 ? -0.436 10.233 8.617 1.00 84.56 385 THR A O 1
ATOM 3097 N N . TYR A 1 386 ? -2.464 10.695 7.784 1.00 80.75 386 TYR A N 1
ATOM 3098 C CA . TYR A 1 386 ? -2.156 11.962 7.132 1.00 80.75 386 TYR A CA 1
ATOM 3099 C C . TYR A 1 386 ? -3.442 12.777 7.030 1.00 80.75 386 TYR A C 1
ATOM 3101 O O . TYR A 1 386 ? -4.539 12.208 7.077 1.00 80.75 386 TYR A O 1
ATOM 3109 N N . GLN A 1 387 ? -3.307 14.089 6.854 1.00 78.88 387 GLN A N 1
ATOM 3110 C CA . GLN A 1 387 ? -4.453 14.936 6.552 1.00 78.88 387 GLN A CA 1
ATOM 3111 C C . GLN A 1 387 ? -4.760 14.858 5.056 1.00 78.88 387 GLN A C 1
ATOM 3113 O O . GLN A 1 387 ? -3.885 15.149 4.233 1.00 78.88 387 GLN A O 1
ATOM 3118 N N . PRO A 1 388 ? -5.966 14.418 4.667 1.00 71.56 388 PRO A N 1
ATOM 3119 C CA . PRO A 1 388 ? -6.295 14.285 3.267 1.00 71.56 388 PRO A CA 1
ATOM 3120 C C . PRO A 1 388 ? -6.410 15.653 2.608 1.00 71.56 388 PRO A C 1
ATOM 3122 O O . PRO A 1 388 ? -7.073 16.554 3.112 1.00 71.56 388 PRO A O 1
ATOM 3125 N N . VAL A 1 389 ? -5.809 15.761 1.428 1.00 69.94 389 VAL A N 1
ATOM 3126 C CA . VAL A 1 389 ? -5.859 16.977 0.612 1.00 69.94 389 VAL A CA 1
ATOM 3127 C C . VAL A 1 389 ? -7.262 17.194 0.018 1.00 69.94 389 VAL A C 1
ATOM 3129 O O . VAL A 1 389 ? -7.703 18.329 -0.121 1.00 69.94 389 VAL A O 1
ATOM 3132 N N . ASP A 1 390 ? -7.994 16.103 -0.249 1.00 73.81 390 ASP A N 1
ATOM 3133 C CA . ASP A 1 390 ? -9.381 16.117 -0.725 1.00 73.81 390 ASP A CA 1
ATOM 3134 C C . ASP A 1 390 ? -10.326 15.374 0.248 1.00 73.81 390 ASP A C 1
ATOM 3136 O O . ASP A 1 390 ? -10.412 14.139 0.221 1.00 73.81 390 ASP A O 1
ATOM 3140 N N . PRO A 1 391 ? -11.079 16.085 1.108 1.00 80.31 391 PRO A N 1
ATOM 3141 C CA . PRO A 1 391 ? -12.063 15.462 1.996 1.00 80.31 391 PRO A CA 1
ATOM 3142 C C . PRO A 1 391 ? -13.185 14.722 1.248 1.00 80.31 391 PRO A C 1
ATOM 3144 O O . PRO A 1 391 ? -13.697 13.718 1.744 1.00 80.31 391 PRO A O 1
ATOM 3147 N N . SER A 1 392 ? -13.541 15.159 0.031 1.00 82.00 392 SER A N 1
ATOM 3148 C CA . SER A 1 392 ? -14.678 14.606 -0.721 1.00 82.00 392 SER A CA 1
ATOM 3149 C C . SER A 1 392 ? -14.458 13.153 -1.154 1.00 82.00 392 SER A C 1
ATOM 3151 O O . SER A 1 392 ? -15.387 12.342 -1.175 1.00 82.00 392 SER A O 1
ATOM 3153 N N . ALA A 1 393 ? -13.208 12.787 -1.432 1.00 81.94 393 ALA A N 1
ATOM 3154 C CA . ALA A 1 393 ? -12.835 11.429 -1.782 1.00 81.94 393 ALA A CA 1
ATOM 3155 C C . ALA A 1 393 ? -12.944 10.468 -0.588 1.00 81.94 393 ALA A C 1
ATOM 3157 O O . ALA A 1 393 ? -13.410 9.335 -0.737 1.00 81.94 393 ALA A O 1
ATOM 3158 N N . ASN A 1 394 ? -12.560 10.921 0.608 1.00 85.94 394 ASN A N 1
ATOM 3159 C CA . ASN A 1 394 ? -12.664 10.115 1.826 1.00 85.94 394 ASN A CA 1
ATOM 3160 C C . ASN A 1 394 ? -14.113 9.948 2.266 1.00 85.94 394 ASN A C 1
ATOM 3162 O O . ASN A 1 394 ? -14.507 8.831 2.600 1.00 85.94 394 ASN A O 1
ATOM 3166 N N . LEU A 1 395 ? -14.916 11.011 2.153 1.00 89.25 395 LEU A N 1
ATOM 3167 C CA . LEU A 1 395 ? -16.366 10.930 2.284 1.00 89.25 395 LEU A CA 1
ATOM 3168 C C . LEU A 1 395 ? -16.928 9.830 1.371 1.00 89.25 395 LEU A C 1
ATOM 3170 O O . LEU A 1 395 ? -17.647 8.952 1.836 1.00 89.25 395 LEU A O 1
ATOM 3174 N N . ALA A 1 396 ? -16.543 9.798 0.093 1.00 88.38 396 ALA A N 1
ATOM 3175 C CA . ALA A 1 396 ? -17.026 8.762 -0.816 1.00 88.38 396 ALA A CA 1
ATOM 3176 C C . ALA A 1 396 ? -16.569 7.341 -0.452 1.00 88.38 396 ALA A C 1
ATOM 3178 O O . ALA A 1 396 ? -17.341 6.390 -0.591 1.00 88.38 396 ALA A O 1
ATOM 3179 N N . GLN A 1 397 ? -15.336 7.190 0.038 1.00 90.88 397 GLN A N 1
ATOM 3180 C CA . GLN A 1 397 ? -14.824 5.914 0.537 1.00 90.88 397 GLN A CA 1
ATOM 3181 C C . GLN A 1 397 ? -15.677 5.390 1.704 1.00 90.88 397 GLN A C 1
ATOM 3183 O O . GLN A 1 397 ? -16.116 4.239 1.668 1.00 90.88 397 GLN A O 1
ATOM 3188 N N . VAL A 1 398 ? -15.942 6.215 2.718 1.00 93.50 398 VAL A N 1
ATOM 3189 C CA . VAL A 1 398 ? -16.703 5.772 3.895 1.00 93.50 398 VAL A CA 1
ATOM 3190 C C . VAL A 1 398 ? -18.205 5.656 3.618 1.00 93.50 398 VAL A C 1
ATOM 3192 O O . VAL A 1 398 ? -18.850 4.742 4.132 1.00 93.50 398 VAL A O 1
ATOM 3195 N N . ALA A 1 399 ? -18.745 6.478 2.712 1.00 93.38 399 ALA A N 1
ATOM 3196 C CA . ALA A 1 399 ? -20.117 6.364 2.223 1.00 93.38 399 ALA A CA 1
ATOM 3197 C C . ALA A 1 399 ? -20.376 5.007 1.552 1.00 93.38 399 ALA A C 1
ATOM 3199 O O . ALA A 1 399 ? -21.413 4.391 1.793 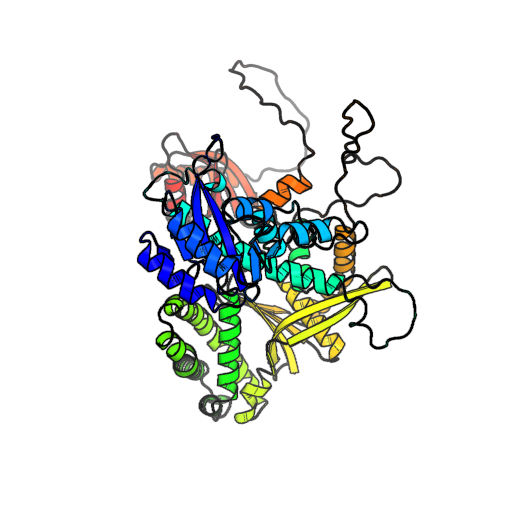1.00 93.38 399 ALA A O 1
ATOM 3200 N N . LEU A 1 400 ? -19.422 4.507 0.752 1.00 94.12 400 LEU A N 1
ATOM 3201 C CA . LEU A 1 400 ? -19.499 3.173 0.146 1.00 94.12 400 LEU A CA 1
ATOM 3202 C C . LEU A 1 400 ? -19.552 2.070 1.205 1.00 94.12 400 LEU A C 1
ATOM 3204 O O . LEU A 1 400 ? -20.338 1.134 1.069 1.00 94.12 400 LEU A O 1
ATOM 3208 N N . TYR A 1 401 ? -18.733 2.163 2.256 1.00 95.50 401 TYR A N 1
ATOM 3209 C CA . TYR A 1 401 ? -18.753 1.186 3.345 1.00 95.50 401 TYR A CA 1
ATOM 3210 C C . TYR A 1 401 ? -20.076 1.199 4.104 1.00 95.50 401 TYR A C 1
ATOM 3212 O O . TYR A 1 401 ? -20.662 0.131 4.296 1.00 95.50 401 TYR A O 1
ATOM 3220 N N . SER A 1 402 ? -20.566 2.390 4.458 1.00 95.12 402 SER A N 1
ATOM 3221 C CA . SER A 1 402 ? -21.873 2.572 5.092 1.00 95.12 402 SER A CA 1
ATOM 3222 C C . SER A 1 402 ? -22.986 1.953 4.241 1.00 95.12 402 SER A C 1
ATOM 3224 O O . SER A 1 402 ? -23.701 1.073 4.720 1.00 95.12 402 SER A O 1
ATOM 3226 N N . TYR A 1 403 ? -23.050 2.294 2.948 1.00 94.00 403 TYR A N 1
ATOM 3227 C CA . TYR A 1 403 ? -24.054 1.764 2.026 1.00 94.00 403 TYR A CA 1
ATOM 3228 C C . TYR A 1 403 ? -24.001 0.235 1.930 1.00 94.00 403 TYR A C 1
ATOM 3230 O O . TYR A 1 403 ? -25.006 -0.443 2.130 1.00 94.00 403 TYR A O 1
ATOM 3238 N N . MET A 1 404 ? -22.826 -0.340 1.646 1.00 94.12 404 MET A N 1
ATOM 3239 C CA . MET A 1 404 ? -22.689 -1.789 1.464 1.00 94.12 404 MET A CA 1
ATOM 3240 C C . MET A 1 404 ? -23.026 -2.568 2.740 1.00 94.12 404 MET A C 1
ATOM 3242 O O . MET A 1 404 ? -23.606 -3.654 2.665 1.00 94.12 404 MET A O 1
ATOM 3246 N N . LEU A 1 405 ? -22.660 -2.038 3.911 1.00 93.50 405 LEU A N 1
ATOM 3247 C CA . LEU A 1 405 ? -22.974 -2.674 5.185 1.00 93.50 405 LEU A CA 1
ATOM 3248 C C . LEU A 1 405 ? -24.465 -2.555 5.515 1.00 93.50 405 LEU A C 1
ATOM 3250 O O . LEU A 1 405 ? -25.062 -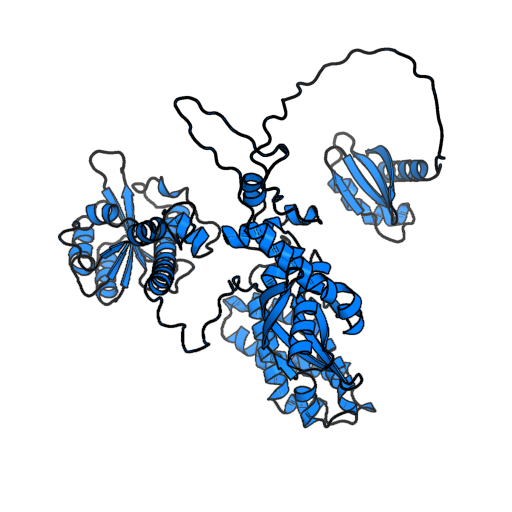3.555 5.917 1.00 93.50 405 LEU A O 1
ATOM 3254 N N . HIS A 1 406 ? -25.069 -1.388 5.272 1.00 92.00 406 HIS A N 1
ATOM 3255 C CA . HIS A 1 406 ? -26.507 -1.168 5.413 1.00 92.00 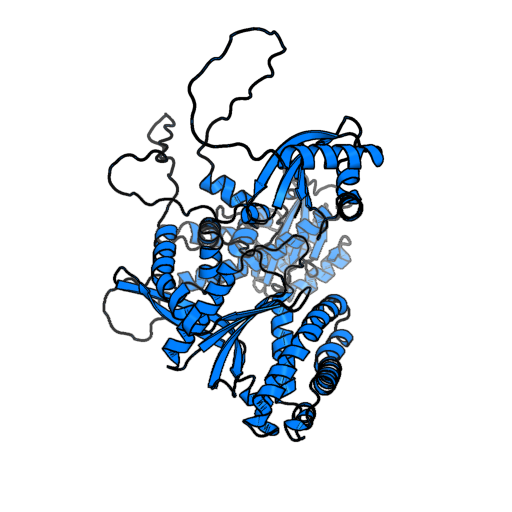406 HIS A CA 1
ATOM 3256 C C . HIS A 1 406 ? -27.296 -2.157 4.548 1.00 92.00 406 HIS A C 1
ATOM 3258 O O . HIS A 1 406 ? -28.118 -2.900 5.076 1.00 92.00 406 HIS A O 1
ATOM 3264 N N . GLN A 1 407 ? -26.970 -2.277 3.257 1.00 90.69 407 GLN A N 1
ATOM 3265 C CA . GLN A 1 407 ? -27.639 -3.221 2.350 1.00 90.69 407 GLN A CA 1
ATOM 3266 C C . GLN A 1 407 ? -27.517 -4.681 2.811 1.00 90.69 407 GLN A C 1
ATOM 3268 O O . GLN A 1 407 ? -28.421 -5.488 2.610 1.00 90.69 407 GLN A O 1
ATOM 3273 N N . LYS A 1 408 ? -26.401 -5.043 3.451 1.00 89.88 408 LYS A N 1
ATOM 3274 C CA . LYS A 1 408 ? -26.162 -6.410 3.930 1.00 89.88 408 LYS A CA 1
ATOM 3275 C C . LYS A 1 408 ? -26.845 -6.717 5.266 1.00 89.88 408 LYS A C 1
ATOM 3277 O O . LYS A 1 408 ? -27.103 -7.886 5.550 1.00 89.88 408 LYS A O 1
ATOM 3282 N N . LYS A 1 409 ? -27.048 -5.712 6.121 1.00 89.56 409 LYS A N 1
ATOM 3283 C CA . LYS A 1 409 ? -27.492 -5.894 7.515 1.00 89.56 409 LYS A CA 1
ATOM 3284 C C . LYS A 1 409 ? -28.876 -5.324 7.815 1.00 89.56 409 LYS A C 1
ATOM 3286 O O . LYS A 1 409 ? -29.463 -5.736 8.806 1.00 89.56 409 LYS A O 1
ATOM 3291 N N . GLY A 1 410 ? -29.390 -4.415 6.991 1.00 88.56 410 GLY A N 1
ATOM 3292 C CA . GLY A 1 410 ? -30.687 -3.764 7.180 1.00 88.56 410 GLY A CA 1
ATOM 3293 C C . GLY A 1 410 ? -30.746 -2.784 8.357 1.00 88.56 410 GLY A C 1
ATOM 3294 O O . GLY A 1 410 ? -31.835 -2.399 8.761 1.00 88.56 410 GLY A O 1
ATOM 3295 N N . VAL A 1 411 ? -29.600 -2.386 8.917 1.00 89.56 411 VAL A N 1
ATOM 3296 C CA . VAL A 1 411 ? -29.510 -1.468 10.068 1.00 89.56 411 VAL A CA 1
ATOM 3297 C C . VAL A 1 411 ? -28.873 -0.148 9.656 1.00 89.56 411 VAL A C 1
ATOM 3299 O O . VAL A 1 411 ? -28.168 -0.093 8.648 1.00 89.56 411 VAL A O 1
ATOM 3302 N N . ALA A 1 412 ? -29.119 0.919 10.411 1.00 88.88 412 ALA A N 1
ATOM 3303 C CA . ALA A 1 412 ? -28.543 2.220 10.108 1.00 88.88 412 ALA A CA 1
ATOM 3304 C C . ALA A 1 412 ? -27.027 2.246 10.372 1.00 88.88 412 ALA A C 1
ATOM 3306 O O . ALA A 1 412 ? -26.580 1.861 11.454 1.00 88.88 412 ALA A O 1
ATOM 3307 N N . ILE A 1 413 ? -26.258 2.685 9.368 1.00 94.88 413 ILE A N 1
ATOM 3308 C CA . ILE A 1 413 ? -24.794 2.739 9.413 1.00 94.88 413 ILE A CA 1
ATOM 3309 C C . ILE A 1 413 ? -24.325 4.170 9.138 1.00 94.88 413 ILE A C 1
ATOM 3311 O O . ILE A 1 413 ? -24.347 4.626 7.994 1.00 94.88 413 ILE A O 1
ATOM 3315 N N . ASP A 1 414 ? -23.856 4.846 10.174 1.00 96.50 414 ASP A N 1
ATOM 3316 C CA . ASP A 1 414 ? -23.128 6.106 10.069 1.00 96.50 414 ASP A CA 1
ATOM 3317 C C . ASP A 1 414 ? -21.689 5.849 9.607 1.00 96.50 414 ASP A C 1
ATOM 3319 O O . ASP A 1 414 ? -21.224 4.703 9.544 1.00 96.50 414 ASP A O 1
ATOM 3323 N N . ALA A 1 415 ? -20.952 6.911 9.301 1.00 96.25 415 ALA A N 1
ATOM 3324 C CA . ALA A 1 415 ? -19.568 6.801 8.876 1.00 96.25 415 ALA A CA 1
ATOM 3325 C C . ALA A 1 415 ? -18.672 7.871 9.495 1.00 96.25 415 ALA A C 1
ATOM 3327 O O . ALA A 1 415 ? -19.103 8.988 9.774 1.00 96.25 415 ALA A O 1
ATOM 3328 N N . ALA A 1 416 ? -17.391 7.551 9.659 1.00 95.69 416 ALA A N 1
ATOM 3329 C CA . ALA A 1 416 ? -16.399 8.522 10.079 1.00 95.69 416 ALA A CA 1
ATOM 3330 C C . ALA A 1 416 ? -15.014 8.282 9.466 1.00 95.69 416 ALA A C 1
ATOM 3332 O O . ALA A 1 416 ? -14.602 7.149 9.213 1.00 95.69 416 ALA A O 1
ATOM 3333 N N . VAL A 1 417 ? -14.276 9.376 9.284 1.00 94.50 417 VAL A N 1
ATOM 3334 C CA . VAL A 1 417 ? -12.859 9.379 8.904 1.00 94.50 417 VAL A CA 1
ATOM 3335 C C . VAL A 1 417 ? -12.060 9.939 10.070 1.00 94.50 417 VAL A C 1
ATOM 3337 O O . VAL A 1 417 ? -12.336 11.044 10.545 1.00 94.50 417 VAL A O 1
ATOM 3340 N N . TYR A 1 418 ? -11.091 9.165 10.553 1.00 93.75 418 TYR A N 1
ATOM 3341 C CA . TYR A 1 418 ? -10.222 9.544 11.666 1.00 93.75 418 TYR A CA 1
ATOM 3342 C C . TYR A 1 418 ? -8.815 9.809 11.138 1.00 93.75 418 TYR A C 1
ATOM 3344 O O . TYR A 1 418 ? -8.080 8.874 10.820 1.00 93.75 418 TYR A O 1
ATOM 3352 N N . CYS A 1 419 ? -8.426 11.078 11.069 1.00 90.88 419 CYS A N 1
ATOM 3353 C CA . CYS A 1 419 ? -7.063 11.482 10.744 1.00 90.88 419 CYS A CA 1
ATOM 3354 C C . CYS A 1 419 ? -6.272 11.601 12.044 1.00 90.88 419 CYS A C 1
ATOM 3356 O O . CYS A 1 419 ? -6.655 12.376 12.911 1.00 90.88 419 CYS A O 1
ATOM 3358 N N . VAL A 1 420 ? -5.200 10.829 12.214 1.00 87.50 420 VAL A N 1
ATOM 3359 C CA . VAL A 1 420 ? -4.509 10.706 13.517 1.00 87.50 420 VAL A CA 1
ATOM 3360 C C . VAL A 1 420 ? -3.201 11.489 13.614 1.00 87.50 420 VAL A C 1
ATOM 3362 O O . VAL A 1 420 ? -2.655 11.631 14.705 1.00 87.50 420 VAL A O 1
ATOM 3365 N N . LEU A 1 421 ? -2.686 11.981 12.484 1.00 82.38 421 LEU A N 1
ATOM 3366 C CA . LEU A 1 421 ? -1.460 12.774 12.404 1.00 82.38 421 LEU A CA 1
ATOM 3367 C C . LEU A 1 421 ? -1.688 14.018 11.524 1.00 82.38 421 LEU A C 1
ATOM 3369 O O . LEU A 1 421 ? -2.421 13.922 10.535 1.00 82.38 421 LEU A O 1
ATOM 3373 N N . PRO A 1 422 ? -1.049 15.163 11.839 1.00 74.12 422 PRO A N 1
ATOM 3374 C CA . PRO A 1 422 ? -0.230 15.409 13.037 1.00 74.12 422 PRO A CA 1
ATOM 3375 C C . PRO A 1 422 ? -1.066 15.540 14.323 1.00 74.12 422 PRO A C 1
ATOM 3377 O O . PRO A 1 422 ? -0.587 15.197 15.398 1.00 74.12 422 PRO A O 1
ATOM 3380 N N . GLU A 1 423 ? -2.327 15.951 14.197 1.00 82.62 423 GLU A N 1
ATOM 3381 C CA . GLU A 1 423 ? -3.310 16.029 15.279 1.00 82.62 423 GLU A CA 1
ATOM 3382 C C . GLU A 1 423 ? -4.532 15.174 14.942 1.00 82.62 423 GLU A C 1
ATOM 3384 O O . GLU A 1 423 ? -4.828 14.940 13.765 1.00 82.62 423 GLU A O 1
ATOM 3389 N N . PHE A 1 424 ? -5.244 14.714 15.976 1.00 89.12 424 PHE A N 1
ATOM 3390 C CA . PHE A 1 424 ? -6.470 13.951 15.780 1.00 89.12 424 PHE A CA 1
ATOM 3391 C C . PHE A 1 424 ? -7.585 14.853 15.252 1.00 89.12 424 PHE A C 1
ATOM 3393 O O . PHE A 1 424 ? -8.001 15.803 15.913 1.00 89.12 424 PHE A O 1
ATOM 3400 N N . GLN A 1 425 ? -8.099 14.518 14.074 1.00 90.56 425 GLN A N 1
ATOM 3401 C CA . GLN A 1 425 ? -9.268 15.147 13.479 1.00 90.56 425 GLN A CA 1
ATOM 3402 C C . GLN A 1 425 ? -10.289 14.077 13.107 1.00 90.56 425 GLN A C 1
ATOM 3404 O O . GLN A 1 425 ? -9.954 13.032 12.543 1.00 90.56 425 GLN A O 1
ATOM 3409 N N . LYS A 1 426 ? -11.553 14.360 13.419 1.00 92.62 426 LYS A N 1
ATOM 3410 C CA . LYS A 1 426 ? -12.685 13.479 13.147 1.00 92.62 426 LYS A CA 1
ATOM 3411 C C . LYS A 1 426 ? -13.644 14.164 12.187 1.00 92.62 426 LYS A C 1
ATOM 3413 O O . LYS A 1 426 ? -14.175 15.223 12.504 1.00 92.62 426 LYS A O 1
ATOM 3418 N N . GLN A 1 427 ? -13.928 13.504 11.074 1.00 93.62 427 GLN A N 1
ATOM 3419 C CA . GLN A 1 427 ? -15.065 13.825 10.216 1.00 93.62 427 GLN A CA 1
ATOM 3420 C C . GLN A 1 427 ? -16.123 12.751 10.442 1.00 93.62 427 GLN A C 1
ATOM 3422 O O . GLN A 1 427 ? -15.810 11.566 10.361 1.00 93.62 427 GLN A O 1
ATOM 3427 N N . TYR A 1 428 ? -17.340 13.157 10.785 1.00 94.31 428 TYR A N 1
ATOM 3428 C CA . TYR A 1 428 ? -18.462 12.260 11.045 1.00 94.31 428 TYR A CA 1
ATOM 3429 C C . TYR A 1 428 ? -19.594 12.591 10.080 1.00 94.31 428 TYR A C 1
ATOM 3431 O O . TYR A 1 428 ? -19.811 13.763 9.783 1.00 94.31 428 TYR A O 1
ATOM 3439 N N . TYR A 1 429 ? -20.280 11.552 9.621 1.00 94.62 429 TYR A N 1
ATOM 3440 C CA . TYR A 1 429 ? -21.376 11.632 8.672 1.00 94.62 429 TYR A CA 1
ATOM 3441 C C . TYR A 1 429 ? -22.497 10.713 9.141 1.00 94.62 429 TYR A C 1
ATOM 3443 O O . TYR A 1 429 ? -22.281 9.505 9.307 1.00 94.62 429 TYR A O 1
ATOM 3451 N N . SER A 1 430 ? -23.683 11.272 9.355 1.00 94.19 430 SER A N 1
ATOM 3452 C CA . SER A 1 430 ? -24.864 10.469 9.668 1.00 94.19 430 SER A CA 1
ATOM 3453 C C . SER A 1 430 ? -25.308 9.678 8.440 1.00 94.19 430 SER A C 1
ATOM 3455 O O . SER A 1 430 ? -25.035 10.054 7.296 1.00 94.19 430 SER A O 1
ATOM 3457 N N . ARG A 1 431 ? -26.016 8.567 8.650 1.00 91.38 431 ARG A N 1
ATOM 3458 C CA . ARG A 1 431 ? -26.637 7.825 7.544 1.00 91.38 431 ARG A CA 1
ATOM 3459 C C . ARG A 1 431 ? -27.474 8.736 6.643 1.00 91.38 431 ARG A C 1
ATOM 3461 O O . ARG A 1 431 ? -27.401 8.608 5.426 1.00 91.38 431 ARG A O 1
ATOM 3468 N N . GLU A 1 432 ? -28.264 9.616 7.241 1.00 90.94 432 GLU A N 1
ATOM 3469 C CA . GLU A 1 432 ? -29.196 10.495 6.542 1.00 90.94 432 GLU A CA 1
ATOM 3470 C C . GLU A 1 432 ? -28.435 11.461 5.614 1.00 90.94 432 GLU A C 1
ATOM 3472 O O . GLU A 1 432 ? -28.757 11.575 4.433 1.00 90.94 432 GLU A O 1
ATOM 3477 N N . GLU A 1 433 ? -27.334 12.052 6.095 1.00 89.31 433 GLU A N 1
ATOM 3478 C CA . GLU A 1 433 ? -26.449 12.888 5.272 1.00 89.31 433 GLU A CA 1
ATOM 3479 C C . GLU A 1 433 ? -25.840 12.106 4.100 1.00 89.31 433 GLU A C 1
ATOM 3481 O O . GLU A 1 433 ? -25.712 12.634 2.994 1.00 89.31 433 GLU A O 1
ATOM 3486 N N . LEU A 1 434 ? -25.452 10.845 4.317 1.00 90.69 434 LEU A N 1
ATOM 3487 C CA . LEU A 1 434 ? -24.845 10.002 3.282 1.00 90.69 434 LEU A CA 1
ATOM 3488 C C . LEU A 1 434 ? -25.852 9.556 2.212 1.00 90.69 434 LEU A C 1
ATOM 3490 O O . LEU A 1 434 ? -25.491 9.496 1.029 1.00 90.69 434 LEU A O 1
ATOM 3494 N N . GLU A 1 435 ? -27.090 9.261 2.620 1.00 85.12 435 GLU A N 1
ATOM 3495 C CA . GLU A 1 435 ? -28.194 8.867 1.737 1.00 85.12 435 GLU A CA 1
ATOM 3496 C C . GLU A 1 435 ? -28.585 9.999 0.781 1.00 85.12 435 GLU A C 1
ATOM 3498 O O . GLU A 1 435 ? -28.732 9.764 -0.423 1.00 85.12 435 GLU A O 1
ATOM 3503 N N . ASP A 1 436 ? -28.663 11.228 1.290 1.00 75.62 436 ASP A N 1
ATOM 3504 C CA . ASP A 1 436 ? -29.059 12.406 0.511 1.00 75.62 436 ASP A CA 1
ATOM 3505 C C . ASP A 1 436 ? -27.938 12.962 -0.381 1.00 75.62 436 ASP A C 1
ATOM 3507 O O . ASP A 1 436 ? -28.197 13.742 -1.300 1.00 75.62 436 ASP A O 1
ATOM 3511 N N . THR A 1 437 ? -26.685 12.557 -0.151 1.00 75.81 437 THR A N 1
ATOM 3512 C CA . THR A 1 437 ? -25.524 13.086 -0.880 1.00 75.81 437 THR A CA 1
ATOM 3513 C C . THR A 1 437 ? -24.876 12.051 -1.797 1.00 75.81 437 THR A C 1
ATOM 3515 O O . THR A 1 437 ? -25.011 12.099 -3.020 1.00 75.81 437 THR A O 1
ATOM 3518 N N . VAL A 1 438 ? -24.114 11.115 -1.234 1.00 78.19 438 VAL A N 1
ATOM 3519 C CA . VAL A 1 438 ? -23.175 10.282 -1.993 1.00 78.19 438 VAL A CA 1
ATOM 3520 C C . VAL A 1 438 ? -23.811 8.981 -2.466 1.00 78.19 438 VAL A C 1
ATOM 3522 O O . VAL A 1 438 ? -23.474 8.507 -3.555 1.00 78.19 438 VAL A O 1
ATOM 3525 N N . HIS A 1 439 ? -24.742 8.403 -1.702 1.00 82.56 439 HIS A N 1
ATOM 3526 C CA . HIS A 1 439 ? -25.359 7.113 -2.042 1.00 82.56 439 HIS A CA 1
ATOM 3527 C C . HIS A 1 439 ? -26.068 7.137 -3.396 1.00 82.56 439 HIS A C 1
ATOM 3529 O O . HIS A 1 439 ? -25.909 6.202 -4.183 1.00 82.56 439 HIS A O 1
ATOM 3535 N N . GLN A 1 440 ? -26.746 8.237 -3.721 1.00 81.62 440 GLN A N 1
ATOM 3536 C CA . GLN A 1 440 ? -27.427 8.418 -5.008 1.00 81.62 440 GLN A CA 1
ATOM 3537 C C . GLN A 1 440 ? -26.447 8.542 -6.188 1.00 81.62 440 GLN A C 1
ATOM 3539 O O . GLN A 1 440 ? -26.753 8.149 -7.314 1.00 81.62 440 GLN A O 1
ATOM 3544 N N . LEU A 1 441 ? -25.236 9.049 -5.940 1.00 86.38 441 LEU A N 1
ATOM 3545 C CA . LEU A 1 441 ? -24.232 9.312 -6.974 1.00 86.38 441 LEU A CA 1
ATOM 3546 C C . LEU A 1 441 ? -23.337 8.105 -7.283 1.00 86.38 441 LEU A C 1
ATOM 3548 O O . LEU A 1 441 ? -22.745 8.045 -8.368 1.00 86.38 441 LEU A O 1
ATOM 3552 N N . ILE A 1 442 ? -23.234 7.138 -6.364 1.00 88.25 442 ILE A N 1
ATOM 3553 C CA . ILE A 1 442 ? -22.346 5.975 -6.502 1.00 88.25 442 ILE A CA 1
ATOM 3554 C C . ILE A 1 442 ? -22.614 5.186 -7.800 1.00 88.25 442 ILE A C 1
ATOM 3556 O O . ILE A 1 442 ? -21.659 4.998 -8.561 1.00 88.25 442 ILE A O 1
ATOM 3560 N N . PRO A 1 443 ? -23.853 4.768 -8.137 1.00 91.38 443 PRO A N 1
ATOM 3561 C CA . PRO A 1 443 ? -24.111 4.013 -9.367 1.00 91.38 443 PRO A CA 1
ATOM 3562 C C . PRO A 1 443 ? -23.687 4.760 -10.638 1.00 91.38 443 PRO A C 1
ATOM 3564 O O . PRO A 1 443 ? -23.048 4.186 -11.522 1.00 91.38 443 PRO A O 1
ATOM 3567 N N . HIS A 1 444 ? -23.964 6.064 -10.709 1.00 91.50 444 HIS A N 1
ATOM 3568 C CA . HIS A 1 444 ? -23.555 6.899 -11.839 1.00 91.50 444 HIS A CA 1
ATOM 3569 C C . HIS A 1 444 ? -22.030 6.983 -11.956 1.00 91.50 444 HIS A C 1
ATOM 3571 O O . HIS A 1 444 ? -21.482 6.846 -13.053 1.00 91.50 444 HIS A O 1
ATOM 3577 N N . LYS A 1 445 ? -21.323 7.155 -10.833 1.00 91.44 445 LYS A N 1
ATOM 3578 C CA . LYS A 1 445 ? -19.858 7.204 -10.818 1.00 91.44 445 LYS A CA 1
ATOM 3579 C C . LYS A 1 445 ? -19.236 5.874 -11.246 1.00 91.44 445 LYS A C 1
ATOM 3581 O O . LYS A 1 445 ? -18.296 5.875 -12.037 1.00 91.44 445 LYS A O 1
ATOM 3586 N N . LEU A 1 446 ? -19.771 4.746 -10.780 1.00 93.88 446 LEU A N 1
ATOM 3587 C CA . LEU A 1 446 ? -19.311 3.410 -11.174 1.00 93.88 446 LEU A CA 1
ATOM 3588 C C . LEU A 1 446 ? -19.491 3.170 -12.681 1.00 93.88 446 LEU A C 1
ATOM 3590 O O . LEU A 1 446 ? -18.601 2.622 -13.335 1.00 93.88 446 LEU A O 1
ATOM 3594 N N . GLN A 1 447 ? -20.601 3.636 -13.259 1.00 93.25 447 GLN A N 1
ATOM 3595 C CA . GLN A 1 447 ? -20.809 3.576 -14.705 1.00 93.25 447 GLN A CA 1
ATOM 3596 C C . GLN A 1 447 ? -19.813 4.467 -15.465 1.00 93.25 447 GLN A C 1
ATOM 3598 O O . GLN A 1 447 ? -19.225 4.020 -16.450 1.00 93.25 447 GLN A O 1
ATOM 3603 N N . GLN A 1 448 ? -19.552 5.690 -14.988 1.00 92.44 448 GLN A N 1
ATOM 3604 C CA . GLN A 1 448 ? -18.520 6.564 -15.562 1.00 92.44 448 GLN A CA 1
ATOM 3605 C C . GLN A 1 448 ? -17.131 5.919 -15.518 1.00 92.44 448 GLN A C 1
ATOM 3607 O O . GLN A 1 448 ? -16.403 5.965 -16.506 1.00 92.44 448 GLN A O 1
ATOM 3612 N N . MET A 1 449 ? -16.774 5.263 -14.410 1.00 93.75 449 MET A N 1
ATOM 3613 C CA . MET A 1 449 ? -15.512 4.530 -14.292 1.00 93.75 449 MET A CA 1
ATOM 3614 C C . MET A 1 449 ? -15.385 3.451 -15.369 1.00 93.75 449 MET A C 1
ATOM 3616 O O . MET A 1 449 ? -14.341 3.356 -16.013 1.00 93.75 449 MET A O 1
ATOM 3620 N N . ARG A 1 450 ? -16.449 2.681 -15.633 1.00 92.12 450 ARG A N 1
ATOM 3621 C CA . ARG A 1 450 ? -16.460 1.705 -16.735 1.00 92.12 450 ARG A CA 1
ATOM 3622 C C . ARG A 1 450 ? -16.267 2.377 -18.089 1.00 92.12 450 ARG A C 1
ATOM 3624 O O . ARG A 1 450 ? -15.442 1.917 -18.872 1.00 92.12 450 ARG A O 1
ATOM 3631 N N . GLN A 1 451 ? -16.977 3.474 -18.348 1.00 89.88 451 GLN A N 1
ATOM 3632 C CA . GLN A 1 451 ? -16.845 4.231 -19.596 1.00 89.88 451 GLN A CA 1
ATOM 3633 C C . GLN A 1 451 ? -15.407 4.728 -19.796 1.00 89.88 451 GLN A C 1
ATOM 3635 O O . GLN A 1 451 ? -14.844 4.551 -20.876 1.00 89.88 451 GLN A O 1
ATOM 3640 N N . TRP A 1 452 ? -14.765 5.256 -18.753 1.00 91.44 452 TRP A N 1
ATOM 3641 C CA . TRP A 1 452 ? -13.361 5.665 -18.812 1.00 91.44 452 TRP A CA 1
ATOM 3642 C C . TRP A 1 452 ? -12.438 4.516 -19.192 1.00 91.44 452 TRP A C 1
ATOM 3644 O O . TRP A 1 452 ? -11.580 4.700 -20.044 1.00 91.44 452 TRP A O 1
ATOM 3654 N N . LEU A 1 453 ? -12.638 3.318 -18.642 1.00 87.75 453 LEU A N 1
ATOM 3655 C CA . LEU A 1 453 ? -11.817 2.153 -18.989 1.00 87.75 453 LEU A CA 1
ATOM 3656 C C . LEU A 1 453 ? -12.037 1.645 -20.419 1.00 87.75 453 LEU A C 1
ATOM 3658 O O . LEU A 1 453 ? -11.163 0.969 -20.962 1.00 87.75 453 LEU A O 1
ATOM 3662 N N . THR A 1 454 ? -13.161 1.983 -21.055 1.00 86.44 454 THR A N 1
ATOM 3663 C CA . THR A 1 454 ? -13.382 1.682 -22.481 1.00 86.44 454 THR A CA 1
ATOM 3664 C C . THR A 1 454 ? -12.691 2.664 -23.425 1.00 86.44 454 THR A C 1
ATOM 3666 O O . THR A 1 454 ? -12.479 2.321 -24.589 1.00 86.44 454 THR A O 1
ATOM 3669 N N . TRP A 1 455 ? -12.297 3.848 -22.942 1.00 84.19 455 TRP A N 1
ATOM 3670 C CA . TRP A 1 455 ? -11.550 4.815 -23.741 1.00 84.19 455 TRP A CA 1
ATOM 3671 C C . TRP A 1 455 ? -10.175 4.256 -24.144 1.00 84.19 455 TRP A C 1
ATOM 3673 O O . TRP A 1 455 ? -9.538 3.515 -23.385 1.00 84.19 455 TRP A O 1
ATOM 3683 N N . LYS A 1 456 ? -9.729 4.604 -25.354 1.00 74.19 456 LYS A N 1
ATOM 3684 C CA . LYS A 1 456 ? -8.410 4.278 -25.908 1.00 74.19 456 LYS A CA 1
ATOM 3685 C C . LYS A 1 456 ? -7.835 5.526 -26.593 1.00 74.19 456 LYS A C 1
ATOM 3687 O O . LYS A 1 456 ? -8.602 6.217 -27.266 1.00 74.19 456 LYS A O 1
ATOM 3692 N N . PRO A 1 457 ? -6.528 5.808 -26.460 1.00 66.06 457 PRO A N 1
ATOM 3693 C CA . PRO A 1 457 ? -5.883 6.856 -27.244 1.00 66.06 457 PRO A CA 1
ATOM 3694 C C . PRO A 1 457 ? -5.894 6.488 -28.736 1.00 66.06 457 PRO A C 1
ATOM 3696 O O . PRO A 1 457 ? -5.896 5.303 -29.086 1.00 66.06 457 PRO A O 1
ATOM 3699 N N . ALA A 1 458 ? -5.915 7.496 -29.612 1.00 55.34 458 ALA A N 1
ATOM 3700 C CA . ALA A 1 458 ? -5.819 7.291 -31.055 1.00 55.34 458 ALA A CA 1
ATOM 3701 C C . ALA A 1 458 ? -4.482 6.606 -31.399 1.00 55.34 458 ALA A C 1
ATOM 3703 O O . ALA A 1 458 ? -3.434 7.008 -30.896 1.00 55.34 458 ALA A O 1
ATOM 3704 N N . GLN A 1 459 ? -4.516 5.554 -32.221 1.00 44.97 459 GLN A N 1
ATOM 3705 C CA . GLN A 1 459 ? -3.309 4.884 -32.710 1.00 44.97 459 GLN A CA 1
ATOM 3706 C C . GLN A 1 459 ? -2.871 5.498 -34.046 1.00 44.97 459 GLN A C 1
ATOM 3708 O O . GLN A 1 459 ? -3.711 5.851 -34.870 1.00 44.97 459 GLN A O 1
ATOM 3713 N N . VAL A 1 460 ? -1.557 5.602 -34.263 1.00 36.53 460 VAL A N 1
ATOM 3714 C CA . VAL A 1 460 ? -0.973 5.915 -35.575 1.00 36.53 460 VAL A CA 1
ATOM 3715 C C . VAL A 1 460 ? -1.037 4.648 -36.429 1.00 36.53 460 VAL A C 1
ATOM 3717 O O . VAL A 1 460 ? -0.340 3.675 -36.142 1.00 36.53 460 VAL A O 1
ATOM 3720 N N . GLU A 1 461 ? -1.875 4.637 -37.463 1.00 34.47 461 GLU A N 1
ATOM 3721 C CA . GLU A 1 461 ? -1.861 3.593 -38.493 1.00 34.47 461 GLU A CA 1
ATOM 3722 C C . GLU A 1 461 ? -0.896 4.005 -39.615 1.00 34.47 461 GLU A C 1
ATOM 3724 O O . GLU A 1 461 ? -1.001 5.102 -40.161 1.00 34.47 461 GLU A O 1
ATOM 3729 N N . LYS A 1 462 ? 0.070 3.139 -39.953 1.00 30.52 462 LYS A N 1
ATOM 3730 C CA . LYS A 1 462 ? 0.907 3.305 -41.150 1.00 30.52 462 LYS A CA 1
ATOM 3731 C C . LYS A 1 462 ? 0.146 2.771 -42.364 1.00 30.52 462 LYS A C 1
ATOM 3733 O O . LYS A 1 462 ? 0.063 1.557 -42.536 1.00 30.52 462 LYS A O 1
ATOM 3738 N N . GLU A 1 463 ? -0.363 3.660 -43.210 1.00 32.34 463 GLU A N 1
ATOM 3739 C CA . GLU A 1 463 ? -0.801 3.328 -44.572 1.00 32.34 463 GLU A CA 1
ATOM 3740 C C . GLU A 1 463 ? 0.256 3.829 -45.571 1.00 32.34 463 GLU A C 1
ATOM 3742 O O . GLU A 1 463 ? 0.331 5.018 -45.864 1.00 32.34 463 GLU A O 1
ATOM 3747 N N . GLY A 1 464 ? 1.082 2.917 -46.096 1.00 47.44 464 GLY A N 1
ATOM 3748 C CA . GLY A 1 464 ? 2.041 3.208 -47.171 1.00 47.44 464 GLY A CA 1
ATOM 3749 C C . GLY A 1 464 ? 3.258 4.065 -46.788 1.00 47.44 464 GLY A C 1
ATOM 3750 O O . GLY A 1 464 ? 3.556 4.282 -45.614 1.00 47.44 464 GLY A O 1
ATOM 3751 N N . ASP A 1 465 ? 3.975 4.527 -47.818 1.00 36.12 465 ASP A N 1
ATOM 3752 C CA . ASP A 1 465 ? 5.293 5.186 -47.744 1.00 36.12 465 ASP A CA 1
ATOM 3753 C C . ASP A 1 465 ? 5.238 6.658 -47.273 1.00 36.12 465 ASP A C 1
ATOM 3755 O O . ASP A 1 465 ? 6.161 7.436 -47.511 1.00 36.12 465 ASP A O 1
ATOM 3759 N N . GLY A 1 466 ? 4.160 7.058 -46.593 1.00 37.75 466 GLY A N 1
ATOM 3760 C CA . GLY A 1 466 ? 3.977 8.399 -46.041 1.00 37.75 466 GLY A CA 1
ATOM 3761 C C . GLY A 1 466 ? 3.348 8.364 -44.649 1.00 37.75 466 GLY A C 1
ATOM 3762 O O . GLY A 1 466 ? 2.292 7.772 -44.440 1.00 37.75 466 GLY A O 1
ATOM 3763 N N . GLU A 1 467 ? 3.982 9.026 -43.679 1.00 30.19 467 GLU A N 1
ATOM 3764 C CA . GLU A 1 467 ? 3.411 9.221 -42.344 1.00 30.19 467 GLU A CA 1
ATOM 3765 C C . GLU A 1 467 ? 2.264 10.237 -42.409 1.00 30.19 467 GLU A C 1
ATOM 3767 O O . GLU A 1 467 ? 2.487 11.431 -42.594 1.00 30.19 467 GLU A O 1
ATOM 3772 N N . THR A 1 468 ? 1.022 9.777 -42.231 1.00 34.06 468 THR A N 1
ATOM 3773 C CA . THR A 1 468 ? -0.124 10.673 -42.018 1.00 34.06 468 THR A CA 1
ATOM 3774 C C . THR A 1 468 ? -0.618 10.525 -40.582 1.00 34.06 468 THR A C 1
ATOM 3776 O O . THR A 1 468 ? -1.217 9.515 -40.216 1.00 34.06 468 THR A O 1
ATOM 3779 N N . ILE A 1 469 ? -0.390 11.544 -39.750 1.00 33.88 469 ILE A N 1
ATOM 3780 C CA . ILE A 1 469 ? -0.931 11.612 -38.387 1.00 33.88 469 ILE A CA 1
ATOM 3781 C C . ILE A 1 469 ? -2.420 11.980 -38.481 1.00 33.88 469 ILE A C 1
ATOM 3783 O O . ILE A 1 469 ? -2.777 13.149 -38.626 1.00 33.88 469 ILE A O 1
ATOM 3787 N N . LYS A 1 470 ? -3.327 11.000 -38.384 1.00 35.41 470 LYS A N 1
ATOM 3788 C CA . LYS A 1 470 ? -4.758 11.284 -38.173 1.00 35.41 470 LYS A CA 1
ATOM 3789 C C . LYS A 1 470 ? -4.993 11.645 -36.702 1.00 35.41 470 LYS A C 1
ATOM 3791 O O . LYS A 1 470 ? -5.357 10.803 -35.886 1.00 35.41 470 LYS A O 1
ATOM 3796 N N . ASN A 1 471 ? -4.833 12.923 -36.364 1.00 34.00 471 ASN A N 1
ATOM 3797 C CA . ASN A 1 471 ? -5.258 13.471 -35.075 1.00 34.00 471 ASN A CA 1
ATOM 3798 C C . ASN A 1 471 ? -6.795 13.450 -34.970 1.00 34.00 471 ASN A C 1
ATOM 3800 O O . ASN A 1 471 ? -7.464 14.399 -35.367 1.00 34.00 471 ASN A O 1
ATOM 3804 N N . HIS A 1 472 ? -7.384 12.399 -34.394 1.00 40.50 472 HIS A N 1
ATOM 3805 C CA . HIS A 1 472 ? -8.817 12.373 -34.032 1.00 40.50 472 HIS A CA 1
ATOM 3806 C C . HIS A 1 472 ? -9.133 13.150 -32.732 1.00 40.50 472 HIS A C 1
ATOM 3808 O O . HIS A 1 472 ? -10.175 12.951 -32.114 1.00 40.50 472 HIS A O 1
ATOM 3814 N N . CYS A 1 473 ? -8.265 14.085 -32.322 1.00 34.62 473 CYS A N 1
ATOM 3815 C CA . CYS A 1 473 ? -8.558 15.043 -31.247 1.00 34.62 473 CYS A CA 1
ATOM 3816 C C . CYS A 1 473 ? -9.419 16.238 -31.699 1.00 34.62 473 CYS A C 1
ATOM 3818 O O . CYS A 1 473 ? -9.688 17.129 -30.895 1.00 34.62 473 CYS A O 1
ATOM 3820 N N . THR A 1 474 ? -9.902 16.257 -32.946 1.00 32.00 474 THR A N 1
ATOM 3821 C CA . THR A 1 474 ? -10.996 17.150 -33.360 1.00 32.00 474 THR A CA 1
ATOM 3822 C C . THR A 1 474 ? -12.300 16.361 -33.504 1.00 32.00 474 THR A C 1
ATOM 3824 O O . THR A 1 474 ? -12.286 15.245 -34.024 1.00 32.00 474 THR A O 1
ATOM 3827 N N . PRO A 1 475 ? -13.441 16.897 -33.026 1.00 29.17 475 PRO A N 1
ATOM 3828 C CA . PRO A 1 475 ? -14.709 16.183 -33.034 1.00 29.17 475 PRO A CA 1
ATOM 3829 C C . PRO A 1 475 ? -15.224 16.088 -34.472 1.00 29.17 475 PRO A C 1
ATOM 3831 O O . PRO A 1 475 ? -15.878 17.003 -34.965 1.00 29.17 475 PRO A O 1
ATOM 3834 N N . THR A 1 476 ? -14.940 14.985 -35.162 1.00 27.64 476 THR A N 1
ATOM 3835 C CA . THR A 1 476 ? -15.652 14.659 -36.398 1.00 27.64 476 THR A CA 1
ATOM 3836 C C . THR A 1 476 ? -16.943 13.937 -36.030 1.00 27.64 476 THR A C 1
ATOM 3838 O O . THR A 1 476 ? -16.950 12.928 -35.326 1.00 27.64 476 THR A O 1
ATOM 3841 N N . ILE A 1 477 ? -18.061 14.509 -36.464 1.00 34.56 477 ILE A N 1
ATOM 3842 C CA . ILE A 1 477 ? -19.408 13.980 -36.266 1.00 34.56 477 ILE A CA 1
ATOM 3843 C C . ILE A 1 477 ? -19.493 12.602 -36.939 1.00 34.56 477 ILE A C 1
ATOM 3845 O O . ILE A 1 477 ? -19.562 12.517 -38.160 1.00 34.56 477 ILE A O 1
ATOM 3849 N N . GLY A 1 478 ? -19.513 11.524 -36.147 1.00 29.39 478 GLY A N 1
ATOM 3850 C CA . GLY A 1 478 ? -19.935 10.204 -36.628 1.00 29.39 478 GLY A CA 1
ATOM 3851 C C . GLY A 1 478 ? -19.212 8.999 -36.024 1.00 29.39 478 GLY A C 1
ATOM 3852 O O . GLY A 1 478 ? -18.178 8.584 -36.521 1.00 29.39 478 GLY A O 1
ATOM 3853 N N . LYS A 1 479 ? -19.874 8.368 -35.040 1.00 33.16 479 LYS A N 1
ATOM 3854 C CA . LYS A 1 479 ? -19.686 6.989 -34.529 1.00 33.16 479 LYS A CA 1
ATOM 3855 C C . LYS A 1 479 ? -18.422 6.698 -33.697 1.00 33.16 479 LYS A C 1
ATOM 3857 O O . LYS A 1 479 ? -17.548 5.943 -34.099 1.00 33.16 479 LYS A O 1
ATOM 3862 N N . GLY A 1 480 ? -18.447 7.192 -32.450 1.00 35.84 480 GLY A N 1
ATOM 3863 C CA . GLY A 1 480 ? -17.636 6.672 -31.335 1.00 35.84 480 GLY A CA 1
ATOM 3864 C C . GLY A 1 480 ? -17.169 7.710 -30.304 1.00 35.84 480 GLY A C 1
ATOM 3865 O O . GLY A 1 480 ? -16.001 7.703 -29.942 1.00 35.84 480 GLY A O 1
ATOM 3866 N N . ASN A 1 481 ? -18.036 8.620 -29.836 1.00 46.28 481 ASN A N 1
ATOM 3867 C CA . ASN A 1 481 ? -17.686 9.738 -28.935 1.00 46.28 481 ASN A CA 1
ATOM 3868 C C . ASN A 1 481 ? -17.376 9.311 -27.479 1.00 46.28 481 ASN A C 1
ATOM 3870 O O . ASN A 1 481 ? -18.081 9.707 -26.549 1.00 46.28 481 ASN A O 1
ATOM 3874 N N . LEU A 1 482 ? -16.326 8.528 -27.234 1.00 59.91 482 LEU A N 1
ATOM 3875 C CA . LEU A 1 482 ? -15.813 8.358 -25.870 1.00 59.91 482 LEU A CA 1
ATOM 3876 C C . LEU A 1 482 ? -14.811 9.479 -25.572 1.00 59.91 482 LEU A C 1
ATOM 3878 O O . LEU A 1 482 ? -13.738 9.546 -26.167 1.00 59.91 482 LEU A O 1
ATOM 3882 N N . LYS A 1 483 ? -15.175 10.382 -24.654 1.00 74.06 483 LYS A N 1
ATOM 3883 C CA . LYS A 1 483 ? -14.269 11.427 -24.158 1.00 74.06 483 LYS A CA 1
ATOM 3884 C C . LYS A 1 483 ? -13.173 10.793 -23.288 1.00 74.06 483 LYS A C 1
ATOM 3886 O O . LYS A 1 483 ? -13.474 9.840 -22.563 1.00 74.06 483 LYS A O 1
ATOM 3891 N N . PRO A 1 484 ? -11.935 11.321 -23.312 1.00 84.44 484 PRO A N 1
ATOM 3892 C CA . PRO A 1 484 ? -10.897 10.864 -22.400 1.00 84.44 484 PRO A CA 1
ATOM 3893 C C . PRO A 1 484 ? -11.339 11.042 -20.939 1.00 84.44 484 PRO A C 1
ATOM 3895 O O . PRO A 1 484 ? -12.117 11.958 -20.642 1.00 84.44 484 PRO A O 1
ATOM 3898 N N . PRO A 1 485 ? -10.827 10.210 -20.014 1.00 90.12 485 PRO A N 1
ATOM 3899 C CA . PRO A 1 485 ? -10.939 10.464 -18.585 1.00 90.12 485 PRO A CA 1
ATOM 3900 C C . PRO A 1 485 ? -10.543 11.920 -18.269 1.00 90.12 485 PRO A C 1
ATOM 3902 O O . PRO A 1 485 ? -9.460 12.366 -18.674 1.00 90.12 485 PRO A O 1
ATOM 3905 N N . PRO A 1 486 ? -11.407 12.693 -17.590 1.00 90.12 486 PRO A N 1
ATOM 3906 C CA . PRO A 1 486 ? -11.124 14.096 -17.330 1.00 90.12 486 PRO A CA 1
ATOM 3907 C C . PRO A 1 486 ? -10.007 14.258 -16.293 1.00 90.12 486 PRO A C 1
ATOM 3909 O O . PRO A 1 486 ? -9.756 13.374 -15.469 1.00 90.12 486 PRO A O 1
ATOM 3912 N N . LEU A 1 487 ? -9.349 15.418 -16.329 1.00 89.62 487 LEU A N 1
ATOM 3913 C CA . LEU A 1 487 ? -8.434 15.859 -15.275 1.00 89.62 487 LEU A CA 1
ATOM 3914 C C . LEU A 1 487 ? -9.141 15.879 -13.912 1.00 89.62 487 LEU A C 1
ATOM 3916 O O . LEU A 1 487 ? -10.371 15.946 -13.826 1.00 89.62 487 LEU A O 1
ATOM 3920 N N . THR A 1 488 ? -8.347 15.846 -12.843 1.0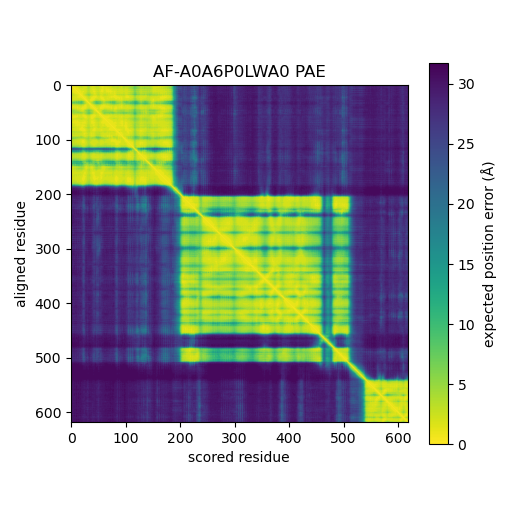0 86.75 488 THR A N 1
ATOM 3921 C CA . THR A 1 488 ? -8.858 16.145 -11.503 1.00 86.75 488 THR A CA 1
ATOM 3922 C C . THR A 1 488 ? -9.540 17.518 -11.481 1.00 86.75 488 THR A C 1
ATOM 3924 O O . THR A 1 488 ? -9.121 18.450 -12.169 1.00 86.75 488 THR A O 1
ATOM 3927 N N . ARG A 1 489 ? -10.595 17.649 -10.670 1.00 83.81 489 ARG A N 1
ATOM 3928 C CA . ARG A 1 489 ? -11.244 18.943 -10.400 1.00 83.81 489 ARG A CA 1
ATOM 3929 C C . ARG A 1 489 ? -10.418 19.824 -9.459 1.00 83.81 489 ARG A C 1
ATOM 3931 O O . ARG A 1 489 ? -10.764 20.984 -9.274 1.00 83.81 489 ARG A O 1
ATOM 3938 N N . GLN A 1 490 ? -9.351 19.279 -8.877 1.00 83.88 490 GLN A N 1
ATOM 3939 C CA . GLN A 1 490 ? -8.475 19.939 -7.920 1.00 83.88 490 GLN A CA 1
ATOM 3940 C C . GLN A 1 490 ? -7.063 20.055 -8.515 1.00 83.88 490 GLN A C 1
ATOM 3942 O O . GLN A 1 490 ? -6.250 19.148 -8.344 1.00 83.88 490 GLN A O 1
ATOM 3947 N N . PRO A 1 491 ? -6.737 21.151 -9.230 1.00 82.94 491 PRO A N 1
ATOM 3948 C CA . PRO A 1 491 ? -5.484 21.259 -9.983 1.00 82.94 491 PRO A CA 1
ATOM 3949 C C . PRO A 1 491 ? -4.221 21.064 -9.137 1.00 82.94 491 PRO A C 1
ATOM 3951 O O . PRO A 1 491 ? -3.226 20.541 -9.630 1.00 82.94 491 PRO A O 1
ATOM 3954 N N . HIS A 1 492 ? -4.267 21.423 -7.852 1.00 84.12 492 HIS A N 1
ATOM 3955 C CA . HIS A 1 492 ? -3.150 21.241 -6.928 1.00 84.12 492 HIS A CA 1
ATOM 3956 C C . HIS A 1 492 ? -2.804 19.757 -6.685 1.00 84.12 492 HIS A C 1
ATOM 3958 O O . HIS A 1 492 ? -1.642 19.453 -6.424 1.00 84.12 492 HIS A O 1
ATOM 3964 N N . LEU A 1 493 ? -3.754 18.821 -6.849 1.00 84.69 493 LEU A N 1
ATOM 3965 C CA . LEU A 1 493 ? -3.479 17.380 -6.768 1.00 84.69 493 LEU A CA 1
ATOM 3966 C C . LEU A 1 493 ? -2.529 16.915 -7.877 1.00 84.69 493 LEU A C 1
ATOM 3968 O O . LEU A 1 493 ? -1.792 15.954 -7.676 1.00 84.69 493 LEU A O 1
ATOM 3972 N N . CYS A 1 494 ? -2.487 17.597 -9.029 1.00 87.06 494 CYS A N 1
ATOM 3973 C CA . CYS A 1 494 ? -1.529 17.277 -10.088 1.00 87.06 494 CYS A CA 1
ATOM 3974 C C . CY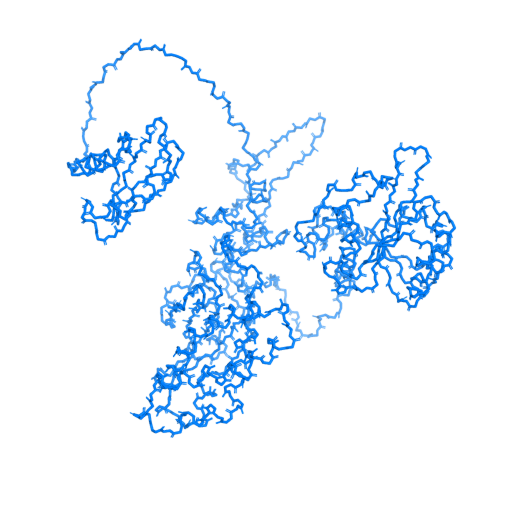S A 1 494 ? -0.076 17.475 -9.633 1.00 87.06 494 CYS A C 1
ATOM 3976 O O . CYS A 1 494 ? 0.780 16.701 -10.050 1.00 87.06 494 CYS A O 1
ATOM 3978 N N . ASN A 1 495 ? 0.194 18.450 -8.757 1.00 83.94 495 ASN A N 1
ATOM 3979 C CA . ASN A 1 495 ? 1.547 18.784 -8.291 1.00 83.94 495 ASN A CA 1
ATOM 3980 C C . ASN A 1 495 ? 2.125 17.740 -7.329 1.00 83.94 495 ASN A C 1
ATOM 3982 O O . ASN A 1 495 ? 3.337 17.603 -7.213 1.00 83.94 495 ASN A O 1
ATOM 3986 N N . ILE A 1 496 ? 1.250 17.007 -6.642 1.00 82.44 496 ILE A N 1
ATOM 3987 C CA . ILE A 1 496 ? 1.607 15.920 -5.721 1.00 82.44 496 ILE A CA 1
ATOM 3988 C C . ILE A 1 496 ? 1.177 14.554 -6.276 1.00 82.44 496 ILE A C 1
ATOM 3990 O O . ILE A 1 496 ? 1.120 13.560 -5.550 1.00 82.44 496 ILE A O 1
ATOM 3994 N N . CYS A 1 497 ? 0.832 14.495 -7.567 1.00 83.50 497 CYS A N 1
ATOM 3995 C CA . CYS A 1 497 ? 0.366 13.277 -8.207 1.00 83.50 497 CYS A CA 1
ATOM 3996 C C . CYS A 1 497 ? 1.548 12.324 -8.420 1.00 83.50 497 CYS A C 1
ATOM 3998 O O . CYS A 1 497 ? 2.485 12.666 -9.146 1.00 83.50 497 CYS A O 1
ATOM 4000 N N . PRO A 1 498 ? 1.489 11.086 -7.903 1.00 78.94 498 PRO A N 1
ATOM 4001 C CA . PRO A 1 498 ? 2.572 10.121 -8.080 1.00 78.94 498 PRO A CA 1
ATOM 4002 C C . PRO A 1 498 ? 2.770 9.668 -9.535 1.00 78.94 498 PRO A C 1
ATOM 4004 O O . PRO A 1 498 ? 3.764 9.016 -9.838 1.00 78.94 498 PRO A O 1
ATOM 4007 N N . GLN A 1 499 ? 1.821 9.974 -10.424 1.00 81.25 499 GLN A N 1
ATOM 4008 C CA . GLN A 1 499 ? 1.877 9.650 -11.851 1.00 81.25 499 GLN A CA 1
ATOM 4009 C C . GLN A 1 499 ? 1.750 10.904 -12.726 1.00 81.25 499 GLN A C 1
ATOM 4011 O O . GLN A 1 499 ? 1.218 10.832 -13.832 1.00 81.25 499 GLN A O 1
ATOM 4016 N N . GLN A 1 500 ? 2.195 12.069 -12.236 1.00 84.12 500 GLN A N 1
ATOM 4017 C CA . GLN A 1 500 ? 2.099 13.338 -12.969 1.00 84.12 500 GLN A CA 1
ATOM 4018 C C . GLN A 1 500 ? 2.741 13.250 -14.361 1.00 84.12 500 GLN A C 1
ATOM 4020 O O . GLN A 1 500 ? 2.082 13.571 -15.347 1.00 84.12 500 GLN A O 1
ATOM 4025 N N . GLN A 1 501 ? 3.982 12.759 -14.444 1.00 74.75 501 GLN A N 1
ATOM 4026 C CA . GLN A 1 501 ? 4.715 12.623 -15.708 1.00 74.75 501 GLN A CA 1
ATOM 4027 C C . GLN A 1 501 ? 3.989 11.681 -16.676 1.00 74.75 501 GLN A C 1
ATOM 4029 O O . GLN A 1 501 ? 3.696 12.062 -17.804 1.00 74.75 501 GLN A O 1
ATOM 4034 N N . THR A 1 502 ? 3.593 10.492 -16.206 1.00 73.62 502 THR A N 1
ATOM 4035 C CA . THR A 1 502 ? 2.807 9.534 -16.999 1.00 73.62 502 THR A CA 1
ATOM 4036 C C . THR A 1 502 ? 1.507 10.155 -17.505 1.00 73.62 502 THR A C 1
ATOM 4038 O O . THR A 1 502 ? 1.128 9.949 -18.651 1.00 73.62 502 THR A O 1
ATOM 4041 N N . CYS A 1 503 ? 0.821 10.934 -16.666 1.00 80.81 503 CYS A N 1
ATOM 4042 C CA . CYS A 1 503 ? -0.416 11.620 -17.024 1.00 80.81 503 CYS A CA 1
ATOM 4043 C C . CYS A 1 503 ? -0.204 12.668 -18.125 1.00 80.81 503 CYS A C 1
ATOM 4045 O O . CYS A 1 503 ? -0.999 12.713 -19.062 1.00 80.81 503 CYS A O 1
ATOM 4047 N N . GLN A 1 504 ? 0.860 13.469 -18.031 1.00 79.31 504 GLN A N 1
ATOM 4048 C CA . GLN A 1 504 ? 1.211 14.474 -19.037 1.00 79.31 504 GLN A CA 1
ATOM 4049 C C . GLN A 1 504 ? 1.545 13.809 -20.374 1.00 79.31 504 GLN A C 1
ATOM 4051 O O . GLN A 1 504 ? 0.873 14.066 -21.365 1.00 79.31 504 GLN A O 1
ATOM 4056 N N . THR A 1 505 ? 2.484 12.865 -20.397 1.00 72.31 505 THR A N 1
ATOM 4057 C CA . THR A 1 505 ? 2.870 12.176 -21.638 1.00 72.31 505 THR A CA 1
ATOM 4058 C C . THR A 1 505 ? 1.689 11.434 -22.271 1.00 72.31 505 THR A C 1
ATOM 4060 O O . THR A 1 505 ? 1.452 11.524 -23.469 1.00 72.31 505 THR A O 1
ATOM 4063 N N . PHE A 1 506 ? 0.889 10.721 -21.474 1.00 73.38 506 PHE A N 1
ATOM 4064 C CA . PHE A 1 506 ? -0.148 9.841 -22.014 1.00 73.38 506 PHE A CA 1
ATOM 4065 C C . PHE A 1 506 ? -1.408 10.570 -22.507 1.00 73.38 506 PHE A C 1
ATOM 4067 O O . PHE A 1 506 ? -2.073 10.090 -23.426 1.00 73.38 506 PHE A O 1
ATOM 4074 N N . PHE A 1 507 ? -1.778 11.697 -21.894 1.00 77.38 507 PHE A N 1
ATOM 4075 C CA . PHE A 1 507 ? -2.985 12.442 -22.269 1.00 77.38 507 PHE A CA 1
ATOM 4076 C C . PHE A 1 507 ? -2.705 13.747 -23.025 1.00 77.38 507 PHE A C 1
ATOM 4078 O O . PHE A 1 507 ? -3.659 14.332 -23.544 1.00 77.38 507 PHE A O 1
ATOM 4085 N N . GLU A 1 508 ? -1.460 14.235 -23.052 1.00 68.06 508 GLU A N 1
ATOM 4086 C CA . GLU A 1 508 ? -1.124 15.586 -23.534 1.00 68.06 508 GLU A CA 1
ATOM 4087 C C . GLU A 1 508 ? -0.163 15.604 -24.743 1.00 68.06 508 GLU A C 1
ATOM 4089 O O . GLU A 1 508 ? -0.056 16.655 -25.381 1.00 68.06 508 GLU A O 1
ATOM 4094 N N . ASP A 1 509 ? 0.395 14.458 -25.171 1.00 45.38 509 ASP A N 1
ATOM 4095 C CA . ASP A 1 509 ? 1.107 14.323 -26.458 1.00 45.38 509 ASP A CA 1
ATOM 4096 C C . ASP A 1 509 ? 0.126 14.290 -27.645 1.00 45.38 509 ASP A C 1
ATOM 4098 O O . ASP A 1 509 ? -0.263 13.262 -28.198 1.00 45.38 509 ASP A O 1
ATOM 4102 N N . GLY A 1 510 ? -0.308 15.497 -27.994 1.00 41.75 510 GLY A N 1
ATOM 4103 C CA . GLY A 1 510 ? -1.081 15.863 -29.180 1.00 41.75 510 GLY A CA 1
ATOM 4104 C C . GLY A 1 510 ? -1.168 17.382 -29.382 1.00 41.75 510 GLY A C 1
ATOM 4105 O O . GLY A 1 510 ? -1.927 17.845 -30.231 1.00 41.75 510 GLY A O 1
ATOM 4106 N N . LYS A 1 511 ? -0.420 18.173 -28.598 1.00 33.03 511 LYS A N 1
ATOM 4107 C CA . LYS A 1 511 ? -0.261 19.617 -28.792 1.00 33.03 511 LYS A CA 1
ATOM 4108 C C . LYS A 1 511 ? 1.129 19.902 -29.355 1.00 33.03 511 LYS A C 1
ATOM 4110 O O . LYS A 1 511 ? 2.094 20.036 -28.612 1.00 33.03 511 LYS A O 1
ATOM 4115 N N . THR A 1 512 ? 1.213 19.992 -30.676 1.00 29.03 512 THR A N 1
ATOM 4116 C CA . THR A 1 512 ? 2.306 20.670 -31.376 1.00 29.03 512 THR A CA 1
ATOM 4117 C C . THR A 1 512 ? 2.360 22.148 -30.974 1.00 29.03 512 THR A C 1
ATOM 4119 O O . THR A 1 512 ? 1.331 22.818 -30.943 1.00 29.03 512 THR A O 1
ATOM 4122 N N . GLU A 1 513 ? 3.584 22.603 -30.694 1.00 27.98 513 GLU A N 1
ATOM 4123 C CA . GLU A 1 513 ? 4.107 23.975 -30.793 1.00 27.98 513 GLU A CA 1
ATOM 4124 C C . GLU A 1 513 ? 3.415 25.090 -29.981 1.00 27.98 513 GLU A C 1
ATOM 4126 O O . GLU A 1 513 ? 2.387 25.650 -30.353 1.00 27.98 513 GLU A O 1
ATOM 4131 N N . GLN A 1 514 ? 4.086 25.528 -28.911 1.00 27.95 514 GLN A N 1
ATOM 4132 C CA . GLN A 1 514 ? 4.175 26.962 -28.632 1.00 27.95 514 GLN A CA 1
ATOM 4133 C C . GLN A 1 514 ? 5.461 27.472 -29.288 1.00 27.95 514 GLN A C 1
ATOM 4135 O O . GLN A 1 514 ? 6.559 27.068 -28.903 1.00 27.95 514 GLN A O 1
ATOM 4140 N N . GLU A 1 515 ? 5.316 28.326 -30.302 1.00 26.50 515 GLU A N 1
ATOM 4141 C CA . GLU A 1 515 ? 6.428 29.058 -30.906 1.00 26.50 515 GLU A CA 1
ATOM 4142 C C . GLU A 1 515 ? 7.200 29.877 -29.851 1.00 26.50 515 GLU A C 1
ATOM 4144 O O . GLU A 1 515 ? 6.598 30.455 -28.937 1.00 26.50 515 GLU A O 1
ATOM 4149 N N . PRO A 1 516 ? 8.531 30.003 -29.986 1.00 30.25 516 PRO A N 1
ATOM 4150 C CA . PRO A 1 516 ? 9.325 30.870 -29.133 1.00 30.25 516 PRO A CA 1
ATOM 4151 C C . PRO A 1 516 ? 9.142 32.329 -29.570 1.00 30.25 516 PRO A C 1
ATOM 4153 O O . PRO A 1 516 ? 9.750 32.788 -30.538 1.00 30.25 516 PRO A O 1
ATOM 4156 N N . VAL A 1 517 ? 8.338 33.099 -28.834 1.00 28.98 517 VAL A N 1
ATOM 4157 C CA . VAL A 1 517 ? 8.257 34.550 -29.051 1.00 28.98 517 VAL A CA 1
ATOM 4158 C C . VAL A 1 517 ? 9.543 35.204 -28.536 1.00 28.98 517 VAL A C 1
ATOM 4160 O O . VAL A 1 517 ? 9.766 35.346 -27.333 1.00 28.98 517 VAL A O 1
ATOM 4163 N N . LYS A 1 518 ? 10.412 35.594 -29.478 1.00 29.28 518 LYS A N 1
ATOM 4164 C CA . LYS A 1 518 ? 11.555 36.492 -29.250 1.00 29.28 518 LYS A CA 1
ATOM 4165 C C . LYS A 1 518 ? 11.083 37.852 -28.706 1.00 29.28 518 LYS A C 1
ATOM 4167 O O . LYS A 1 518 ? 10.019 38.328 -29.098 1.00 29.28 518 LYS A O 1
ATOM 4172 N N . PRO A 1 519 ? 11.891 38.525 -27.870 1.00 27.33 519 PRO A N 1
ATOM 4173 C CA . PRO A 1 519 ? 11.532 39.819 -27.300 1.00 27.33 519 PRO A CA 1
ATOM 4174 C C . PRO A 1 519 ? 11.646 40.941 -28.348 1.00 27.33 519 PRO A C 1
ATOM 4176 O O . PRO A 1 519 ? 12.674 41.018 -29.028 1.00 27.33 519 PRO A O 1
ATOM 4179 N N . PRO A 1 520 ? 10.669 41.860 -28.458 1.00 28.97 520 PRO A N 1
ATOM 4180 C CA . PRO A 1 520 ? 10.869 43.114 -29.162 1.00 28.97 520 PRO A CA 1
ATOM 4181 C C . PRO A 1 520 ? 11.336 44.217 -28.201 1.00 28.97 520 PRO A C 1
ATOM 4183 O O . PRO A 1 520 ? 10.738 44.479 -27.158 1.00 28.97 520 PRO A O 1
ATOM 4186 N N . SER A 1 521 ? 12.424 44.872 -28.597 1.00 24.58 521 SER A N 1
ATOM 4187 C CA . SER A 1 521 ? 12.927 46.137 -28.052 1.00 24.58 521 SER A CA 1
ATOM 4188 C C . SER A 1 521 ? 12.006 47.317 -28.441 1.00 24.58 521 SER A C 1
ATOM 4190 O O . SER A 1 521 ? 11.204 47.194 -29.367 1.00 24.58 521 SER A O 1
ATOM 4192 N N . PRO A 1 522 ? 12.103 48.470 -27.753 1.00 37.94 522 PRO A N 1
ATOM 4193 C CA . PRO A 1 522 ? 10.996 49.403 -27.561 1.00 37.94 522 PRO A CA 1
ATOM 4194 C C . PRO A 1 522 ? 10.903 50.467 -28.657 1.00 37.94 522 PRO A C 1
ATOM 4196 O O . PRO A 1 522 ? 11.935 50.923 -29.150 1.00 37.94 522 PRO A O 1
ATOM 4199 N N . LYS A 1 523 ? 9.678 50.929 -28.952 1.00 23.41 523 LYS A N 1
ATOM 4200 C CA . LYS A 1 523 ? 9.357 52.278 -29.461 1.00 23.41 523 LYS A CA 1
ATOM 4201 C C . LYS A 1 523 ? 7.847 52.555 -29.328 1.00 23.41 523 LYS A C 1
ATOM 4203 O O . LYS A 1 523 ? 7.029 51.862 -29.917 1.00 23.41 523 LYS A O 1
ATOM 4208 N N . ASN A 1 524 ? 7.525 53.565 -28.524 1.00 27.06 524 ASN A N 1
ATOM 4209 C CA . ASN A 1 524 ? 6.248 54.294 -28.461 1.00 27.06 524 ASN A CA 1
ATOM 4210 C C . ASN A 1 524 ? 6.105 55.227 -29.696 1.00 27.06 524 ASN A C 1
ATOM 4212 O O . ASN A 1 524 ? 7.124 55.411 -30.372 1.00 27.06 524 ASN A O 1
ATOM 4216 N N . PRO A 1 525 ? 4.971 55.931 -29.945 1.00 46.75 525 PRO A N 1
ATOM 4217 C CA . PRO A 1 525 ? 3.710 56.002 -29.185 1.00 46.75 525 PRO A CA 1
ATOM 4218 C C . PRO A 1 525 ? 2.421 56.016 -30.059 1.00 46.75 525 PRO A C 1
ATOM 4220 O O . PRO A 1 525 ? 2.461 55.935 -31.282 1.00 46.75 525 PRO A O 1
ATOM 4223 N N . ASP A 1 526 ? 1.301 56.215 -29.355 1.00 25.02 526 ASP A N 1
ATOM 4224 C CA . ASP A 1 526 ? 0.039 56.835 -29.782 1.00 25.02 526 ASP A CA 1
ATOM 4225 C C . ASP A 1 526 ? -0.976 55.979 -30.548 1.00 25.02 526 ASP A C 1
ATOM 4227 O O . ASP A 1 526 ? -0.790 55.631 -31.705 1.00 25.02 526 ASP A O 1
ATOM 4231 N N . ILE A 1 527 ? -2.118 55.715 -29.895 1.00 26.34 527 ILE A N 1
ATOM 4232 C CA . ILE A 1 527 ? -3.438 56.204 -30.331 1.00 26.34 527 ILE A CA 1
ATOM 4233 C C . ILE A 1 527 ? -4.469 56.021 -29.198 1.00 26.34 527 ILE A C 1
ATOM 4235 O O . ILE A 1 527 ? -4.826 54.923 -28.776 1.00 26.34 527 ILE A O 1
ATOM 4239 N N . VAL A 1 528 ? -4.899 57.183 -28.707 1.00 24.08 528 VAL A N 1
ATOM 4240 C CA . VAL A 1 528 ? -6.218 57.606 -28.213 1.00 24.08 528 VAL A CA 1
ATOM 4241 C C . VAL A 1 528 ? -7.334 56.545 -28.210 1.00 24.08 528 VAL A C 1
ATOM 4243 O O . VAL A 1 528 ? -7.869 56.163 -29.246 1.00 24.08 528 VAL A O 1
ATOM 4246 N N . GLN A 1 529 ? -7.779 56.181 -27.004 1.00 28.83 529 GLN A N 1
ATOM 4247 C CA . GLN A 1 529 ? -9.076 55.549 -26.736 1.00 28.83 529 GLN A CA 1
ATOM 4248 C C . GLN A 1 529 ? -10.127 56.603 -26.375 1.00 28.83 529 GLN A C 1
ATOM 4250 O O . GLN A 1 529 ? -9.804 57.521 -25.617 1.00 28.83 529 GLN A O 1
ATOM 4255 N N . LYS A 1 530 ? -11.388 56.404 -26.805 1.00 24.80 530 LYS A N 1
ATOM 4256 C CA . LYS A 1 530 ? -12.618 56.786 -26.068 1.00 24.80 530 LYS A CA 1
ATOM 4257 C C . LYS A 1 530 ? -13.908 56.290 -26.783 1.00 24.80 530 LYS A C 1
ATOM 4259 O O . LYS A 1 530 ? -13.841 55.999 -27.970 1.00 24.80 530 LYS A O 1
ATOM 4264 N N . PRO A 1 531 ? -15.075 56.180 -26.109 1.00 34.44 531 PRO A N 1
ATOM 4265 C CA . PRO A 1 531 ? -15.418 55.046 -25.232 1.00 34.44 531 PRO A CA 1
ATOM 4266 C C . PRO A 1 531 ? -16.874 54.540 -25.413 1.00 34.44 531 PRO A C 1
ATOM 4268 O O . PRO A 1 531 ? -17.733 55.301 -25.840 1.00 34.44 531 PRO A O 1
ATOM 4271 N N . VAL A 1 532 ? -17.208 53.334 -24.924 1.00 23.95 532 VAL A N 1
ATOM 4272 C CA . VAL A 1 532 ? -18.566 53.030 -24.405 1.00 23.95 532 VAL A CA 1
ATOM 4273 C C . VAL A 1 532 ? -18.476 52.056 -23.207 1.00 23.95 532 VAL A C 1
ATOM 4275 O O . VAL A 1 532 ? -17.856 51.002 -23.301 1.00 23.95 532 VAL A O 1
ATOM 4278 N N . LYS A 1 533 ? -19.094 52.449 -22.080 1.00 26.95 533 LYS A N 1
ATOM 4279 C CA . LYS A 1 533 ? -19.439 51.714 -20.823 1.00 26.95 533 LYS A CA 1
ATOM 4280 C C . LYS A 1 533 ? -20.996 51.677 -20.736 1.00 26.95 533 LYS A C 1
ATOM 4282 O O . LYS A 1 533 ? -21.565 52.427 -21.533 1.00 26.95 533 LYS A O 1
ATOM 4287 N N . PRO A 1 534 ? -21.728 51.020 -19.785 1.00 42.75 534 PRO A N 1
ATOM 4288 C CA . PRO A 1 534 ? -21.394 50.311 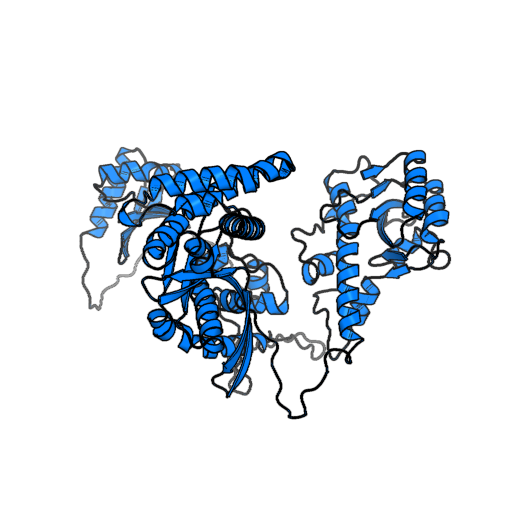-18.512 1.00 42.75 534 PRO A CA 1
ATOM 4289 C C . PRO A 1 534 ? -22.209 48.973 -18.332 1.00 42.75 534 PRO A C 1
ATOM 4291 O O . PRO A 1 534 ? -22.780 48.558 -19.339 1.00 42.75 534 PRO A O 1
ATOM 4294 N N . PRO A 1 535 ? -22.336 48.266 -17.161 1.00 33.19 535 PRO A N 1
ATOM 4295 C CA . PRO A 1 535 ? -21.983 48.543 -15.741 1.00 33.19 535 PRO A CA 1
ATOM 4296 C C . PRO A 1 535 ? -20.996 47.514 -15.130 1.00 33.19 535 PRO A C 1
ATOM 4298 O O . PRO A 1 535 ? -20.772 46.464 -15.708 1.00 33.19 535 PRO A O 1
ATOM 4301 N N . SER A 1 536 ? -20.270 47.745 -14.031 1.00 26.97 536 SER A N 1
ATOM 4302 C CA . SER A 1 536 ? -20.665 48.216 -12.692 1.00 26.97 536 SER A CA 1
ATOM 4303 C C . SER A 1 536 ? -19.451 48.760 -11.892 1.00 26.97 536 SER A C 1
ATOM 4305 O O . SER A 1 536 ? -18.323 48.767 -12.377 1.00 26.97 536 SER A O 1
ATOM 4307 N N . GLN A 1 537 ? -19.718 49.310 -10.706 1.00 31.62 537 GLN A N 1
ATOM 4308 C CA . GLN A 1 537 ? -18.909 50.248 -9.906 1.00 31.62 537 GLN A CA 1
ATOM 4309 C C . GLN A 1 537 ? -17.556 49.734 -9.339 1.00 31.62 537 GLN A C 1
ATOM 4311 O O . GLN A 1 537 ? -17.408 48.537 -9.111 1.00 31.62 537 GLN A O 1
ATOM 4316 N N . PRO A 1 538 ? -16.603 50.649 -9.046 1.00 35.12 538 PRO A N 1
ATOM 4317 C CA . PRO A 1 538 ? -15.378 50.397 -8.280 1.00 35.12 538 PRO A CA 1
ATOM 4318 C C . PRO A 1 538 ? -15.609 50.551 -6.763 1.00 35.12 538 PRO A C 1
ATOM 4320 O O . PRO A 1 538 ? -16.254 51.509 -6.336 1.00 35.12 538 PRO A O 1
ATOM 4323 N N . THR A 1 539 ? -15.049 49.662 -5.939 1.00 38.91 539 THR A N 1
ATOM 4324 C CA . THR A 1 539 ? -14.913 49.888 -4.487 1.00 38.91 539 THR A CA 1
ATOM 4325 C C . THR A 1 539 ? -13.566 50.575 -4.203 1.00 38.91 539 THR A C 1
ATOM 4327 O O . THR A 1 539 ? -12.541 49.987 -4.538 1.00 38.91 539 THR A O 1
ATOM 4330 N N . PRO A 1 540 ? -13.522 51.784 -3.606 1.00 43.12 540 PRO A N 1
ATOM 4331 C CA . PRO A 1 540 ? -12.292 52.584 -3.452 1.00 43.12 540 PRO A CA 1
ATOM 4332 C C . PRO A 1 540 ? -11.279 52.098 -2.390 1.00 43.12 540 PRO A C 1
ATOM 4334 O O . PRO A 1 540 ? -10.257 52.748 -2.200 1.00 43.12 540 PRO A O 1
ATOM 4337 N N . ASP A 1 541 ? -11.554 51.003 -1.675 1.00 58.38 541 ASP A N 1
ATOM 4338 C CA . ASP A 1 541 ? -10.896 50.678 -0.391 1.00 58.38 541 ASP A CA 1
ATOM 4339 C C . ASP A 1 541 ? -9.701 49.698 -0.513 1.00 58.38 541 ASP A C 1
ATOM 4341 O O . ASP A 1 541 ? -8.797 49.633 0.323 1.00 58.38 541 ASP A O 1
ATOM 4345 N N . THR A 1 542 ? -9.642 48.926 -1.601 1.00 63.19 542 THR A N 1
ATOM 4346 C CA . THR A 1 542 ? -8.655 47.840 -1.753 1.00 63.19 542 THR A CA 1
ATOM 4347 C C . THR A 1 542 ? -7.289 48.329 -2.213 1.00 63.19 542 THR A C 1
ATOM 4349 O O . THR A 1 542 ? -6.271 47.780 -1.795 1.00 63.19 542 THR A O 1
ATOM 4352 N N . ASP A 1 543 ? -7.258 49.383 -3.034 1.00 70.88 543 ASP A N 1
ATOM 4353 C CA . ASP A 1 543 ? -6.002 49.992 -3.483 1.00 70.88 543 ASP A CA 1
ATOM 4354 C C . ASP A 1 543 ? -5.314 50.743 -2.330 1.00 70.88 543 ASP A C 1
ATOM 4356 O O . ASP A 1 543 ? -4.102 50.623 -2.175 1.00 70.88 543 ASP A O 1
ATOM 4360 N N . GLN A 1 544 ? -6.075 51.386 -1.432 1.00 76.44 544 GLN A N 1
ATOM 4361 C CA . GLN A 1 544 ? -5.525 51.989 -0.206 1.00 76.44 544 GLN A CA 1
ATOM 4362 C C . GLN A 1 544 ? -4.899 50.944 0.724 1.00 76.44 544 GLN A C 1
ATOM 4364 O O . GLN A 1 544 ? -3.846 51.175 1.319 1.00 76.44 544 GLN A O 1
ATOM 4369 N N . THR A 1 545 ? -5.518 49.767 0.825 1.00 80.62 545 THR A N 1
ATOM 4370 C CA . THR A 1 545 ? -4.970 48.647 1.600 1.00 80.62 545 THR A CA 1
ATOM 4371 C C . THR A 1 545 ? -3.664 48.127 0.978 1.00 80.62 545 THR A C 1
ATOM 4373 O O . THR A 1 545 ? -2.707 47.825 1.696 1.00 80.62 545 THR A O 1
ATOM 4376 N N . GLY A 1 546 ? -3.592 48.094 -0.357 1.00 83.62 546 GLY A N 1
ATOM 4377 C CA . GLY A 1 546 ? -2.370 47.828 -1.118 1.00 83.62 546 GLY A CA 1
ATOM 4378 C C . GLY A 1 546 ? -1.250 48.825 -0.829 1.00 83.62 546 GLY A C 1
ATOM 4379 O O . GLY A 1 546 ? -0.138 48.422 -0.492 1.00 83.62 546 GLY A O 1
ATOM 4380 N N . GLU A 1 547 ? -1.547 50.121 -0.891 1.00 86.31 547 GLU A N 1
ATOM 4381 C CA . GLU A 1 547 ? -0.585 51.195 -0.619 1.00 86.31 547 GLU A CA 1
ATOM 4382 C C . GLU A 1 547 ? -0.102 51.190 0.840 1.00 86.31 547 GLU A C 1
ATOM 4384 O O . GLU A 1 547 ? 1.095 51.328 1.100 1.00 86.31 547 GLU A O 1
ATOM 4389 N N . LYS A 1 548 ? -0.997 50.932 1.804 1.00 87.81 548 LYS A N 1
ATOM 4390 C CA . LYS A 1 548 ? -0.639 50.798 3.225 1.00 87.81 548 LYS A CA 1
ATOM 4391 C C . LYS A 1 548 ? 0.298 49.614 3.471 1.00 87.81 548 LYS A C 1
ATOM 4393 O O . LYS A 1 548 ? 1.245 49.728 4.254 1.00 87.81 548 LYS A O 1
ATOM 4398 N N . LEU A 1 549 ? 0.073 48.490 2.788 1.00 92.44 549 LEU A N 1
ATOM 4399 C CA . LEU A 1 549 ? 0.961 47.327 2.838 1.00 92.44 549 LEU A CA 1
ATOM 4400 C C . LEU A 1 549 ? 2.349 47.650 2.259 1.00 92.44 549 LEU A C 1
ATOM 4402 O O . LEU A 1 549 ? 3.353 47.263 2.859 1.00 92.44 549 LEU A O 1
ATOM 4406 N N . VAL A 1 550 ? 2.421 48.388 1.143 1.00 94.19 550 VAL A N 1
ATOM 4407 C CA . VAL A 1 550 ? 3.701 48.847 0.572 1.00 94.19 550 VAL A CA 1
ATOM 4408 C C . VAL A 1 550 ? 4.443 49.758 1.547 1.00 94.19 550 VAL A C 1
ATOM 4410 O O . VAL A 1 550 ? 5.604 49.490 1.845 1.00 94.19 550 VAL A O 1
ATOM 4413 N N . SER A 1 551 ? 3.768 50.765 2.107 1.00 92.19 551 SER A N 1
ATOM 4414 C CA . SER A 1 551 ? 4.365 51.682 3.089 1.00 92.19 551 SER A CA 1
ATOM 4415 C C . SER A 1 551 ? 4.895 50.937 4.317 1.00 92.19 551 SER A C 1
ATOM 4417 O O . SER A 1 551 ? 5.999 51.204 4.780 1.00 92.19 551 SER A O 1
ATOM 4419 N N . THR A 1 552 ? 4.145 49.950 4.814 1.00 91.94 552 THR A N 1
ATOM 4420 C CA . THR A 1 552 ? 4.553 49.148 5.978 1.00 91.94 552 THR A CA 1
ATOM 4421 C C . THR A 1 552 ? 5.799 48.308 5.668 1.00 91.94 552 THR A C 1
ATOM 4423 O O . THR A 1 552 ? 6.691 48.167 6.501 1.00 91.94 552 THR A O 1
ATOM 4426 N N . LEU A 1 553 ? 5.900 47.745 4.460 1.00 93.62 553 LEU A N 1
ATOM 4427 C CA . LEU A 1 553 ? 7.095 47.015 4.025 1.00 93.62 553 LEU A CA 1
ATOM 4428 C C . LEU A 1 553 ? 8.298 47.948 3.816 1.00 93.62 553 LEU A C 1
ATOM 4430 O O . LEU A 1 553 ? 9.429 47.568 4.138 1.00 93.62 553 LEU A O 1
ATOM 4434 N N . GLU A 1 554 ? 8.070 49.175 3.353 1.00 93.12 554 GLU A N 1
ATOM 4435 C CA . GLU A 1 554 ? 9.110 50.193 3.215 1.00 93.12 554 GLU A CA 1
ATOM 4436 C C . GLU A 1 554 ? 9.695 50.621 4.572 1.00 93.12 554 GLU A C 1
ATOM 4438 O O . GLU A 1 554 ? 10.920 50.755 4.694 1.00 93.12 554 GLU A O 1
ATOM 4443 N N . ASP A 1 555 ? 8.873 50.710 5.621 1.00 90.94 555 ASP A N 1
ATOM 4444 C CA . ASP A 1 555 ? 9.336 50.949 6.996 1.00 90.94 555 ASP A CA 1
ATOM 4445 C C . ASP A 1 555 ? 10.298 49.847 7.476 1.00 90.94 555 ASP A C 1
ATOM 4447 O O . ASP A 1 555 ? 11.311 50.125 8.127 1.00 90.94 555 ASP A O 1
ATOM 4451 N N . PHE A 1 556 ? 10.073 48.598 7.047 1.00 90.06 556 PHE A N 1
ATOM 4452 C CA . PHE A 1 556 ? 10.992 47.473 7.267 1.00 90.06 556 PHE A CA 1
ATOM 4453 C C . PHE A 1 556 ? 12.205 47.447 6.324 1.00 90.06 556 PHE A C 1
ATOM 4455 O O . PHE A 1 556 ? 12.980 46.485 6.353 1.00 90.06 556 PHE A O 1
ATOM 4462 N N . LYS A 1 557 ? 12.398 48.484 5.500 1.00 91.31 557 LYS A N 1
ATOM 4463 C CA . LYS A 1 557 ? 13.434 48.583 4.455 1.00 91.31 557 LYS A CA 1
ATOM 4464 C C . LYS A 1 557 ? 13.302 47.515 3.366 1.00 91.31 557 LYS A C 1
ATOM 4466 O O . LYS A 1 557 ? 14.297 47.091 2.777 1.00 91.31 557 LYS A O 1
ATOM 4471 N N . ILE A 1 558 ? 12.073 47.088 3.081 1.00 93.94 558 ILE A N 1
ATOM 4472 C CA . ILE A 1 558 ? 11.741 46.107 2.046 1.00 93.94 558 ILE A CA 1
ATOM 4473 C C . ILE A 1 558 ? 11.003 46.826 0.915 1.00 93.94 558 ILE A C 1
ATOM 4475 O O . ILE A 1 558 ? 9.795 47.022 0.967 1.00 93.94 558 ILE A O 1
ATOM 4479 N N . GLY A 1 559 ? 11.742 47.214 -0.126 1.00 92.19 559 GLY A N 1
ATOM 4480 C CA . GLY A 1 559 ? 11.163 47.887 -1.291 1.00 92.19 559 GLY A CA 1
ATOM 4481 C C . GLY A 1 559 ? 10.335 46.940 -2.163 1.00 92.19 559 GLY A C 1
ATOM 4482 O O . GLY A 1 559 ? 10.839 45.907 -2.618 1.00 92.19 559 GLY A O 1
ATOM 4483 N N . VAL A 1 560 ? 9.082 47.303 -2.422 1.00 94.81 560 VAL A N 1
ATOM 4484 C CA . VAL A 1 560 ? 8.150 46.562 -3.280 1.00 94.81 560 VAL A CA 1
ATOM 4485 C C . VAL A 1 560 ? 7.293 47.537 -4.094 1.00 94.81 560 VAL A C 1
ATOM 4487 O O . VAL A 1 560 ? 6.898 48.578 -3.580 1.00 94.81 560 VAL A O 1
ATOM 4490 N N . ASP A 1 561 ? 6.960 47.182 -5.333 1.00 91.25 561 ASP A N 1
ATOM 4491 C CA . ASP A 1 561 ? 5.992 47.910 -6.156 1.00 91.25 561 ASP A CA 1
ATOM 4492 C C . ASP A 1 561 ? 4.600 47.274 -6.018 1.00 91.25 561 ASP A C 1
ATOM 4494 O O . ASP A 1 561 ? 4.450 46.052 -6.137 1.00 91.25 561 ASP A O 1
ATOM 4498 N N . TYR A 1 562 ? 3.564 48.088 -5.819 1.00 93.25 562 TYR A N 1
ATOM 4499 C CA . TYR A 1 562 ? 2.176 47.627 -5.900 1.00 93.25 562 TYR A CA 1
ATOM 4500 C C . TYR A 1 562 ? 1.782 47.352 -7.357 1.00 93.25 562 TYR A C 1
ATOM 4502 O O . TYR A 1 562 ? 2.022 48.181 -8.234 1.00 93.25 562 TYR A O 1
ATOM 4510 N N . LEU A 1 563 ? 1.172 46.193 -7.626 1.00 89.31 563 LEU A N 1
ATOM 4511 C CA . LEU A 1 563 ? 0.668 45.848 -8.960 1.00 89.31 563 LEU A CA 1
ATOM 4512 C C . LEU A 1 563 ? -0.851 46.004 -9.051 1.00 89.31 563 LEU A C 1
ATOM 4514 O O . LEU A 1 563 ? -1.337 46.717 -9.923 1.00 89.31 563 LEU A O 1
ATOM 4518 N N . ASN A 1 564 ? -1.594 45.295 -8.198 1.00 85.69 564 ASN A N 1
ATOM 4519 C CA . ASN A 1 564 ? -3.049 45.392 -8.074 1.00 85.69 564 ASN A CA 1
ATOM 4520 C C . ASN A 1 564 ? -3.559 44.633 -6.839 1.00 85.69 564 ASN A C 1
ATOM 4522 O O . ASN A 1 564 ? -2.834 43.840 -6.233 1.00 85.69 564 ASN A O 1
ATOM 4526 N N . ALA A 1 565 ? -4.834 44.833 -6.515 1.00 87.94 565 ALA A N 1
ATOM 4527 C CA . ALA A 1 565 ? -5.568 44.082 -5.512 1.00 87.94 565 ALA A CA 1
ATOM 4528 C C . ALA A 1 565 ? -6.756 43.362 -6.157 1.00 87.94 565 ALA A C 1
ATOM 4530 O O . ALA A 1 565 ? -7.319 43.791 -7.165 1.00 87.94 565 ALA A O 1
ATOM 4531 N N . THR A 1 566 ? -7.131 42.220 -5.598 1.00 82.75 566 THR A N 1
ATOM 4532 C CA . THR A 1 566 ? -8.302 41.447 -6.011 1.00 82.75 566 THR A CA 1
ATOM 4533 C C . THR A 1 566 ? -9.033 40.970 -4.767 1.00 82.75 566 THR A C 1
ATOM 4535 O O . THR A 1 566 ? -8.439 40.311 -3.918 1.00 82.75 566 THR A O 1
ATOM 4538 N N . VAL A 1 567 ? -10.323 41.285 -4.661 1.00 79.12 567 VAL A N 1
ATOM 4539 C CA . VAL A 1 567 ? -11.168 40.826 -3.552 1.00 79.12 567 VAL A CA 1
ATOM 4540 C C . VAL A 1 567 ? -11.646 39.409 -3.844 1.00 79.12 567 VAL A C 1
ATOM 4542 O O . VAL A 1 567 ? -12.274 39.163 -4.874 1.00 79.12 567 VAL A O 1
ATOM 4545 N N . ALA A 1 568 ? -11.348 38.480 -2.943 1.00 69.56 568 ALA A N 1
ATOM 4546 C CA . ALA A 1 568 ? -11.924 37.144 -2.911 1.00 69.56 568 ALA A CA 1
ATOM 4547 C C . ALA A 1 568 ? -12.966 37.056 -1.775 1.00 69.56 568 ALA A C 1
ATOM 4549 O O . ALA A 1 568 ? -12.963 37.900 -0.881 1.00 69.56 568 ALA A O 1
ATOM 4550 N N . PRO A 1 569 ? -13.849 36.037 -1.757 1.00 58.16 569 PRO A N 1
ATOM 4551 C CA . PRO A 1 569 ? -14.910 35.923 -0.747 1.00 58.16 569 PRO A CA 1
ATOM 4552 C C . PRO A 1 569 ? -14.446 35.860 0.719 1.00 58.16 569 PRO A C 1
ATOM 4554 O O . PRO A 1 569 ? -15.274 36.035 1.604 1.00 58.16 569 PRO A O 1
ATOM 4557 N N . ALA A 1 570 ? -13.164 35.573 0.974 1.00 63.34 570 ALA A N 1
ATOM 4558 C CA . ALA A 1 570 ? -12.615 35.362 2.316 1.00 63.34 570 ALA A CA 1
ATOM 4559 C C . ALA A 1 570 ? -11.282 36.091 2.580 1.00 63.34 570 ALA A C 1
ATOM 4561 O O . ALA A 1 570 ? -10.683 35.854 3.619 1.00 63.34 570 ALA A O 1
ATOM 4562 N N . PHE A 1 571 ? -10.772 36.874 1.622 1.00 79.31 571 PHE A N 1
ATOM 4563 C CA . PHE A 1 571 ? -9.528 37.643 1.765 1.00 79.31 571 PHE A CA 1
ATOM 4564 C C . PHE A 1 571 ? -9.379 38.658 0.624 1.00 79.31 571 PHE A C 1
ATOM 4566 O O . PHE A 1 571 ? -9.936 38.487 -0.466 1.00 79.31 571 PHE A O 1
ATOM 4573 N N . VAL A 1 572 ? -8.556 39.683 0.825 1.00 82.44 572 VAL A N 1
ATOM 4574 C CA . VAL A 1 572 ? -8.084 40.590 -0.228 1.00 82.44 572 VAL A CA 1
ATOM 4575 C C . VAL A 1 572 ? -6.676 40.175 -0.649 1.00 82.44 572 VAL A C 1
ATOM 4577 O O . VAL A 1 572 ? -5.742 40.206 0.148 1.00 82.44 572 VAL A O 1
ATOM 4580 N N . ARG A 1 573 ? -6.503 39.797 -1.919 1.00 87.38 573 ARG A N 1
ATOM 4581 C CA . ARG A 1 573 ? -5.198 39.441 -2.491 1.00 87.38 573 ARG A CA 1
ATOM 4582 C C . ARG A 1 573 ? -4.529 40.662 -3.091 1.00 87.38 573 ARG A C 1
ATOM 4584 O O . ARG A 1 573 ? -4.991 41.168 -4.111 1.00 87.38 573 ARG A O 1
ATOM 4591 N N . ILE A 1 574 ? -3.405 41.075 -2.524 1.00 91.56 574 ILE A N 1
ATOM 4592 C CA . ILE A 1 574 ? -2.557 42.146 -3.048 1.00 91.56 574 ILE A CA 1
ATOM 4593 C C . ILE A 1 574 ? -1.360 41.536 -3.772 1.00 91.56 574 ILE A C 1
ATOM 4595 O O . ILE A 1 574 ? -0.663 40.674 -3.238 1.00 91.56 574 ILE A O 1
ATOM 4599 N N . LYS A 1 575 ? -1.103 41.982 -5.002 1.00 93.44 575 LYS A N 1
ATOM 4600 C CA . LYS A 1 575 ? 0.076 41.588 -5.775 1.00 93.44 575 LYS A CA 1
ATOM 4601 C C . LYS A 1 575 ? 1.158 42.648 -5.646 1.00 93.44 575 LYS A C 1
ATOM 4603 O O . LYS A 1 575 ? 0.948 43.804 -6.008 1.00 93.44 575 LYS A O 1
ATOM 4608 N N . LEU A 1 576 ? 2.326 42.222 -5.180 1.00 94.31 576 LEU A N 1
ATOM 4609 C CA . LEU A 1 576 ? 3.506 43.057 -4.994 1.00 94.31 576 LEU A CA 1
ATOM 4610 C C . LEU A 1 576 ? 4.657 42.549 -5.848 1.00 94.31 576 LEU A C 1
ATOM 4612 O O . LEU A 1 576 ? 4.872 41.343 -5.963 1.00 94.31 576 LEU A O 1
ATOM 4616 N N . LYS A 1 577 ? 5.452 43.453 -6.400 1.00 94.81 577 LYS A N 1
ATOM 4617 C CA . LYS A 1 577 ? 6.689 43.104 -7.089 1.00 94.81 577 LYS A CA 1
ATOM 4618 C C . LYS A 1 577 ? 7.885 43.527 -6.238 1.00 94.81 577 LYS A C 1
ATOM 4620 O O . LYS A 1 577 ? 8.056 44.715 -6.011 1.00 94.81 577 LYS A O 1
ATOM 4625 N N . PRO A 1 578 ? 8.732 42.597 -5.771 1.00 93.88 578 PRO A N 1
ATOM 4626 C CA . PRO A 1 578 ? 9.926 42.966 -5.019 1.00 93.88 578 PRO A CA 1
ATOM 4627 C C . PRO A 1 578 ? 10.905 43.784 -5.865 1.00 93.88 578 PRO A C 1
ATOM 4629 O O . PRO A 1 578 ? 11.198 43.421 -7.010 1.00 93.88 578 PRO A O 1
ATOM 4632 N N . ASN A 1 579 ? 11.457 44.850 -5.283 1.00 94.62 579 ASN A N 1
ATOM 4633 C CA . ASN A 1 579 ? 12.481 45.658 -5.939 1.00 94.62 579 ASN A CA 1
ATOM 4634 C C . ASN A 1 579 ? 13.765 44.837 -6.132 1.00 94.62 579 ASN A C 1
ATOM 4636 O O . ASN A 1 579 ? 14.020 43.847 -5.436 1.00 94.62 579 ASN A O 1
ATOM 4640 N N . ARG A 1 580 ? 14.620 45.244 -7.080 1.00 86.50 580 ARG A N 1
ATOM 4641 C CA . ARG A 1 580 ? 15.901 44.556 -7.319 1.00 86.50 580 ARG A CA 1
ATOM 4642 C C . ARG A 1 580 ? 16.720 44.476 -6.025 1.00 86.50 580 ARG A C 1
ATOM 4644 O O . ARG A 1 580 ? 16.999 45.492 -5.402 1.00 86.50 580 ARG A O 1
ATOM 4651 N N . GLY A 1 581 ? 17.130 43.261 -5.662 1.00 83.00 581 GLY A N 1
ATOM 4652 C CA . GLY A 1 581 ? 17.911 42.982 -4.451 1.00 83.00 581 GLY A CA 1
ATOM 4653 C C . GLY A 1 581 ? 17.081 42.561 -3.234 1.00 83.00 581 GLY A C 1
ATOM 4654 O O . GLY A 1 581 ? 17.647 42.016 -2.287 1.00 83.00 581 GLY A O 1
ATOM 4655 N N . VAL A 1 582 ? 15.754 42.719 -3.266 1.00 89.62 582 VAL A N 1
ATOM 4656 C CA . VAL A 1 582 ? 14.861 42.242 -2.204 1.00 89.62 582 VAL A CA 1
ATOM 4657 C C . VAL A 1 582 ? 14.600 40.747 -2.384 1.00 89.62 582 VAL A C 1
ATOM 4659 O O . VAL A 1 582 ? 14.092 40.301 -3.413 1.00 89.62 582 VAL A O 1
ATOM 4662 N N . LYS A 1 583 ? 14.963 39.945 -1.379 1.00 88.50 583 LYS A N 1
ATOM 4663 C CA . LYS A 1 583 ? 14.716 38.497 -1.391 1.00 88.50 583 LYS A CA 1
ATOM 4664 C C . LYS A 1 583 ? 13.255 38.234 -1.036 1.00 88.50 583 LYS A C 1
ATOM 4666 O O . LYS A 1 583 ? 12.776 38.751 -0.040 1.00 88.50 583 LYS A O 1
ATOM 4671 N N . VAL A 1 584 ? 12.561 37.348 -1.748 1.00 87.44 584 VAL A N 1
ATOM 4672 C CA . VAL A 1 584 ? 11.147 37.037 -1.437 1.00 87.44 584 VAL A CA 1
ATOM 4673 C C . VAL A 1 584 ? 10.957 36.558 0.011 1.00 87.44 584 VAL A C 1
ATOM 4675 O O . VAL A 1 584 ? 9.992 36.936 0.673 1.00 87.44 584 VAL A O 1
ATOM 4678 N N . ILE A 1 585 ? 11.938 35.828 0.548 1.00 85.44 585 ILE A N 1
ATOM 4679 C CA . ILE A 1 585 ? 11.922 35.365 1.940 1.00 85.44 585 ILE A CA 1
ATOM 4680 C C . ILE A 1 585 ? 11.904 36.514 2.962 1.00 85.44 585 ILE A C 1
ATOM 4682 O O . ILE A 1 585 ? 11.378 36.340 4.058 1.00 85.44 585 ILE A O 1
ATOM 4686 N N . SER A 1 586 ? 12.430 37.703 2.628 1.00 86.62 586 SER A N 1
ATOM 4687 C CA . SER A 1 586 ? 12.367 38.850 3.540 1.00 86.62 586 SER A CA 1
ATOM 4688 C C . SER A 1 586 ? 10.949 39.393 3.677 1.00 86.62 586 SER A C 1
ATOM 4690 O O . SER A 1 586 ? 10.622 39.909 4.736 1.00 86.62 586 SER A O 1
ATOM 4692 N N . ILE A 1 587 ? 10.106 39.235 2.651 1.00 91.25 587 ILE A N 1
ATOM 4693 C CA . ILE A 1 587 ? 8.683 39.598 2.696 1.00 91.25 587 ILE A CA 1
ATOM 4694 C C . ILE A 1 587 ? 7.906 38.521 3.466 1.00 91.25 587 ILE A C 1
ATOM 4696 O O . ILE A 1 587 ? 7.161 38.839 4.386 1.00 91.25 587 ILE A O 1
ATOM 4700 N N . GLN A 1 588 ? 8.140 37.236 3.165 1.00 88.75 588 GLN A N 1
ATOM 4701 C CA . GLN A 1 588 ? 7.459 36.116 3.837 1.00 88.75 588 GLN A CA 1
ATOM 4702 C C . GLN A 1 588 ? 7.700 36.095 5.354 1.00 88.75 588 GLN A C 1
ATOM 4704 O O . GLN A 1 588 ? 6.764 35.911 6.131 1.00 88.75 588 GLN A O 1
ATOM 4709 N N . ASN A 1 589 ? 8.934 36.365 5.789 1.00 90.06 589 ASN A N 1
ATOM 4710 C CA . ASN A 1 589 ? 9.293 36.400 7.208 1.00 90.06 589 ASN A CA 1
ATOM 4711 C C . ASN A 1 589 ? 8.664 37.569 7.984 1.00 90.06 589 ASN A C 1
ATOM 4713 O O . ASN A 1 589 ? 8.783 37.601 9.205 1.00 90.06 589 ASN A O 1
ATOM 4717 N N . ARG A 1 590 ? 8.009 38.523 7.307 1.00 91.31 590 ARG A N 1
ATOM 4718 C CA . ARG A 1 590 ? 7.300 39.648 7.934 1.00 91.31 590 ARG A CA 1
ATOM 4719 C C . ARG A 1 590 ? 5.811 39.391 8.122 1.00 91.31 590 ARG A C 1
ATOM 4721 O O . ARG A 1 590 ? 5.133 40.281 8.601 1.00 91.31 590 ARG A O 1
ATOM 4728 N N . SER A 1 591 ? 5.287 38.202 7.807 1.00 90.31 591 SER A N 1
ATOM 4729 C CA . SER A 1 591 ? 3.849 37.905 7.943 1.00 90.31 591 SER A CA 1
ATOM 4730 C C . SER A 1 591 ? 3.294 38.272 9.336 1.00 90.31 591 SER A C 1
ATOM 4732 O O . SER A 1 591 ? 2.340 39.038 9.433 1.00 90.31 591 SER A O 1
ATOM 4734 N N . LYS A 1 592 ? 3.951 37.860 10.429 1.00 84.94 592 LYS A N 1
ATOM 4735 C CA . LYS A 1 592 ? 3.526 38.235 11.795 1.00 84.94 592 LYS A CA 1
ATOM 4736 C C . LYS A 1 592 ? 3.690 39.728 12.098 1.00 84.94 592 LYS A C 1
ATOM 4738 O O . LYS A 1 592 ? 2.846 40.308 12.769 1.00 84.94 592 LYS A O 1
ATOM 4743 N N . ASP A 1 593 ? 4.747 40.359 11.596 1.00 88.50 593 ASP A N 1
ATOM 4744 C CA . ASP A 1 593 ? 4.971 41.794 11.799 1.00 88.50 593 ASP A CA 1
ATOM 4745 C C . ASP A 1 593 ? 3.908 42.625 11.061 1.00 88.50 593 ASP A C 1
ATOM 4747 O O . ASP A 1 593 ? 3.368 43.584 11.611 1.00 88.50 593 ASP A O 1
ATOM 4751 N N . LEU A 1 594 ? 3.544 42.205 9.846 1.00 89.75 594 LEU A N 1
ATOM 4752 C CA . LEU A 1 594 ? 2.470 42.785 9.043 1.00 89.75 594 LEU A CA 1
ATOM 4753 C C . LEU A 1 594 ? 1.104 42.591 9.699 1.00 89.75 594 LEU A C 1
ATOM 4755 O O . LEU A 1 594 ? 0.305 43.519 9.668 1.00 89.75 594 LEU A O 1
ATOM 4759 N N . GLN A 1 595 ? 0.850 41.444 10.340 1.00 89.75 595 GLN A N 1
ATOM 4760 C CA . GLN A 1 595 ? -0.364 41.232 11.135 1.00 89.75 595 GLN A CA 1
ATOM 4761 C C . GLN A 1 595 ? -0.549 42.342 12.176 1.00 89.75 595 GLN A C 1
ATOM 4763 O O . GLN A 1 595 ? -1.620 42.936 12.268 1.00 89.75 595 GLN A O 1
ATOM 4768 N N . VAL A 1 596 ? 0.515 42.653 12.921 1.00 87.94 596 VAL A N 1
ATOM 4769 C CA . VAL A 1 596 ? 0.488 43.664 13.984 1.00 87.94 596 VAL A CA 1
ATOM 4770 C C . VAL A 1 596 ? 0.343 45.076 13.412 1.00 87.94 596 VAL A C 1
ATOM 4772 O O . VAL A 1 596 ? -0.496 45.839 13.881 1.00 87.94 596 VAL A O 1
ATOM 4775 N N . HIS A 1 597 ? 1.121 45.430 12.386 1.00 85.12 597 HIS A N 1
ATOM 4776 C CA . HIS A 1 597 ? 1.148 46.798 11.846 1.00 85.12 597 HIS A CA 1
ATOM 4777 C C . HIS A 1 597 ? -0.089 47.141 11.005 1.00 85.12 597 HIS A C 1
ATOM 4779 O O . HIS A 1 597 ? -0.493 48.302 10.934 1.00 85.12 597 HIS A O 1
ATOM 4785 N N . LEU A 1 598 ? -0.712 46.137 10.383 1.00 84.56 598 LEU A N 1
ATOM 4786 C CA . LEU A 1 598 ? -1.937 46.307 9.603 1.00 84.56 598 LEU A CA 1
ATOM 4787 C C . LEU A 1 598 ? -3.210 46.046 10.422 1.00 84.56 598 LEU A C 1
ATOM 4789 O O . LEU A 1 598 ? -4.292 46.352 9.930 1.00 84.56 598 LEU A O 1
ATOM 4793 N N . GLY A 1 599 ? -3.089 45.554 11.662 1.00 83.25 599 GLY A N 1
ATOM 4794 C CA . GLY A 1 599 ? -4.221 45.298 12.557 1.00 83.25 599 GLY A CA 1
ATOM 4795 C C . GLY A 1 599 ? -5.096 44.120 12.119 1.00 83.25 599 GLY A C 1
ATOM 4796 O O . GLY A 1 599 ? -6.315 44.196 12.228 1.00 83.25 599 GLY A O 1
ATOM 4797 N N . LEU A 1 600 ? -4.486 43.059 11.584 1.00 84.56 600 LEU A N 1
ATOM 4798 C CA . LEU A 1 600 ? -5.192 41.910 11.006 1.00 84.56 600 LEU A CA 1
ATOM 4799 C C . LEU A 1 600 ? -5.522 40.860 12.075 1.00 84.56 600 LEU A C 1
ATOM 4801 O O . LEU A 1 600 ? -4.687 40.549 12.928 1.00 84.56 600 LEU A O 1
ATOM 4805 N N . GLU A 1 601 ? -6.703 40.241 11.981 1.00 76.50 601 GLU A N 1
ATOM 4806 C CA . GLU A 1 601 ? -7.112 39.161 12.894 1.00 76.50 601 GLU A CA 1
ATOM 4807 C C . GLU A 1 601 ? -6.191 37.934 12.790 1.00 76.50 601 GLU A C 1
ATOM 4809 O O . GLU A 1 601 ? -5.858 37.316 13.800 1.00 76.50 601 GLU A O 1
ATOM 4814 N N . ASN A 1 602 ? -5.708 37.625 11.581 1.00 76.50 602 ASN A N 1
ATOM 4815 C CA . ASN A 1 602 ? -4.808 36.507 11.293 1.00 76.50 602 ASN A CA 1
ATOM 4816 C C . ASN A 1 602 ? -3.575 36.967 10.497 1.00 76.50 602 ASN A C 1
ATOM 4818 O O . ASN A 1 602 ? -3.645 37.969 9.779 1.00 76.50 602 ASN A O 1
ATOM 4822 N N . PRO A 1 603 ? -2.436 36.251 10.591 1.00 82.94 603 PRO A N 1
ATOM 4823 C CA . PRO A 1 603 ? -1.259 36.585 9.805 1.00 82.94 603 PRO A CA 1
ATOM 4824 C C . PRO A 1 603 ? -1.539 36.405 8.304 1.00 82.94 603 PRO A C 1
ATOM 4826 O O . PRO A 1 603 ? -2.069 35.365 7.905 1.00 82.94 603 PRO A O 1
ATOM 4829 N N . PRO A 1 604 ? -1.171 37.384 7.458 1.00 88.81 604 PRO A N 1
ATOM 4830 C CA . PRO A 1 604 ? -1.425 37.318 6.031 1.00 88.81 604 PRO A CA 1
ATOM 4831 C C . PRO A 1 604 ? -0.585 36.224 5.372 1.00 88.81 604 PRO A C 1
ATOM 4833 O O . PRO A 1 604 ? 0.589 36.018 5.714 1.00 88.81 604 PRO A O 1
ATOM 4836 N N . LEU A 1 605 ? -1.174 35.537 4.395 1.00 89.25 605 LEU A N 1
ATOM 4837 C CA . LEU A 1 605 ? -0.500 34.474 3.653 1.00 89.25 605 LEU A CA 1
ATOM 4838 C C . LEU A 1 605 ? 0.316 35.078 2.505 1.00 89.25 605 LEU A C 1
ATOM 4840 O O . LEU A 1 605 ? -0.225 35.750 1.631 1.00 89.25 605 LEU A O 1
ATOM 4844 N N . ILE A 1 606 ? 1.626 34.821 2.494 1.00 91.38 606 ILE A N 1
ATOM 4845 C CA . ILE A 1 606 ? 2.565 35.404 1.526 1.00 91.38 606 ILE A CA 1
ATOM 4846 C C . ILE A 1 606 ? 3.144 34.299 0.643 1.00 91.38 606 ILE A C 1
ATOM 4848 O O . ILE A 1 606 ? 3.949 33.479 1.101 1.00 91.38 606 ILE A O 1
ATOM 4852 N N . THR A 1 607 ? 2.772 34.308 -0.637 1.00 84.88 607 THR A N 1
ATOM 4853 C CA . THR A 1 607 ? 3.121 33.251 -1.598 1.00 84.88 607 THR A CA 1
ATOM 4854 C C . THR A 1 607 ? 3.931 33.815 -2.775 1.00 84.88 607 THR A C 1
ATOM 4856 O O . THR A 1 607 ? 3.512 34.805 -3.381 1.00 84.88 607 THR A O 1
ATOM 4859 N N . PRO A 1 608 ? 5.099 33.233 -3.114 1.00 85.50 608 PRO A N 1
ATOM 4860 C CA . PRO A 1 608 ? 5.834 33.576 -4.327 1.00 85.50 608 PRO A CA 1
ATOM 4861 C C . PRO A 1 608 ? 5.091 33.071 -5.565 1.00 85.50 608 PRO A C 1
ATOM 4863 O O . PRO A 1 608 ? 4.704 31.908 -5.624 1.00 85.50 608 PRO A O 1
ATOM 4866 N N . GLU A 1 609 ? 4.966 33.922 -6.576 1.00 84.69 609 GLU A N 1
ATOM 4867 C CA . GLU A 1 609 ? 4.347 33.600 -7.861 1.00 84.69 609 GLU A CA 1
ATOM 4868 C C . GLU A 1 609 ? 5.297 33.964 -9.012 1.00 84.69 609 GLU A C 1
ATOM 4870 O O . GLU A 1 609 ? 6.316 34.641 -8.831 1.00 84.69 609 GLU A O 1
ATOM 4875 N N . ALA A 1 610 ? 4.985 33.520 -10.230 1.00 79.00 610 ALA A N 1
ATOM 4876 C CA . ALA A 1 610 ? 5.792 33.846 -11.403 1.00 79.00 610 ALA A CA 1
ATOM 4877 C C . ALA A 1 610 ? 5.772 35.365 -11.689 1.00 79.00 610 ALA A C 1
ATOM 4879 O O . ALA A 1 610 ? 4.847 35.893 -12.304 1.00 79.00 610 ALA A O 1
ATOM 4880 N N . GLY A 1 611 ? 6.817 36.071 -11.246 1.00 77.44 611 GLY A N 1
ATOM 4881 C CA . GLY A 1 611 ? 7.039 37.497 -11.513 1.00 77.44 611 GLY A CA 1
ATOM 4882 C C . GLY A 1 611 ? 6.502 38.476 -10.459 1.00 77.44 611 GLY A C 1
ATOM 4883 O O . GLY A 1 611 ? 6.696 39.681 -10.629 1.00 77.44 611 GLY A O 1
ATOM 4884 N N . TYR A 1 612 ? 5.872 37.994 -9.382 1.00 90.44 612 TYR A N 1
ATOM 4885 C CA . TYR A 1 612 ? 5.364 38.810 -8.270 1.00 90.44 612 TYR A CA 1
ATOM 4886 C C . TYR A 1 612 ? 5.208 37.970 -6.986 1.00 90.44 612 TYR A C 1
ATOM 4888 O O . TYR A 1 612 ? 5.462 36.770 -6.971 1.00 90.44 612 TYR A O 1
ATOM 4896 N N . VAL A 1 613 ? 4.795 38.600 -5.892 1.00 91.88 613 VAL A N 1
ATOM 4897 C CA . VAL A 1 613 ? 4.431 37.974 -4.616 1.00 91.88 613 VAL A CA 1
ATOM 4898 C C . VAL A 1 613 ? 2.974 38.316 -4.329 1.00 91.88 613 VAL A C 1
ATOM 4900 O O . VAL A 1 613 ? 2.592 39.483 -4.420 1.00 91.88 613 VAL A O 1
ATOM 4903 N N . SER A 1 614 ? 2.148 37.320 -4.013 1.00 91.56 614 SER A N 1
ATOM 4904 C CA . SER A 1 614 ? 0.782 37.558 -3.539 1.00 91.56 614 SER A CA 1
ATOM 4905 C C . SER A 1 614 ? 0.746 37.596 -2.017 1.00 91.56 614 SER A C 1
ATOM 4907 O O . SER A 1 614 ? 1.275 36.691 -1.369 1.00 91.56 614 SER A O 1
ATOM 4909 N N . VAL A 1 615 ? 0.095 38.616 -1.470 1.00 91.75 615 VAL A N 1
ATOM 4910 C CA . VAL A 1 615 ? -0.184 38.777 -0.044 1.00 91.75 615 VAL A CA 1
ATOM 4911 C C . VAL A 1 615 ? -1.694 38.729 0.144 1.00 91.75 615 VAL A C 1
ATOM 4913 O O . VAL A 1 615 ? -2.397 39.625 -0.319 1.00 91.75 615 VAL A O 1
ATOM 4916 N N . ASP A 1 616 ? -2.183 37.682 0.798 1.00 89.00 616 ASP A N 1
ATOM 4917 C CA . ASP A 1 616 ? -3.603 37.514 1.101 1.00 89.00 616 ASP A CA 1
ATOM 4918 C C . ASP A 1 616 ? -3.878 38.048 2.502 1.00 89.00 616 ASP A C 1
ATOM 4920 O O . ASP A 1 616 ? -3.397 37.488 3.492 1.00 89.00 616 ASP A O 1
ATOM 4924 N N . LEU A 1 617 ? -4.614 39.155 2.567 1.00 85.00 617 LEU A N 1
ATOM 4925 C CA . LEU A 1 617 ? -5.070 39.771 3.807 1.00 85.00 617 LEU A CA 1
ATOM 4926 C C . LEU A 1 617 ? -6.453 39.207 4.166 1.00 85.00 617 LEU A C 1
ATOM 4928 O O . LEU A 1 617 ? -7.323 39.255 3.296 1.00 85.00 617 LEU A O 1
ATOM 4932 N N . PRO A 1 618 ? -6.648 38.657 5.377 1.00 73.81 618 PRO A N 1
ATOM 4933 C CA . PRO A 1 618 ? -7.921 38.071 5.802 1.00 73.81 618 PRO A CA 1
ATOM 4934 C C . PRO A 1 618 ? -9.075 39.078 5.819 1.00 73.81 618 PRO A C 1
ATOM 4936 O O . PRO A 1 618 ? -8.809 40.282 6.045 1.00 73.81 618 PRO A O 1
#

pLDDT: mean 81.0, std 20.05, range [23.41, 98.62]

Secondary structure (DSSP, 8-state):
-EE--HHHHHHHHHHHTT-SEEEEEEEEETTTSSS-EEEEEEEE--TT-SSSSS-EEEE-TT-HHHHHHHIIIIIS-TTSEEEESSHHHHTTTTTHHHH--SEEEHHHHHHHHHT-TTT-TT--S---HHHHHHHHH--SS---SGGGS-TTSSSPPHHHHHHHHHHHHHHHHHHHHHHHHHHHTT--SSS----------PPPPEEHHHHHHHHH-HHHHHHHHHH--------TTS-TTHHHHHHHHHHHHHHHHHH-HHHHHTT-S-GGG--HHHHHHHHHHHHIIIIIHHHHHH-GGGHHHHHHHHHHHHHHHHHHHHHHHHHGGGS-TTTHHHHHEEEEEEEEEEEEEPTTS-EEEEEEEEEEEEEETTTTEEEEEEEESS--S-HHHHHHHHHHHHHHHHHHH-S-EEEEEEE-SSS-EEEEE-HHHHIIIIITTHHHHHHHHHHHHH--PPP----TTS-----TTS--SSS---PPPPPPS-THHHHT-TTHHHHHHHHHTT-------PPPPP--------------PPPTHHHHHHHHHHHHHHHTT--EEEEEEEEETTEEEEEEEEPTT--HHHHHTTHHHHHHHHT-SSPPEEEEETTEEEEEE-

Nearest PDB structures (foldseek):
  2iuu-assembly1_D  TM=9.000E-01  e=1.372E-03  Pseudomonas aeruginosa
  6t8o-assembly1_C  TM=8.543E-01  e=1.944E-03  Pseudomonas aeruginosa PAO1
  6t8o-assembly1_A  TM=8.189E-01  e=1.515E-03  Pseudomonas aeruginosa PAO1
  6t8g-assembly1_B  TM=8.407E-01  e=1.593E-03  Pseudomonas aeruginosa PAO1
  6t8o-assembly1_B  TM=8.274E-01  e=2.147E-03  Pseudomonas aeruginosa PAO1

Sequence (618 aa):
MYLTQPAQIRELILNLSAEKILWLDTEVADWNTPNPRLSLIQVLADPTDINGDKAYILDVLDKPEVVQYFVNHIMVNPNIEKVFHNASFDLRYLGGKEQAKNVTCTYKIARTLTNKKLSNPLQVSNNKLKTLALELCNFANVDTEEQSSDWGKRPLSEKQLKYAKLDTVYLAHVHRRLLEIAKNSSNPEQMVTKKSRTQQSESPGFSVTQVRVAIECPRLFYLSQRFGGKTLFIPPSDSPGIGKVFHQLCQQCTDTLKQDSRFQALFSPTASQLDQSQISSEMQALLYKLVVFPKINTNPDIASILLQLWQGLKSLIPHWTQLLVTNRPYCQPEEVISKTFVAQEINLSYNFTLPDGTQQRVNGKFDSLIFDCERDRYCVVDYKTYQPVDPSANLAQVALYSYMLHQKKGVAIDAAVYCVLPEFQKQYYSREELEDTVHQLIPHKLQQMRQWLTWKPAQVEKEGDGETIKNHCTPTIGKGNLKPPPLTRQPHLCNICPQQQTCQTFFEDGKTEQEPVKPPSPKNPDIVQKPVKPPSQPTPDTDQTGEKLVSTLEDFKIGVDYLNATVAPAFVRIKLKPNRGVKVISIQNRSKDLQVHLGLENPPLITPEAGYVSVDLP

Foldseek 3Di:
DEDEDLVVLLVVLQVCLPAQEKQWDWDWAPPVDPDIFTAWIKIARDLPDDQLPRIYIYGCGVPVVSLVSSLVRPQQDQSYAYEYAQCQVVQVSRVHPVRGHNYHHLLVLLVVLCPPVPCSLQLWPHSDLLRLLCQQVVDPPLDPPCNPPRSNDPDDDPVNVSNSSVSSNSRSRSVVRSVVSVVVVPDPDPPDDDDDDDDDDADDAAELVLLLLCQQWVLLSLCCVNRNYDSDLDDPVDDPPLVVVLLVLVVVLLVCCLPPCVNLVLLQDDLVPRDLVVSLVVSLVVSCVPRQVVVCVVDVPCNVSSVLSSQLVSQCSSVVSVQLSQCSNVDPSNCSSCQFFVDAFDKFWDWDQAPVRHTHIYIYTFGTWGARRVVREIETEHEAQDDDPDPVSVLLSFLVVQVRVCVVPVGWYWYWYWHRPPHTDIDTGGSVRSVVPNVVCVNVSSVVSVLQNPDDDDDQDDDPPDGDDPPPVDDDPDDDPRDHRDGGPDVVSLVSGRCNVVSCVVPPVPDDDDDDDDDDDDDDDDDDDDDDDDDDDDDPVLVVLLVQLQVLCVVVVWHWDWDDWDDDPPWIKTKIATDPPHDLVVVQVCQVVCCVSVVAPHRWDWADDDRTIITTGD